Protein AF-A0A955MSJ4-F1 (afdb_monomer_lite)

pLDDT: mean 88.65, std 11.94, range [41.53, 98.75]

Structure (mmCIF, N/CA/C/O backbone):
data_AF-A0A955MSJ4-F1
#
_entry.id   AF-A0A955MSJ4-F1
#
loop_
_atom_site.group_PDB
_atom_site.id
_atom_site.type_symbol
_atom_site.label_atom_id
_atom_site.label_alt_id
_atom_site.label_comp_id
_atom_site.label_asym_id
_atom_site.label_entity_id
_atom_site.label_seq_id
_atom_site.pdbx_PDB_ins_code
_atom_site.Cartn_x
_atom_site.Cartn_y
_atom_site.Cartn_z
_atom_site.occupancy
_atom_site.B_iso_or_equiv
_atom_site.auth_seq_id
_atom_site.auth_comp_id
_atom_site.auth_asym_id
_atom_site.auth_atom_id
_atom_site.pdbx_PDB_model_num
ATOM 1 N N . ALA A 1 1 ? -5.506 -24.014 37.689 1.00 41.53 1 ALA A N 1
ATOM 2 C CA . ALA A 1 1 ? -4.258 -23.328 37.299 1.00 41.53 1 ALA A CA 1
ATOM 3 C C . ALA A 1 1 ? -3.416 -24.395 36.632 1.00 41.53 1 ALA A C 1
ATOM 5 O O . ALA A 1 1 ? -2.671 -25.096 37.306 1.00 41.53 1 ALA A O 1
ATOM 6 N N . ASP A 1 2 ? -3.672 -24.612 35.342 1.00 47.00 2 ASP A N 1
ATOM 7 C CA . ASP A 1 2 ? -3.428 -25.919 34.708 1.00 47.00 2 ASP A CA 1
ATOM 8 C C . ASP A 1 2 ? -2.261 -25.880 33.716 1.00 47.00 2 ASP A C 1
ATOM 10 O O . ASP A 1 2 ? -2.050 -26.818 32.955 1.00 47.00 2 ASP A O 1
ATOM 14 N N . PHE A 1 3 ? -1.462 -24.811 33.748 1.00 50.69 3 PHE A N 1
ATOM 15 C CA . PHE A 1 3 ? -0.278 -24.688 32.910 1.00 50.69 3 PHE A CA 1
ATOM 16 C C . PHE A 1 3 ? 0.980 -25.029 33.694 1.00 50.69 3 PHE A C 1
ATOM 18 O O . PHE A 1 3 ? 1.254 -24.461 34.754 1.00 50.69 3 PHE A O 1
ATOM 25 N N . SER A 1 4 ? 1.761 -25.959 33.151 1.00 56.41 4 SER A N 1
ATOM 26 C CA . SER A 1 4 ? 3.087 -26.302 33.647 1.00 56.41 4 SER A CA 1
ATOM 27 C C . SER A 1 4 ? 4.120 -26.212 32.532 1.00 56.41 4 SER A C 1
ATOM 29 O O . SER A 1 4 ? 3.907 -26.770 31.459 1.00 56.41 4 SER A O 1
ATOM 31 N N . SER A 1 5 ? 5.263 -25.581 32.804 1.00 53.59 5 SER A N 1
ATOM 32 C CA . SER A 1 5 ? 6.453 -25.685 31.955 1.00 53.59 5 SER A CA 1
ATOM 33 C C . SER A 1 5 ? 7.343 -26.801 32.505 1.00 53.59 5 SER A C 1
ATOM 35 O O . SER A 1 5 ? 7.895 -26.710 33.608 1.00 53.59 5 SER A O 1
ATOM 37 N N . GLY A 1 6 ? 7.400 -27.928 31.792 1.00 66.06 6 GLY A N 1
ATOM 38 C CA . GLY A 1 6 ? 8.015 -29.154 32.301 1.00 66.06 6 GLY A CA 1
ATOM 39 C C . GLY A 1 6 ? 7.275 -29.697 33.531 1.00 66.06 6 GLY A C 1
ATOM 40 O O . GLY A 1 6 ? 6.137 -30.138 33.425 1.00 66.06 6 GLY A O 1
ATOM 41 N N . LYS A 1 7 ? 7.922 -29.688 34.706 1.00 62.31 7 LYS A N 1
ATOM 42 C CA . LYS A 1 7 ? 7.326 -30.125 35.990 1.00 62.31 7 LYS A CA 1
ATOM 43 C C . LYS A 1 7 ? 6.900 -28.967 36.902 1.00 62.31 7 LYS A C 1
ATOM 45 O O . LYS A 1 7 ? 6.529 -29.210 38.049 1.00 62.31 7 LYS A O 1
ATOM 50 N N . HIS A 1 8 ? 6.990 -27.725 36.434 1.00 63.28 8 HIS A N 1
ATOM 51 C CA . HIS A 1 8 ? 6.736 -26.541 37.251 1.00 63.28 8 HIS A CA 1
ATOM 52 C C . HIS A 1 8 ? 5.405 -25.910 36.869 1.00 63.28 8 HIS A C 1
ATOM 54 O O . HIS A 1 8 ? 5.231 -25.505 35.724 1.00 63.28 8 HIS A O 1
ATOM 60 N N . THR A 1 9 ? 4.479 -25.814 37.823 1.00 70.88 9 THR A N 1
ATOM 61 C CA . THR A 1 9 ? 3.251 -25.025 37.672 1.00 70.88 9 THR A CA 1
ATOM 62 C C . THR A 1 9 ? 3.618 -23.561 37.445 1.00 70.88 9 THR A C 1
ATOM 64 O O . THR A 1 9 ? 4.424 -23.008 38.197 1.00 70.88 9 THR A O 1
ATOM 67 N N . LEU A 1 10 ? 3.045 -22.942 36.413 1.00 68.06 10 LEU A N 1
ATOM 68 C CA . LEU A 1 10 ? 3.261 -21.526 36.141 1.00 68.06 10 LEU A CA 1
ATOM 69 C C . LEU A 1 10 ? 2.596 -20.676 37.239 1.00 68.06 10 LEU A C 1
ATOM 71 O O . LEU A 1 10 ? 1.442 -20.940 37.596 1.00 68.06 10 LEU A O 1
ATOM 75 N N . PRO A 1 11 ? 3.292 -19.665 37.790 1.00 70.25 11 PRO A N 1
ATOM 76 C CA . PRO A 1 11 ? 2.687 -18.702 38.702 1.00 70.25 11 PRO A CA 1
ATOM 77 C C . PRO A 1 11 ? 1.478 -17.991 38.081 1.00 70.25 11 PRO A C 1
ATOM 79 O O . PRO A 1 11 ? 1.436 -17.738 36.875 1.00 70.25 11 PRO A O 1
ATOM 82 N N . ILE A 1 12 ? 0.509 -17.615 38.918 1.00 60.84 12 ILE A N 1
ATOM 83 C CA . ILE A 1 12 ? -0.592 -16.732 38.507 1.00 60.84 12 ILE A CA 1
ATOM 84 C C . ILE A 1 12 ? 0.007 -15.415 37.989 1.00 60.84 12 ILE A C 1
ATOM 86 O O . ILE A 1 12 ? 0.874 -14.843 38.647 1.00 60.84 12 ILE A O 1
ATOM 90 N N . GLY A 1 13 ? -0.452 -14.958 36.819 1.00 60.12 13 GLY A N 1
ATOM 91 C CA . GLY A 1 13 ? 0.061 -13.755 36.151 1.00 60.12 13 GLY A CA 1
ATOM 92 C C . GLY A 1 13 ? 1.245 -13.992 35.208 1.00 60.12 13 GLY A C 1
ATOM 93 O O . GLY A 1 13 ? 1.825 -13.028 34.728 1.00 60.12 13 GLY A O 1
ATOM 94 N N . THR A 1 14 ? 1.619 -15.248 34.938 1.00 69.50 14 THR A N 1
ATOM 95 C CA . THR A 1 14 ? 2.627 -15.552 33.909 1.00 69.50 14 THR A CA 1
ATOM 96 C C . THR A 1 14 ? 2.047 -15.290 32.518 1.00 69.50 14 THR A C 1
ATOM 98 O O . THR A 1 14 ? 1.072 -15.936 32.135 1.00 69.50 14 THR A O 1
ATOM 101 N N . GLU A 1 15 ? 2.654 -14.373 31.767 1.00 63.38 15 GLU A N 1
ATOM 102 C CA . GLU A 1 15 ? 2.341 -14.150 30.353 1.00 63.38 15 GLU A CA 1
ATOM 103 C C . GLU A 1 15 ? 2.870 -15.319 29.509 1.00 63.38 15 GLU A C 1
ATOM 105 O O . GLU A 1 15 ? 4.004 -15.770 29.680 1.00 63.38 15 GLU A O 1
ATOM 110 N N . ILE A 1 16 ? 2.021 -15.852 28.630 1.00 67.44 16 ILE A N 1
ATOM 111 C CA . ILE A 1 16 ? 2.366 -16.942 27.713 1.00 67.44 16 ILE A CA 1
ATOM 112 C C . ILE A 1 16 ? 2.336 -16.363 26.302 1.00 67.44 16 ILE A C 1
ATOM 114 O O . ILE A 1 16 ? 1.261 -16.076 25.786 1.00 67.44 16 ILE A O 1
ATOM 118 N N . GLU A 1 17 ? 3.506 -16.204 25.687 1.00 55.78 17 GLU A N 1
ATOM 119 C CA . GLU A 1 17 ? 3.628 -15.669 24.322 1.00 55.78 17 GLU A CA 1
ATOM 120 C C . GLU A 1 17 ? 3.375 -16.742 23.253 1.00 55.78 17 GLU A C 1
ATOM 122 O O . GLU A 1 17 ? 2.773 -16.466 22.220 1.00 55.78 17 GLU A O 1
ATOM 127 N N . ALA A 1 18 ? 3.800 -17.987 23.503 1.00 61.66 18 ALA A N 1
ATOM 128 C CA . ALA A 1 18 ? 3.612 -19.104 22.582 1.00 61.66 18 ALA A CA 1
ATOM 129 C C . ALA A 1 18 ? 3.478 -20.441 23.323 1.00 61.66 18 ALA A C 1
ATOM 131 O O . ALA A 1 18 ? 4.152 -20.694 24.325 1.00 61.66 18 ALA A O 1
ATOM 132 N N . ALA A 1 19 ? 2.651 -21.338 22.785 1.00 68.00 19 ALA A N 1
ATOM 133 C CA . ALA A 1 19 ? 2.634 -22.749 23.155 1.00 68.00 19 ALA A CA 1
ATOM 134 C C . ALA A 1 19 ? 3.283 -23.558 22.025 1.00 68.00 19 ALA A C 1
ATOM 136 O O . ALA A 1 19 ? 2.707 -23.710 20.951 1.00 68.00 19 ALA A O 1
ATOM 137 N N . VAL A 1 20 ? 4.496 -24.066 22.253 1.00 63.84 20 VAL A N 1
ATOM 138 C CA . VAL A 1 20 ? 5.226 -24.853 21.250 1.00 63.84 20 VAL A CA 1
ATOM 139 C C . VAL A 1 20 ? 4.959 -26.337 21.470 1.00 63.84 20 VAL A C 1
ATOM 141 O O . VAL A 1 20 ? 5.291 -26.885 22.522 1.00 63.84 20 VAL A O 1
ATOM 144 N N . VAL A 1 21 ? 4.406 -27.009 20.459 1.00 68.00 21 VAL A N 1
ATOM 145 C CA . VAL A 1 21 ? 4.321 -28.472 20.437 1.00 68.00 21 VAL A CA 1
ATOM 146 C C . VAL A 1 21 ? 5.519 -29.020 19.673 1.00 68.00 21 VAL A C 1
ATOM 148 O O . VAL A 1 21 ? 5.599 -28.915 18.452 1.00 68.00 21 VAL A O 1
ATOM 151 N N . LEU A 1 22 ? 6.466 -29.615 20.398 1.00 65.69 22 LEU A N 1
ATOM 152 C CA . LEU A 1 22 ? 7.629 -30.263 19.799 1.00 65.69 22 LEU A CA 1
ATOM 153 C C . LEU A 1 22 ? 7.332 -31.746 19.548 1.00 65.69 22 LEU A C 1
ATOM 155 O O . LEU A 1 22 ? 7.166 -32.516 20.494 1.00 65.69 22 LEU A O 1
ATOM 159 N N . SER A 1 23 ? 7.332 -32.158 18.280 1.00 65.31 23 SER A N 1
ATOM 160 C CA . SER A 1 23 ? 7.344 -33.573 17.896 1.00 65.31 23 SER A CA 1
ATOM 161 C C . SER A 1 23 ? 8.740 -33.965 17.419 1.00 65.31 23 SER A C 1
ATOM 163 O O . SER A 1 23 ? 9.289 -33.338 16.515 1.00 65.31 23 SER A O 1
ATOM 165 N N . GLN A 1 24 ? 9.323 -35.005 18.017 1.00 67.62 24 GLN A N 1
ATOM 166 C CA . GLN A 1 24 ? 10.573 -35.603 17.548 1.00 67.62 24 GLN A CA 1
ATOM 167 C C . GLN A 1 24 ? 10.258 -36.885 16.784 1.00 67.62 24 GLN A C 1
ATOM 169 O O . GLN A 1 24 ? 9.835 -37.885 17.365 1.00 67.62 24 GLN A O 1
ATOM 174 N N . PHE A 1 25 ? 10.486 -36.859 15.477 1.00 64.50 25 PHE A N 1
ATOM 175 C CA . PHE A 1 25 ? 10.461 -38.056 14.647 1.00 64.50 25 PHE A CA 1
ATOM 176 C C . PHE A 1 25 ? 11.866 -38.676 14.621 1.00 64.50 25 PHE A C 1
ATOM 178 O O . PHE A 1 25 ? 12.863 -37.968 14.731 1.00 64.50 25 PHE A O 1
ATOM 185 N N . GLY A 1 26 ? 11.948 -40.006 14.523 1.00 74.50 26 GLY A N 1
ATOM 186 C CA . GLY A 1 26 ? 13.220 -40.719 14.358 1.00 74.50 26 GLY A CA 1
ATOM 187 C C . GLY A 1 26 ? 13.811 -40.522 12.956 1.00 74.50 26 GLY A C 1
ATOM 188 O O . GLY A 1 26 ? 13.904 -39.409 12.455 1.00 74.50 26 GLY A O 1
ATOM 189 N N . VAL A 1 27 ? 14.201 -41.612 12.285 1.00 64.06 27 VAL A N 1
ATOM 190 C CA . VAL A 1 27 ? 14.634 -41.543 10.877 1.00 64.06 27 VAL A CA 1
ATOM 191 C C . VAL A 1 27 ? 13.460 -41.079 10.009 1.00 64.06 27 VAL A C 1
ATOM 193 O O . VAL A 1 27 ? 12.465 -41.790 9.861 1.00 64.06 27 VAL A O 1
ATOM 196 N N . VAL A 1 28 ? 13.587 -39.875 9.460 1.00 61.31 28 VAL A N 1
ATOM 197 C CA . VAL A 1 28 ? 12.629 -39.257 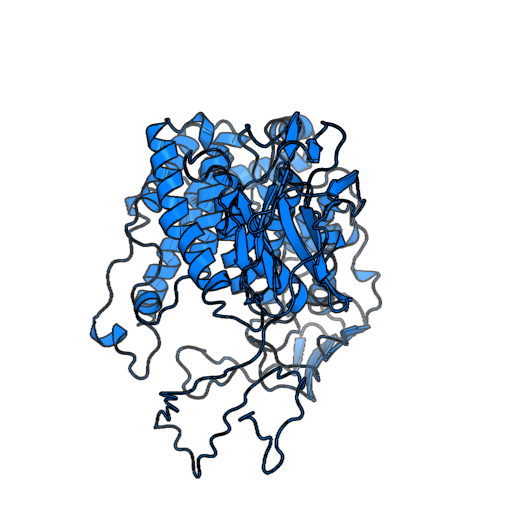8.541 1.00 61.31 28 VAL A CA 1
ATOM 198 C C . VAL A 1 28 ? 12.881 -39.796 7.133 1.00 61.31 28 VAL A C 1
ATOM 200 O O . VAL A 1 28 ? 14.015 -39.800 6.658 1.00 61.31 28 VAL A O 1
ATOM 203 N N . SER A 1 29 ? 11.833 -40.293 6.478 1.00 62.19 29 SER A N 1
ATOM 204 C CA . SER A 1 29 ? 11.867 -40.694 5.068 1.00 62.19 29 SER A CA 1
ATOM 205 C C . SER A 1 29 ? 11.381 -39.528 4.217 1.00 62.19 29 SER A C 1
ATOM 207 O O . SER A 1 29 ? 10.273 -39.056 4.453 1.00 62.19 29 SER A O 1
ATOM 209 N N . ALA A 1 30 ? 12.151 -39.112 3.209 1.00 57.41 30 ALA A N 1
ATOM 210 C CA . ALA A 1 30 ? 11.735 -38.054 2.278 1.00 57.41 30 ALA A CA 1
ATOM 211 C C . ALA A 1 30 ? 10.464 -38.423 1.481 1.00 57.41 30 ALA A C 1
ATOM 213 O O . ALA A 1 30 ? 9.721 -37.545 1.068 1.00 57.41 30 ALA A O 1
ATOM 214 N N . ASP A 1 31 ? 10.176 -39.721 1.334 1.00 61.12 31 ASP A N 1
ATOM 215 C CA . ASP A 1 31 ? 9.006 -40.229 0.600 1.00 61.12 31 ASP A CA 1
ATOM 216 C C . ASP A 1 31 ? 7.708 -40.307 1.436 1.00 61.12 31 ASP A C 1
ATOM 218 O O . ASP A 1 31 ? 6.762 -40.995 1.047 1.00 61.12 31 ASP A O 1
ATOM 222 N N . ARG A 1 32 ? 7.657 -39.717 2.640 1.00 56.28 32 ARG A N 1
ATOM 223 C CA . ARG A 1 32 ? 6.470 -39.787 3.511 1.00 56.28 32 ARG A CA 1
ATOM 224 C C . ARG A 1 32 ? 6.106 -38.424 4.080 1.00 56.28 32 ARG A C 1
ATOM 226 O O . ARG A 1 32 ? 6.931 -37.776 4.712 1.00 56.28 32 ARG A O 1
ATOM 233 N N . SER A 1 33 ? 4.833 -38.063 3.960 1.00 51.78 33 SER A N 1
ATOM 234 C CA . SER A 1 33 ? 4.251 -36.944 4.699 1.00 51.78 33 SER A CA 1
ATOM 235 C C . SER A 1 33 ? 3.978 -37.359 6.144 1.00 51.78 33 SER A C 1
ATOM 237 O O . SER A 1 33 ? 3.325 -38.373 6.403 1.00 51.78 33 SER A O 1
ATOM 239 N N . TYR A 1 34 ? 4.481 -36.572 7.092 1.00 63.16 34 TYR A N 1
ATOM 240 C CA . TYR A 1 34 ? 4.203 -36.720 8.518 1.00 63.16 34 TYR A CA 1
ATOM 241 C C . TYR A 1 34 ? 3.321 -35.548 8.941 1.00 63.16 34 TYR A C 1
ATOM 243 O O . TYR A 1 34 ? 3.763 -34.404 8.915 1.00 63.16 34 TYR A O 1
ATOM 251 N N . SER A 1 35 ? 2.081 -35.823 9.331 1.00 62.12 35 SER A N 1
ATOM 252 C CA . SER A 1 35 ? 1.157 -34.799 9.824 1.00 62.12 35 SER A CA 1
ATOM 253 C C . SER A 1 35 ? 0.999 -34.937 11.334 1.00 62.12 35 SER A C 1
ATOM 255 O O . SER A 1 35 ? 0.701 -36.024 11.835 1.00 62.12 35 SER A O 1
ATOM 257 N N . LEU A 1 36 ? 1.190 -33.836 12.061 1.00 65.38 36 LEU A N 1
ATOM 258 C CA . LEU A 1 36 ? 0.807 -33.730 13.464 1.00 65.38 36 LEU A CA 1
ATOM 259 C C . LEU A 1 36 ? -0.595 -33.121 13.520 1.00 65.38 36 LEU A C 1
ATOM 261 O O . LEU A 1 36 ? -0.757 -31.921 13.333 1.00 65.38 36 LEU A O 1
ATOM 265 N N . ASN A 1 37 ? -1.599 -33.953 13.774 1.00 65.75 37 ASN A N 1
ATOM 266 C CA . ASN A 1 37 ? -2.962 -33.480 13.990 1.00 65.75 37 ASN A CA 1
ATOM 267 C C . ASN A 1 37 ? -3.158 -33.240 15.488 1.00 65.75 37 ASN A C 1
ATOM 269 O O . ASN A 1 37 ? -3.075 -34.179 16.283 1.00 65.75 37 ASN A O 1
ATOM 273 N N . LEU A 1 38 ? -3.383 -31.984 15.867 1.00 66.00 38 LEU A N 1
ATOM 274 C CA . LEU A 1 38 ? -3.744 -31.602 17.227 1.00 66.00 38 LEU A CA 1
ATOM 275 C C . LEU A 1 38 ? -5.265 -31.501 17.302 1.00 66.00 38 LEU A C 1
ATOM 277 O O . LEU A 1 38 ? -5.858 -30.653 16.646 1.00 66.00 38 LEU A O 1
ATOM 281 N N . ASP A 1 39 ? -5.883 -32.372 18.093 1.00 67.31 39 ASP A N 1
ATOM 282 C CA . ASP A 1 39 ? -7.319 -32.351 18.369 1.00 67.31 39 ASP A CA 1
ATOM 283 C C . ASP A 1 39 ? -7.542 -32.189 19.879 1.00 67.31 39 ASP A C 1
ATOM 285 O O . ASP A 1 39 ? -6.767 -32.702 20.692 1.00 67.31 39 ASP A O 1
ATOM 289 N N . GLY A 1 40 ? -8.570 -31.432 20.261 1.00 60.19 40 GLY A N 1
ATOM 290 C CA . GLY A 1 40 ? -8.917 -31.175 21.662 1.00 60.19 40 GLY A CA 1
ATOM 291 C C . GLY A 1 40 ? -7.933 -30.296 22.448 1.00 60.19 40 GLY A C 1
ATOM 292 O O . GLY A 1 40 ? -7.941 -30.338 23.679 1.00 60.19 40 GLY A O 1
ATOM 293 N N . PHE A 1 41 ? -7.081 -29.505 21.786 1.00 62.56 41 PHE A N 1
ATOM 294 C CA . PHE A 1 41 ? -6.234 -28.527 22.475 1.00 62.56 41 PHE A CA 1
ATOM 295 C C . PHE A 1 41 ? -7.049 -27.281 22.855 1.00 62.56 41 PHE A C 1
ATOM 297 O O . PHE A 1 41 ? -7.605 -26.612 21.989 1.00 62.56 41 PHE A O 1
ATOM 304 N N . SER A 1 42 ? -7.098 -26.943 24.145 1.00 63.12 42 SER A N 1
ATOM 305 C CA . SER A 1 42 ? -7.719 -25.709 24.639 1.00 63.12 42 SER A CA 1
ATOM 306 C C . SER A 1 42 ? -6.769 -24.966 25.571 1.00 63.12 42 SER A C 1
ATOM 308 O O . SER A 1 42 ? -6.306 -25.534 26.563 1.00 63.12 42 SER A O 1
ATOM 310 N N . LEU A 1 43 ? -6.517 -23.688 25.284 1.00 64.19 43 LEU A N 1
ATOM 311 C CA . LEU A 1 43 ? -5.805 -22.782 26.180 1.00 64.19 43 LEU A CA 1
ATOM 312 C C . LEU A 1 43 ? -6.822 -21.888 26.903 1.00 64.19 43 LEU A C 1
ATOM 314 O O . LEU A 1 43 ? -7.526 -21.120 26.253 1.00 64.19 43 LEU A O 1
ATOM 318 N N . THR A 1 44 ? -6.885 -21.954 28.235 1.00 62.22 44 THR A N 1
ATOM 319 C CA . THR A 1 44 ? -7.771 -21.089 29.035 1.00 62.22 44 THR A CA 1
ATOM 320 C C . THR A 1 44 ? -6.932 -20.106 29.843 1.00 62.22 44 THR A C 1
ATOM 322 O O . THR A 1 44 ? -6.230 -20.502 30.769 1.00 62.22 44 THR A O 1
ATOM 325 N N . GLY A 1 45 ? -7.004 -18.820 29.510 1.00 64.88 45 GLY A N 1
ATOM 326 C CA . GLY A 1 45 ? -6.269 -17.756 30.196 1.00 64.88 45 GLY A CA 1
ATOM 327 C C . GLY A 1 45 ? -7.126 -16.510 30.395 1.00 64.88 45 GLY A C 1
ATOM 328 O O . GLY A 1 45 ? -8.153 -16.342 29.740 1.00 64.88 45 GLY A O 1
ATOM 329 N N . SER A 1 46 ? -6.708 -15.632 31.307 1.00 68.00 46 SER A N 1
ATOM 330 C CA . SER A 1 46 ? -7.291 -14.296 31.449 1.00 68.00 46 SER A CA 1
ATOM 331 C C . SER A 1 46 ? -6.821 -13.406 30.301 1.00 68.00 46 SER A C 1
ATOM 333 O O . SER A 1 46 ? -5.618 -13.314 30.063 1.00 68.00 46 SER A O 1
ATOM 335 N N . ARG A 1 47 ? -7.746 -12.725 29.622 1.00 71.00 47 ARG A N 1
ATOM 336 C CA . ARG A 1 47 ? -7.422 -11.647 28.678 1.00 71.00 47 ARG A CA 1
ATOM 337 C C . ARG A 1 47 ? -7.671 -10.298 29.355 1.00 71.00 47 ARG A C 1
ATOM 339 O O . ARG A 1 47 ? -8.591 -10.219 30.173 1.00 71.00 47 ARG A O 1
ATOM 346 N N . PRO A 1 48 ? -6.889 -9.250 29.045 1.00 74.19 48 PRO A N 1
ATOM 347 C CA . PRO A 1 48 ? -7.228 -7.900 29.470 1.00 74.19 48 PRO A CA 1
ATOM 348 C C . PRO A 1 48 ? -8.661 -7.572 29.050 1.00 74.19 48 PRO A C 1
ATOM 350 O O . PRO A 1 48 ? -9.045 -7.815 27.902 1.00 74.19 48 PRO A O 1
ATOM 353 N N . ASN A 1 49 ? -9.460 -7.055 29.984 1.00 83.69 49 ASN A N 1
ATOM 354 C CA . ASN A 1 49 ? -10.789 -6.577 29.634 1.00 83.69 49 ASN A CA 1
ATOM 355 C C . ASN A 1 49 ? -10.657 -5.353 28.719 1.00 83.69 49 ASN A C 1
ATOM 357 O O . ASN A 1 49 ? -9.673 -4.611 28.804 1.00 83.69 49 ASN A O 1
ATOM 361 N N . ARG A 1 50 ? -11.630 -5.153 27.833 1.00 89.56 50 ARG A N 1
ATOM 362 C CA . ARG A 1 50 ? -11.575 -4.089 26.832 1.00 89.56 50 ARG A CA 1
ATOM 363 C C . ARG A 1 50 ? -12.935 -3.473 26.584 1.00 89.56 50 ARG A C 1
ATOM 365 O O . ARG A 1 50 ? -13.943 -4.168 26.665 1.00 89.56 50 ARG A O 1
ATOM 372 N N . PHE A 1 51 ? -12.942 -2.200 26.223 1.00 94.50 51 PHE A N 1
ATOM 373 C CA . PHE A 1 51 ? -14.128 -1.554 25.684 1.00 94.50 51 PHE A CA 1
ATOM 374 C C . PHE A 1 51 ? -14.363 -1.954 24.223 1.00 94.50 51 PHE A C 1
ATOM 376 O O . PHE A 1 51 ? -13.414 -2.073 23.439 1.00 94.50 51 PHE A O 1
ATOM 383 N N . VAL A 1 52 ? -15.631 -2.144 23.871 1.00 95.81 52 VAL A N 1
ATOM 384 C CA . VAL A 1 52 ? -16.127 -2.312 22.501 1.00 95.81 52 VAL A CA 1
ATOM 385 C C . VAL A 1 52 ? -17.035 -1.138 22.160 1.00 95.81 52 VAL A C 1
ATOM 387 O O . VAL A 1 52 ? -17.827 -0.713 22.998 1.00 95.81 52 VAL A O 1
ATOM 390 N N . GLY A 1 53 ? -16.899 -0.593 20.954 1.00 97.38 53 GLY A N 1
ATOM 391 C CA . GLY A 1 53 ? -17.857 0.357 20.398 1.00 97.38 53 GLY A CA 1
ATOM 392 C C . GLY A 1 53 ? -19.160 -0.356 20.055 1.00 97.38 53 GLY A C 1
ATOM 393 O O . GLY A 1 53 ? -19.135 -1.381 19.376 1.00 97.38 53 GLY A O 1
ATOM 394 N N . VAL A 1 54 ? -20.270 0.180 20.558 1.00 97.62 54 VAL A N 1
ATOM 395 C CA . VAL A 1 54 ? -21.639 -0.262 20.252 1.00 97.62 54 VAL A CA 1
ATOM 396 C C . VAL A 1 54 ? -22.273 0.679 19.237 1.00 97.62 54 VAL A C 1
ATOM 398 O O . VAL A 1 54 ? -22.883 0.230 18.276 1.00 97.62 54 VAL A O 1
ATOM 401 N N . GLU A 1 55 ? -22.085 1.986 19.428 1.00 96.62 55 GLU A N 1
ATOM 402 C CA . GLU A 1 55 ? -22.507 3.009 18.473 1.00 96.62 55 GLU A CA 1
ATOM 403 C C . GLU A 1 55 ? -21.426 4.099 18.388 1.00 96.62 55 GLU A C 1
ATOM 405 O O . GLU A 1 55 ? -21.273 4.884 19.331 1.00 96.62 55 GLU A O 1
ATOM 410 N N . PRO A 1 56 ? -20.650 4.156 17.293 1.00 96.44 56 PRO A N 1
ATOM 411 C CA . PRO A 1 56 ? -20.617 3.169 16.206 1.00 96.44 56 PRO A CA 1
ATOM 412 C C . PRO A 1 56 ? -20.057 1.808 16.665 1.00 96.44 56 PRO A C 1
ATOM 414 O O . PRO A 1 56 ? -19.249 1.749 17.599 1.00 96.44 56 PRO A O 1
ATOM 417 N N . GLU A 1 57 ? -20.463 0.729 15.986 1.00 97.44 57 GLU A N 1
ATOM 418 C CA . GLU A 1 57 ? -19.925 -0.622 16.204 1.00 97.44 57 GLU A CA 1
ATOM 419 C C . GLU A 1 57 ? -18.399 -0.643 16.009 1.00 97.44 57 GLU A C 1
ATOM 421 O O . GLU A 1 57 ? -17.842 0.152 15.246 1.00 97.44 57 GLU A O 1
ATOM 426 N N . SER A 1 58 ? -17.704 -1.545 16.708 1.00 97.62 58 SER A N 1
ATOM 427 C CA . SER A 1 58 ? -16.266 -1.748 16.537 1.00 97.62 58 SER A CA 1
ATOM 428 C C . SER A 1 58 ? -15.868 -3.207 16.334 1.00 97.62 58 SER A C 1
ATOM 430 O O . SER A 1 58 ? -16.362 -4.089 17.038 1.00 97.62 58 SER A O 1
ATOM 432 N N . THR A 1 59 ? -14.861 -3.449 15.494 1.00 96.56 59 THR A N 1
ATOM 433 C CA . THR A 1 59 ? -14.199 -4.756 15.364 1.00 96.56 59 THR A CA 1
ATOM 434 C C . THR A 1 59 ? -12.854 -4.769 16.076 1.00 96.56 59 THR A C 1
ATOM 436 O O . THR A 1 59 ? -12.079 -3.818 16.004 1.00 96.56 59 THR A O 1
ATOM 439 N N . TRP A 1 60 ? -12.556 -5.891 16.733 1.00 94.56 60 TRP A N 1
ATOM 440 C CA . TRP A 1 60 ? -11.231 -6.199 17.263 1.00 94.56 60 TRP A CA 1
ATOM 441 C C . TRP A 1 60 ? -10.430 -7.027 16.282 1.00 94.56 60 TRP A C 1
ATOM 443 O O . TRP A 1 60 ? -10.820 -8.147 15.956 1.00 94.56 60 TRP A O 1
ATOM 453 N N . LEU A 1 61 ? -9.289 -6.499 15.871 1.00 93.62 61 LEU A N 1
ATOM 454 C CA . LEU A 1 61 ? -8.323 -7.227 15.072 1.00 93.62 61 LEU A CA 1
ATOM 455 C C . LEU A 1 61 ? -7.262 -7.808 15.996 1.00 93.62 61 LEU A C 1
ATOM 457 O O . LEU A 1 61 ? -6.272 -7.152 16.319 1.00 93.62 61 LEU A O 1
ATOM 461 N N . ASP A 1 62 ? -7.488 -9.047 16.426 1.00 87.19 62 ASP A N 1
ATOM 462 C CA . ASP A 1 62 ? -6.607 -9.761 17.353 1.00 87.19 62 ASP A CA 1
ATOM 463 C C . ASP A 1 62 ? -5.144 -9.837 16.870 1.00 87.19 62 ASP A C 1
ATOM 465 O O . ASP A 1 62 ? -4.262 -9.507 17.667 1.00 87.19 62 ASP A O 1
ATOM 469 N N . PRO A 1 63 ? -4.845 -10.121 15.579 1.00 87.94 63 PRO A N 1
ATOM 470 C CA . PRO A 1 63 ? -3.462 -10.163 15.092 1.00 87.94 63 PRO A CA 1
ATOM 471 C C . PRO A 1 63 ? -2.698 -8.841 15.230 1.00 87.94 63 PRO A C 1
ATOM 473 O O . PRO A 1 63 ? -1.471 -8.845 15.301 1.00 87.94 63 PRO A O 1
ATOM 476 N N . PHE A 1 64 ? -3.411 -7.712 15.273 1.00 91.12 64 PHE A N 1
ATOM 477 C CA . PHE A 1 64 ? -2.817 -6.373 15.336 1.00 91.12 64 PHE A CA 1
ATOM 478 C C . PHE A 1 64 ? -3.048 -5.677 16.677 1.00 91.12 64 PHE A C 1
ATOM 480 O O . PHE A 1 64 ? -2.516 -4.592 16.891 1.00 91.12 64 PHE A O 1
ATOM 487 N N . GLN A 1 65 ? -3.833 -6.286 17.571 1.00 89.81 65 GLN A N 1
ATOM 488 C CA . GLN A 1 65 ? -4.234 -5.724 18.860 1.00 89.81 65 GLN A CA 1
ATOM 489 C C . GLN A 1 65 ? -4.881 -4.329 18.726 1.00 89.81 65 GLN A C 1
ATOM 491 O O . GLN A 1 65 ? -4.613 -3.423 19.519 1.00 89.81 65 GLN A O 1
ATOM 496 N N . LYS A 1 66 ? -5.736 -4.155 17.709 1.00 92.88 66 LYS A N 1
ATOM 497 C CA . LYS A 1 66 ? -6.424 -2.889 17.398 1.00 92.88 66 LYS A CA 1
ATOM 498 C C . LYS A 1 66 ? -7.939 -3.041 17.454 1.00 92.88 66 LYS A C 1
ATOM 500 O O . LYS A 1 66 ? -8.481 -4.028 16.961 1.00 92.88 66 LYS A O 1
ATOM 505 N N . SER A 1 67 ? -8.623 -2.032 17.991 1.00 96.00 67 SER A N 1
ATOM 506 C CA . SER A 1 67 ? -10.074 -1.874 17.843 1.00 96.00 67 SER A CA 1
ATOM 507 C C . SER A 1 67 ? -10.363 -0.780 16.821 1.00 96.00 67 SER A C 1
ATOM 509 O O . SER A 1 67 ? -9.854 0.328 16.963 1.00 96.00 67 SER A O 1
ATOM 511 N N . ILE A 1 68 ? -11.204 -1.066 15.832 1.00 97.00 68 ILE A N 1
ATOM 512 C CA . ILE A 1 68 ? -11.573 -0.141 14.752 1.00 97.00 68 ILE A CA 1
ATOM 513 C C . ILE A 1 68 ? -13.070 0.118 14.816 1.00 97.00 68 ILE A C 1
ATOM 515 O O . ILE A 1 68 ? -13.844 -0.835 14.857 1.00 97.00 68 ILE A O 1
ATOM 519 N N . LEU A 1 69 ? -13.478 1.385 14.796 1.00 97.94 69 LEU A N 1
ATOM 520 C CA . LEU A 1 69 ? -14.878 1.768 14.634 1.00 97.94 69 LEU A CA 1
ATOM 521 C C . LEU A 1 69 ? -15.314 1.592 13.179 1.00 97.94 69 LEU A C 1
ATOM 523 O O . LEU A 1 69 ? -14.616 2.018 12.262 1.00 97.94 69 LEU A O 1
ATOM 527 N N . HIS A 1 70 ? -16.532 1.102 12.968 1.00 96.88 70 HIS A N 1
ATOM 528 C CA . HIS A 1 70 ? -17.157 0.976 11.644 1.00 96.88 70 HIS A CA 1
ATOM 529 C C . HIS A 1 70 ? -17.617 2.309 11.046 1.00 96.88 70 HIS A C 1
ATOM 531 O O . HIS A 1 70 ? -18.329 2.364 10.045 1.00 96.88 70 HIS A O 1
ATOM 537 N N . ARG A 1 71 ? -17.217 3.414 11.672 1.00 94.94 71 ARG A N 1
ATOM 538 C CA . ARG A 1 71 ? -17.560 4.765 11.261 1.00 94.94 71 ARG A CA 1
ATOM 539 C C . ARG A 1 71 ? -16.311 5.616 11.171 1.00 94.94 71 ARG A C 1
ATOM 541 O O . ARG A 1 71 ? -15.480 5.644 12.076 1.00 94.94 71 ARG A O 1
ATOM 548 N N . HIS A 1 72 ? -16.235 6.379 10.092 1.00 94.38 72 HIS A N 1
ATOM 549 C CA . HIS A 1 72 ? -15.309 7.493 9.950 1.00 94.38 72 HIS A CA 1
ATOM 550 C C . HIS A 1 72 ? -16.057 8.810 10.065 1.00 94.38 72 HIS A C 1
ATOM 552 O O . HIS A 1 72 ? -17.267 8.876 9.834 1.00 94.38 72 HIS A O 1
ATOM 558 N N . TYR A 1 73 ? -15.326 9.862 10.410 1.00 94.88 73 TYR A N 1
ATOM 559 C CA . TYR A 1 73 ? -15.914 11.171 10.643 1.00 94.88 73 TYR A CA 1
ATOM 560 C C . TYR A 1 73 ? -15.305 12.205 9.707 1.00 94.88 73 TYR A C 1
ATOM 562 O O . TYR A 1 73 ? -14.091 12.268 9.531 1.00 94.88 73 TYR A O 1
ATOM 570 N N . ARG A 1 74 ? -16.159 13.025 9.105 1.00 92.69 74 ARG A N 1
ATOM 571 C CA . ARG A 1 74 ? -15.785 14.123 8.213 1.00 92.69 74 ARG A CA 1
ATOM 572 C C . ARG A 1 74 ? -15.849 15.464 8.958 1.00 92.69 74 ARG A C 1
ATOM 574 O O . ARG A 1 74 ? -16.589 15.588 9.940 1.00 92.69 74 ARG A O 1
ATOM 581 N N . PRO A 1 75 ? -15.127 16.499 8.492 1.00 92.62 75 PRO A N 1
ATOM 582 C CA . PRO A 1 75 ? -15.315 17.857 8.987 1.00 92.62 75 PRO A CA 1
ATOM 583 C C . PRO A 1 75 ? -16.791 18.272 9.025 1.00 92.62 75 PRO A C 1
ATOM 585 O O . PRO A 1 75 ? -17.573 17.986 8.121 1.00 92.62 75 PRO A O 1
ATOM 588 N N . GLY A 1 76 ? -17.185 18.919 10.120 1.00 94.62 76 GLY A N 1
ATOM 589 C CA . GLY A 1 76 ? -18.562 19.321 10.388 1.00 94.62 76 GLY A CA 1
ATOM 590 C C . GLY A 1 76 ? -19.409 18.278 11.122 1.00 94.62 76 GLY A C 1
ATOM 591 O O . GLY A 1 76 ? -20.422 18.679 11.710 1.00 94.62 76 GLY A O 1
ATOM 592 N N . GLU A 1 77 ? -19.005 17.004 11.148 1.00 95.94 77 GLU A N 1
ATOM 593 C CA . GLU A 1 77 ? -19.672 15.946 11.914 1.00 95.94 77 GLU A CA 1
ATOM 594 C C . GLU A 1 77 ? -19.279 15.974 13.399 1.00 95.94 77 GLU A C 1
ATOM 596 O O . GLU A 1 77 ? -18.207 16.448 13.789 1.00 95.94 77 GLU A O 1
ATOM 601 N N . THR A 1 78 ? -20.177 15.470 14.243 1.00 97.94 78 THR A N 1
ATOM 602 C CA . THR A 1 78 ? -19.943 15.316 15.679 1.00 97.94 78 THR A CA 1
ATOM 603 C C . THR A 1 78 ? -19.579 13.869 15.977 1.00 97.94 78 THR A C 1
ATOM 605 O O . THR A 1 78 ? -20.285 12.955 15.563 1.00 97.94 78 THR A O 1
ATOM 608 N N . ILE A 1 79 ? -18.491 13.678 16.715 1.00 98.19 79 ILE A N 1
ATOM 609 C CA . ILE A 1 79 ? -18.090 12.396 17.279 1.00 98.19 79 ILE A CA 1
ATOM 610 C C . ILE A 1 79 ? -18.972 12.121 18.494 1.00 98.19 79 ILE A C 1
ATOM 612 O O . ILE A 1 79 ? -18.922 12.848 19.494 1.00 98.19 79 ILE A O 1
ATOM 616 N N . SER A 1 80 ? -19.753 11.057 18.382 1.00 97.19 80 SER A N 1
ATOM 617 C CA . SER A 1 80 ? -20.502 10.413 19.454 1.00 97.19 80 SER A CA 1
ATOM 618 C C . SER A 1 80 ? -19.925 9.024 19.694 1.00 97.19 80 SER A C 1
ATOM 620 O O . SER A 1 80 ? -19.288 8.447 18.810 1.00 97.19 80 SER A O 1
ATOM 622 N N . LEU A 1 81 ? -20.116 8.489 20.894 1.00 98.25 81 LEU A N 1
ATOM 623 C CA . LEU A 1 81 ? -19.629 7.156 21.211 1.00 98.25 81 LEU A CA 1
ATOM 624 C C . LEU A 1 81 ? -20.471 6.520 22.311 1.00 98.25 81 LEU A C 1
ATOM 626 O O . LEU A 1 81 ? -20.644 7.121 23.370 1.00 98.25 81 LEU A O 1
ATOM 630 N N . THR A 1 82 ? -20.903 5.287 22.071 1.00 98.44 82 THR A N 1
ATOM 631 C CA . THR A 1 82 ? -21.412 4.355 23.078 1.00 98.44 82 THR A CA 1
ATOM 632 C C . THR A 1 82 ? -20.481 3.156 23.155 1.00 98.44 82 THR A C 1
ATOM 634 O O . THR A 1 82 ? -20.130 2.583 22.121 1.00 98.44 82 THR A O 1
ATOM 637 N N . VAL A 1 83 ? -20.073 2.782 24.367 1.00 97.56 83 VAL A N 1
ATOM 638 C CA . VAL A 1 83 ? -19.189 1.640 24.617 1.00 97.56 83 VAL A CA 1
ATOM 639 C C . VAL A 1 83 ? -19.707 0.729 25.708 1.00 97.56 83 VAL A C 1
ATOM 641 O O . VAL A 1 83 ? -20.327 1.175 26.669 1.00 97.56 83 VAL A O 1
ATOM 644 N N . GLU A 1 84 ? -19.334 -0.537 25.600 1.00 95.19 84 GLU A N 1
ATOM 645 C CA . GLU A 1 84 ? -19.559 -1.566 26.613 1.00 95.19 84 GLU A CA 1
ATOM 646 C C . GLU A 1 84 ? -18.246 -2.273 26.940 1.00 95.19 84 GLU A C 1
ATOM 648 O O . GLU A 1 84 ? -17.274 -2.196 26.184 1.00 95.19 84 GLU A O 1
ATOM 653 N N . LEU A 1 85 ? -18.197 -2.980 28.067 1.00 91.00 85 LEU A N 1
ATOM 654 C CA . LEU A 1 85 ? -17.112 -3.922 28.327 1.00 91.00 85 LEU A CA 1
ATOM 655 C C . LEU A 1 85 ? -17.341 -5.208 27.527 1.00 91.00 85 LEU A C 1
ATOM 657 O O . LEU A 1 85 ? -18.390 -5.832 27.638 1.00 91.00 85 LEU A O 1
ATOM 661 N N . ALA A 1 86 ? -16.318 -5.668 26.804 1.00 87.56 86 ALA A N 1
ATOM 662 C CA . ALA A 1 86 ? -16.351 -6.927 26.056 1.00 87.56 86 ALA A CA 1
ATOM 663 C C . ALA A 1 86 ? -16.669 -8.141 26.944 1.00 87.56 86 ALA A C 1
ATOM 665 O O . ALA A 1 86 ? -17.145 -9.171 26.469 1.00 87.56 86 ALA A O 1
ATOM 666 N N . THR A 1 87 ? -16.336 -8.067 28.233 1.00 80.69 87 THR A N 1
ATOM 667 C CA . THR A 1 87 ? -16.692 -9.083 29.220 1.00 80.69 87 THR A CA 1
ATOM 668 C C . THR A 1 87 ? -17.051 -8.406 30.535 1.00 80.69 87 THR A C 1
ATOM 670 O O . THR A 1 87 ? -16.259 -7.643 31.091 1.00 80.69 87 THR A O 1
ATOM 673 N N . VAL A 1 88 ? -18.241 -8.696 31.055 1.00 69.38 88 VAL A N 1
ATOM 674 C CA . VAL A 1 88 ? -18.678 -8.198 32.363 1.00 69.38 88 VAL A CA 1
ATOM 675 C C . VAL A 1 88 ? -17.929 -8.958 33.457 1.00 69.38 88 VAL A C 1
ATOM 677 O O . VAL A 1 88 ? -17.972 -10.187 33.513 1.00 69.38 88 VAL A O 1
ATOM 680 N N . VAL A 1 89 ? -17.230 -8.231 34.329 1.00 66.62 89 VAL A N 1
ATOM 681 C CA . VAL A 1 89 ? -16.563 -8.799 35.508 1.00 66.62 89 VAL A CA 1
ATOM 682 C C . VAL A 1 89 ? -17.351 -8.375 36.743 1.00 66.62 89 VAL A C 1
ATOM 684 O O . VAL A 1 89 ? -17.127 -7.302 37.291 1.00 66.62 89 VAL A O 1
ATOM 687 N N . GLU A 1 90 ? -18.280 -9.223 37.192 1.00 66.31 90 GLU A N 1
ATOM 688 C CA . GLU A 1 90 ? -19.174 -8.921 38.327 1.00 66.31 90 GLU A CA 1
ATOM 689 C C . GLU A 1 90 ? -18.428 -8.646 39.648 1.00 66.31 90 GLU A C 1
ATOM 691 O O . GLU A 1 90 ? -18.966 -8.008 40.548 1.00 66.31 90 GLU A O 1
ATOM 696 N N . SER A 1 91 ? -17.190 -9.131 39.790 1.00 70.00 91 SER A N 1
ATOM 697 C CA . SER A 1 91 ? -16.418 -9.042 41.035 1.00 70.00 91 SER A CA 1
ATOM 698 C C . SER A 1 91 ? -15.598 -7.757 41.212 1.00 70.00 91 SER A C 1
ATOM 700 O O . SER A 1 91 ? -14.981 -7.605 42.264 1.00 70.00 91 SER A O 1
ATOM 702 N N . ASP A 1 92 ? -15.521 -6.883 40.202 1.00 76.00 92 ASP A N 1
ATOM 703 C CA . ASP A 1 92 ? -14.723 -5.643 40.240 1.00 76.00 92 ASP A CA 1
ATOM 704 C C . ASP A 1 92 ? -15.360 -4.566 39.334 1.00 76.00 92 ASP A C 1
ATOM 706 O O . ASP A 1 92 ? -14.939 -4.404 38.184 1.00 76.00 92 ASP A O 1
ATOM 710 N N . PRO A 1 93 ? -16.418 -3.875 39.803 1.00 80.75 93 PRO A N 1
ATOM 711 C CA . PRO A 1 93 ? -17.174 -2.934 38.984 1.00 80.75 93 PRO A CA 1
ATOM 712 C C . PRO A 1 93 ? -16.329 -1.728 38.553 1.00 80.75 93 PRO A C 1
ATOM 714 O O . PRO A 1 93 ? -15.341 -1.349 39.194 1.00 80.75 93 PRO A O 1
ATOM 717 N N . LEU A 1 94 ? -16.728 -1.119 37.435 1.00 86.50 94 LEU A N 1
ATOM 718 C CA . LEU A 1 94 ? -16.099 0.089 36.911 1.00 86.50 94 LEU A CA 1
ATOM 719 C C . LEU A 1 94 ? -16.508 1.319 37.727 1.00 86.50 94 LEU A C 1
ATOM 721 O O . LEU A 1 94 ? -17.683 1.510 38.030 1.00 86.50 94 LEU A O 1
ATOM 725 N N . GLY A 1 95 ? -15.534 2.178 38.031 1.00 85.06 95 GLY A N 1
ATOM 726 C CA . GLY A 1 95 ? -15.789 3.569 38.396 1.00 85.06 95 GLY A CA 1
ATOM 727 C C . GLY A 1 95 ? -16.096 4.427 37.162 1.00 85.06 95 GLY A C 1
ATOM 728 O O . GLY A 1 95 ? -16.548 3.926 36.134 1.00 85.06 95 GLY A O 1
ATOM 729 N N . ASP A 1 96 ? -15.803 5.728 37.242 1.00 90.31 96 ASP A N 1
ATOM 730 C CA . ASP A 1 96 ? -16.083 6.670 36.153 1.00 90.31 96 ASP A CA 1
ATOM 731 C C . ASP A 1 96 ? -15.393 6.269 34.837 1.00 90.31 96 ASP A C 1
ATOM 733 O O . ASP A 1 96 ? -14.165 6.118 34.768 1.00 90.31 96 ASP A O 1
ATOM 737 N N . VAL A 1 97 ? -16.190 6.174 33.770 1.00 95.69 97 VAL A N 1
ATOM 738 C CA . VAL A 1 97 ? -15.707 5.965 32.404 1.00 95.69 97 VAL A CA 1
ATOM 739 C C . VAL A 1 97 ? -15.551 7.317 31.715 1.00 95.69 97 VAL A C 1
ATOM 741 O O . VAL A 1 97 ? -16.437 8.172 31.739 1.00 95.69 97 VAL A O 1
ATOM 744 N N . SER A 1 98 ? -14.401 7.532 31.085 1.00 97.25 98 SER A N 1
ATOM 745 C CA . SER A 1 98 ? -14.096 8.767 30.364 1.00 97.25 98 SER A CA 1
ATOM 746 C C . SER A 1 98 ? -13.480 8.488 29.006 1.00 97.25 98 SER A C 1
ATOM 748 O O . SER A 1 98 ? -12.780 7.496 28.814 1.00 97.25 98 SER A O 1
ATOM 750 N N . VAL A 1 99 ? -13.692 9.403 28.069 1.00 98.44 99 VAL A N 1
ATOM 751 C CA . VAL A 1 99 ? -13.142 9.335 26.718 1.00 98.44 99 VAL A CA 1
ATOM 752 C C . VAL A 1 99 ? -12.273 10.554 26.442 1.00 98.44 99 VAL A C 1
ATOM 754 O O . VAL A 1 99 ? -12.590 11.675 26.846 1.00 98.44 99 VAL A O 1
ATOM 757 N N . SER A 1 100 ? -11.151 10.331 25.764 1.00 98.50 100 SER A N 1
ATOM 758 C CA . SER A 1 100 ? -10.309 11.382 25.193 1.00 98.50 100 SER A CA 1
ATOM 759 C C . SER A 1 100 ? -10.241 11.202 23.681 1.00 98.50 100 SER A C 1
ATOM 761 O O . SER A 1 100 ? -9.916 10.112 23.217 1.00 98.50 100 SER A O 1
ATOM 763 N N . ILE A 1 101 ? -10.530 12.253 22.917 1.00 98.62 101 ILE A N 1
ATOM 764 C CA . ILE A 1 101 ? -10.355 12.239 21.460 1.00 98.62 101 ILE A CA 1
ATOM 765 C C . ILE A 1 101 ? -8.938 12.700 21.155 1.00 98.62 101 ILE A C 1
ATOM 767 O O . ILE A 1 101 ? -8.545 13.797 21.561 1.00 98.62 101 ILE A O 1
ATOM 771 N N . VAL A 1 102 ? -8.183 11.852 20.462 1.00 98.56 102 VAL A N 1
ATOM 772 C CA . VAL A 1 102 ? -6.818 12.137 20.022 1.00 98.56 102 VAL A CA 1
ATOM 773 C C . VAL A 1 102 ? -6.812 12.294 18.505 1.00 98.56 102 VAL A C 1
ATOM 775 O O . VAL A 1 102 ? -7.295 11.405 17.802 1.00 98.56 102 VAL A O 1
ATOM 778 N N . ASP A 1 103 ? -6.290 13.426 18.033 1.00 97.56 103 ASP A N 1
ATOM 779 C CA . ASP A 1 103 ? -6.222 13.773 16.614 1.00 97.56 103 ASP A CA 1
ATOM 780 C C . ASP A 1 103 ? -5.113 13.021 15.855 1.00 97.56 103 ASP A C 1
ATOM 782 O O . ASP A 1 103 ? -4.281 12.333 16.456 1.00 97.56 103 ASP A O 1
ATOM 786 N N . GLY A 1 104 ? -5.078 13.198 14.528 1.00 92.31 104 GLY A N 1
ATOM 787 C CA . GLY A 1 104 ? -4.068 12.621 13.626 1.00 92.31 104 GLY A CA 1
ATOM 788 C C . GLY A 1 104 ? -2.613 12.979 13.945 1.00 92.31 104 GLY A C 1
ATOM 789 O O . GLY A 1 104 ? -1.705 12.253 13.551 1.00 92.31 104 GLY A O 1
ATOM 790 N N . ASN A 1 105 ? -2.383 14.050 14.708 1.00 94.12 105 ASN A N 1
ATOM 791 C CA . ASN A 1 105 ? -1.055 14.475 15.151 1.00 94.12 105 ASN A CA 1
ATOM 792 C C . ASN A 1 105 ? -0.710 13.954 16.558 1.00 94.12 105 ASN A C 1
ATOM 794 O O . ASN A 1 105 ? 0.361 14.255 17.087 1.00 94.12 105 ASN A O 1
ATOM 798 N N . GLY A 1 106 ? -1.608 13.194 17.191 1.00 94.81 106 GLY A N 1
ATOM 799 C CA . GLY A 1 106 ? -1.428 12.656 18.535 1.00 94.81 106 GLY A CA 1
ATOM 800 C C . GLY A 1 106 ? -1.838 13.602 19.669 1.00 94.81 106 GLY A C 1
ATOM 801 O O . GLY A 1 106 ? -1.603 13.272 20.835 1.00 94.81 106 GLY A O 1
ATOM 802 N N . ASN A 1 107 ? -2.467 14.745 19.380 1.00 97.62 107 ASN A N 1
ATOM 803 C CA . ASN A 1 107 ? -2.912 15.696 20.399 1.00 97.62 107 ASN A CA 1
ATOM 804 C C . ASN A 1 107 ? -4.297 15.331 20.930 1.00 97.62 107 ASN A C 1
ATOM 806 O O . ASN A 1 107 ? -5.206 15.002 20.175 1.00 97.62 107 ASN A O 1
ATOM 810 N N . THR A 1 108 ? -4.498 15.449 22.243 1.00 98.31 108 THR A N 1
ATOM 811 C CA . THR A 1 108 ? -5.843 15.330 22.824 1.00 98.31 108 THR A CA 1
ATOM 812 C C . THR A 1 108 ? -6.630 16.619 22.586 1.00 98.31 108 THR A C 1
ATOM 814 O O . THR A 1 108 ? -6.271 17.661 23.133 1.00 98.31 108 THR A O 1
ATOM 817 N N . VAL A 1 109 ? -7.709 16.546 21.804 1.00 98.19 109 VAL A N 1
ATOM 818 C CA . VAL A 1 109 ? -8.540 17.707 21.423 1.00 98.19 109 VAL A CA 1
ATOM 819 C C . VAL A 1 109 ? -9.839 17.819 22.222 1.00 98.19 109 VAL A C 1
ATOM 821 O O . VAL A 1 109 ? -10.419 18.900 22.312 1.00 98.19 109 VAL A O 1
ATOM 824 N N . ALA A 1 110 ? -10.277 16.725 22.846 1.00 98.12 110 ALA A N 1
ATOM 825 C CA . ALA A 1 110 ? -11.425 16.696 23.745 1.00 98.12 110 ALA A CA 1
ATOM 826 C C . ALA A 1 110 ? -11.239 15.639 24.833 1.00 98.12 110 ALA A C 1
ATOM 828 O O . ALA A 1 110 ? -10.606 14.608 24.605 1.00 98.12 110 ALA A O 1
ATOM 829 N N . LYS A 1 111 ? -11.823 15.887 26.008 1.00 98.06 111 LYS A N 1
ATOM 830 C CA . LYS A 1 111 ? -11.918 14.917 27.100 1.00 98.06 111 LYS A CA 1
ATOM 831 C C . LYS A 1 111 ? -13.220 15.127 27.867 1.00 98.06 111 LYS A C 1
ATOM 833 O O . LYS A 1 111 ? -13.493 16.247 28.290 1.00 98.06 111 LYS A O 1
ATOM 838 N N . THR A 1 112 ? -13.991 14.064 28.062 1.00 97.81 112 THR A N 1
ATOM 839 C CA . THR A 1 112 ? -15.272 14.097 28.785 1.00 97.81 112 THR A CA 1
ATOM 840 C C . THR A 1 112 ? -15.553 12.758 29.466 1.00 97.81 112 THR A C 1
ATOM 842 O O . THR A 1 112 ? -14.931 11.748 29.130 1.00 97.81 112 THR A O 1
ATOM 845 N N . SER A 1 113 ? -16.477 12.746 30.423 1.00 96.88 113 SER A N 1
ATOM 846 C CA . SER A 1 113 ? -17.059 11.511 30.955 1.00 96.88 113 SER A CA 1
ATOM 847 C C . SER A 1 113 ? -18.094 10.936 29.982 1.00 96.88 113 SER A C 1
ATOM 849 O O . SER A 1 113 ? -18.698 11.682 29.201 1.00 96.88 113 SER A O 1
ATOM 851 N N . LEU A 1 114 ? -18.273 9.619 30.037 1.00 97.25 114 LEU A N 1
ATOM 852 C CA . LEU A 1 114 ? -19.375 8.901 29.404 1.00 97.25 114 LEU A CA 1
ATOM 853 C C . LEU A 1 114 ? -20.404 8.531 30.482 1.00 97.25 114 LEU A C 1
ATOM 855 O O . LEU A 1 114 ? -20.026 8.175 31.598 1.00 97.25 114 LEU A O 1
ATOM 859 N N . GLU A 1 115 ? -21.691 8.628 30.164 1.00 96.56 115 GLU A N 1
ATOM 860 C CA . GLU A 1 115 ? -22.784 8.380 31.111 1.00 96.56 115 GLU A CA 1
ATOM 861 C C . GLU A 1 115 ? -23.375 6.983 30.891 1.00 96.56 115 GLU A C 1
ATOM 863 O O . GLU A 1 115 ? -23.662 6.611 29.753 1.00 96.56 115 GLU A O 1
ATOM 868 N N . GLY A 1 116 ? -23.546 6.205 31.965 1.00 92.44 116 GLY A N 1
ATOM 869 C CA . GLY A 1 116 ? -24.075 4.840 31.898 1.00 92.44 116 GLY A CA 1
ATOM 870 C C . GLY A 1 116 ? -23.664 3.954 33.076 1.00 92.44 116 GLY A C 1
ATOM 871 O O . GLY A 1 116 ? -22.888 4.377 33.934 1.00 92.44 116 GLY A O 1
ATOM 872 N N . GLU A 1 117 ? -24.183 2.724 33.101 1.00 85.38 117 GLU A N 1
ATOM 873 C CA . GLU A 1 117 ? -23.850 1.690 34.104 1.00 85.38 117 GLU A CA 1
ATOM 874 C C . GLU A 1 117 ? -23.324 0.398 33.461 1.00 85.38 117 GLU A C 1
ATOM 876 O O . GLU A 1 117 ? -22.328 -0.149 33.920 1.00 85.38 117 GLU A O 1
ATOM 881 N N . GLU A 1 118 ? -23.966 -0.077 32.391 1.00 88.06 118 GLU A N 1
ATOM 882 C CA . GLU A 1 118 ? -23.510 -1.238 31.602 1.00 88.06 118 GLU A CA 1
ATOM 883 C C . GLU A 1 118 ? -23.018 -0.825 30.208 1.00 88.06 118 GLU A C 1
ATOM 885 O O . GLU A 1 118 ? -22.093 -1.425 29.663 1.00 88.06 118 GLU A O 1
ATOM 890 N N . SER A 1 119 ? -23.626 0.235 29.673 1.00 94.25 119 SER A N 1
ATOM 891 C CA . SER A 1 119 ? -23.338 0.847 28.381 1.00 94.25 119 SER A CA 1
ATOM 892 C C . SER A 1 119 ? -23.151 2.342 28.606 1.00 94.25 119 SER A C 1
ATOM 894 O O . SER A 1 119 ? -24.057 3.005 29.118 1.00 94.25 119 SER A O 1
ATOM 896 N N . TRP A 1 120 ? -21.964 2.864 28.300 1.00 96.81 120 TRP A N 1
ATOM 897 C CA . TRP A 1 120 ? -21.586 4.251 28.569 1.00 96.81 120 TRP A CA 1
ATOM 898 C C . TRP A 1 120 ? -21.572 5.060 27.285 1.00 96.81 120 TRP A C 1
ATOM 900 O O . TRP A 1 120 ? -20.884 4.694 26.334 1.00 96.81 120 TRP A O 1
ATOM 910 N N . SER A 1 121 ? -22.280 6.187 27.275 1.00 97.81 121 SER A N 1
ATOM 911 C CA . SER A 1 121 ? -22.513 6.969 26.062 1.00 97.81 121 SER A CA 1
ATOM 912 C C . SER A 1 121 ? -22.224 8.458 26.226 1.00 97.81 121 SER A C 1
ATOM 914 O O . SER A 1 121 ? -22.256 9.018 27.325 1.00 97.81 121 SER A O 1
ATOM 916 N N . ASN A 1 122 ? -21.907 9.106 25.105 1.00 98.06 122 ASN A N 1
ATOM 917 C CA . ASN A 1 122 ? -21.925 10.554 24.954 1.00 98.06 122 ASN A CA 1
ATOM 918 C C . ASN A 1 122 ? -22.162 10.916 23.482 1.00 98.06 122 ASN A C 1
ATOM 920 O O . ASN A 1 122 ? -21.369 10.558 22.608 1.00 98.06 122 ASN A O 1
ATOM 924 N N . ASP A 1 123 ? -23.225 11.676 23.220 1.00 96.50 123 ASP A N 1
ATOM 925 C CA . ASP A 1 123 ? -23.668 12.006 21.860 1.00 96.50 123 ASP A CA 1
ATOM 926 C C . ASP A 1 123 ? -22.952 13.222 21.246 1.00 96.50 123 ASP A C 1
ATOM 928 O O . ASP A 1 123 ? -23.193 13.585 20.094 1.00 96.50 123 ASP A O 1
ATOM 932 N N . SER A 1 124 ? -22.099 13.912 22.009 1.00 96.56 124 SER A N 1
ATOM 933 C CA . SER A 1 124 ? -21.481 15.165 21.572 1.00 96.56 124 SER A CA 1
ATOM 934 C C . SER A 1 124 ? -20.101 15.393 22.192 1.00 96.56 124 SER A C 1
ATOM 936 O O . SER A 1 124 ? -19.857 16.412 22.845 1.00 96.56 124 SER A O 1
ATOM 938 N N . ILE A 1 125 ? -19.171 14.471 21.942 1.00 98.06 125 ILE A N 1
ATOM 939 C CA . ILE A 1 125 ? -17.816 14.516 22.507 1.00 98.06 125 ILE A CA 1
ATOM 940 C C . ILE A 1 125 ? -16.974 15.608 21.840 1.00 98.06 125 ILE A C 1
ATOM 942 O O . ILE A 1 125 ? -16.319 16.403 22.517 1.00 98.06 125 ILE A O 1
ATOM 946 N N . TYR A 1 126 ? -16.963 15.642 20.506 1.00 98.44 126 TYR A N 1
ATOM 947 C CA . TYR A 1 126 ? -16.177 16.605 19.737 1.00 98.44 126 TYR A CA 1
ATOM 948 C C . TYR A 1 126 ? -16.784 16.833 18.357 1.00 98.44 126 TYR A C 1
ATOM 950 O O . TYR A 1 126 ? -17.138 15.879 17.675 1.00 98.44 126 TYR A O 1
ATOM 958 N N . ARG A 1 127 ? -16.877 18.090 17.917 1.00 97.88 127 ARG A N 1
ATOM 959 C CA . ARG A 1 127 ? -17.292 18.424 16.551 1.00 97.88 127 ARG A CA 1
ATOM 960 C C . ARG A 1 127 ? -16.061 18.702 15.698 1.00 97.88 127 ARG A C 1
ATOM 962 O O . ARG A 1 127 ? -15.354 19.671 15.981 1.00 97.88 127 ARG A O 1
ATOM 969 N N . LEU A 1 128 ? -15.840 17.884 14.669 1.00 97.31 128 LEU A N 1
ATOM 970 C CA . LEU A 1 128 ? -14.719 18.052 13.746 1.00 97.31 128 LEU A CA 1
ATOM 971 C C . LEU A 1 128 ? -14.840 19.368 12.981 1.00 97.31 128 LEU A C 1
ATOM 973 O O . LEU A 1 128 ? -15.916 19.751 12.514 1.00 97.31 128 LEU A O 1
ATOM 977 N N . LYS A 1 129 ? -13.714 20.056 12.841 1.00 95.50 129 LYS A N 1
ATOM 978 C CA . LYS A 1 129 ? -13.573 21.323 12.124 1.00 95.50 129 LYS A CA 1
ATOM 979 C C . LYS A 1 129 ? -12.813 21.087 10.826 1.00 95.50 129 LYS A C 1
ATOM 981 O O . LYS A 1 129 ? -11.976 20.201 10.751 1.00 95.50 129 LYS A O 1
ATOM 986 N N . GLU A 1 130 ? -13.007 21.971 9.853 1.00 92.62 130 GLU A N 1
ATOM 987 C CA . GLU A 1 130 ? -12.201 21.999 8.618 1.00 92.62 130 GLU A CA 1
ATOM 988 C C . GLU A 1 130 ? -10.697 22.191 8.882 1.00 92.62 130 GLU A C 1
ATOM 990 O O . GLU A 1 130 ? -9.863 21.822 8.067 1.00 92.62 130 GLU A O 1
ATOM 995 N N . SER A 1 131 ? -10.338 22.795 10.019 1.00 93.75 131 SER A N 1
ATOM 996 C CA . SER A 1 131 ? -8.946 23.001 10.427 1.00 93.75 131 SER A CA 1
ATOM 997 C C . SER A 1 131 ? -8.319 21.799 11.134 1.00 93.75 131 SER A C 1
ATOM 999 O O . SER A 1 131 ? -7.129 21.849 11.441 1.00 93.75 131 SER A O 1
ATOM 1001 N N . ASP A 1 132 ? -9.113 20.789 11.499 1.00 96.12 132 ASP A N 1
ATOM 1002 C CA . ASP A 1 132 ? -8.595 19.611 12.187 1.00 96.12 132 ASP A CA 1
ATOM 1003 C C . ASP A 1 132 ? -7.829 18.724 11.190 1.00 96.12 132 ASP A C 1
ATOM 1005 O O . ASP A 1 132 ? -8.223 18.627 10.025 1.00 96.12 132 ASP A O 1
ATOM 1009 N N . PRO A 1 133 ? -6.718 18.093 11.609 1.00 95.75 133 PRO A N 1
ATOM 1010 C CA . PRO A 1 133 ? -5.899 17.313 10.693 1.00 95.75 133 PRO A CA 1
ATOM 1011 C C . PRO A 1 133 ? -6.647 16.053 10.222 1.00 95.75 133 PRO A C 1
ATOM 1013 O O . PRO A 1 133 ? -7.248 15.357 11.051 1.00 95.75 133 PRO A O 1
ATOM 1016 N N . PRO A 1 134 ? -6.577 15.703 8.924 1.00 96.00 134 PRO A N 1
ATOM 1017 C CA . PRO A 1 134 ? -6.999 14.386 8.465 1.00 96.00 134 PRO A CA 1
ATOM 1018 C C . PRO A 1 134 ? -6.073 13.305 9.049 1.00 96.00 134 PRO A C 1
ATOM 1020 O O . PRO A 1 134 ? -5.018 13.601 9.616 1.00 96.00 134 PRO A O 1
ATOM 1023 N N . GLY A 1 135 ? -6.469 12.044 8.923 1.00 95.94 135 GLY A N 1
ATOM 1024 C CA . GLY A 1 135 ? -5.629 10.899 9.266 1.00 95.94 135 GLY A CA 1
ATOM 1025 C C . GLY A 1 135 ? -6.255 10.006 10.311 1.00 95.94 135 GLY A C 1
ATOM 1026 O O . GLY A 1 135 ? -7.470 9.811 10.340 1.00 95.94 135 GLY A O 1
ATOM 1027 N N . ARG A 1 136 ? -5.409 9.420 11.156 1.00 95.69 136 ARG A N 1
ATOM 1028 C CA . ARG A 1 136 ? -5.826 8.422 12.141 1.00 95.69 136 ARG A CA 1
ATOM 1029 C C . ARG A 1 136 ? -6.170 9.057 13.459 1.00 95.69 136 ARG A C 1
ATOM 1031 O O . ARG A 1 136 ? -5.317 9.635 14.120 1.00 95.69 136 ARG A O 1
ATOM 1038 N N . TRP A 1 137 ? -7.411 8.885 13.852 1.00 98.19 137 TRP A N 1
ATOM 1039 C CA . TRP A 1 137 ? -7.923 9.384 15.104 1.00 98.19 137 TRP A CA 1
ATOM 1040 C C . TRP A 1 137 ? -8.264 8.212 16.008 1.00 98.19 137 TRP A C 1
ATOM 1042 O O . TRP A 1 137 ? -8.445 7.077 15.566 1.00 98.19 137 TRP A O 1
ATOM 1052 N N . ARG A 1 138 ? -8.338 8.488 17.305 1.00 98.19 138 ARG A N 1
ATOM 1053 C CA . ARG A 1 138 ? -8.756 7.485 18.283 1.00 98.19 138 ARG A CA 1
ATOM 1054 C C . ARG A 1 138 ? -9.602 8.099 19.377 1.00 98.19 138 ARG A C 1
ATOM 1056 O O . ARG A 1 138 ? -9.282 9.166 19.910 1.00 98.19 138 ARG A O 1
ATOM 1063 N N . ALA A 1 139 ? -10.650 7.378 19.748 1.00 98.50 139 ALA A N 1
ATOM 1064 C CA . ALA A 1 139 ? -11.353 7.586 20.996 1.00 98.50 139 ALA A CA 1
ATOM 1065 C C . ALA A 1 139 ? -10.703 6.698 22.063 1.00 98.50 139 ALA A C 1
ATOM 1067 O O . ALA A 1 139 ? -10.882 5.482 22.081 1.00 98.50 139 ALA A O 1
ATOM 1068 N N . ARG A 1 140 ? -9.907 7.312 22.941 1.00 98.31 140 ARG A N 1
ATOM 1069 C CA . ARG A 1 140 ? -9.261 6.633 24.064 1.00 98.31 140 ARG A CA 1
ATOM 1070 C C . ARG A 1 140 ? -10.217 6.570 25.240 1.00 98.31 140 ARG A C 1
ATOM 1072 O O . ARG A 1 140 ? -10.412 7.578 25.925 1.00 98.31 140 ARG A O 1
ATOM 1079 N N . VAL A 1 141 ? -10.774 5.395 25.484 1.00 97.75 141 VAL A N 1
ATOM 1080 C CA . VAL A 1 141 ? -11.659 5.125 26.617 1.00 97.75 141 VAL A CA 1
ATOM 1081 C C . VAL A 1 141 ? -10.816 4.712 27.813 1.00 97.75 141 VAL A C 1
ATOM 1083 O O . VAL A 1 141 ? -9.886 3.921 27.677 1.00 97.75 141 VAL A O 1
ATOM 1086 N N . ASN A 1 142 ? -11.117 5.276 28.978 1.00 95.75 142 ASN A N 1
ATOM 1087 C CA . ASN A 1 142 ? -10.408 5.030 30.225 1.00 95.75 142 ASN A CA 1
ATOM 1088 C C . ASN A 1 142 ? -11.415 4.788 31.337 1.00 95.75 142 ASN A C 1
ATOM 1090 O O . ASN A 1 142 ? -12.355 5.569 31.494 1.00 95.75 142 ASN A O 1
ATOM 1094 N N . ALA A 1 143 ? -11.141 3.788 32.161 1.00 94.12 143 ALA A N 1
ATOM 1095 C CA . ALA A 1 143 ? -11.843 3.573 33.410 1.00 94.12 143 ALA A CA 1
ATOM 1096 C C . ALA A 1 143 ? -10.884 3.040 34.477 1.00 94.12 143 ALA A C 1
ATOM 1098 O O . ALA A 1 143 ? -9.815 2.495 34.176 1.00 94.12 143 ALA A O 1
ATOM 1099 N N . VAL A 1 144 ? -11.268 3.222 35.737 1.00 90.19 144 VAL A N 1
ATOM 1100 C CA . VAL A 1 144 ? -10.589 2.625 36.887 1.00 90.19 144 VAL A CA 1
ATOM 1101 C C . VAL A 1 144 ? -11.615 1.788 37.631 1.00 90.19 144 VAL A C 1
ATOM 1103 O O . VAL A 1 144 ? -12.693 2.291 37.934 1.00 90.19 144 VAL A O 1
ATOM 1106 N N . THR A 1 145 ? -11.310 0.523 37.893 1.00 86.38 145 THR A N 1
ATOM 1107 C CA . THR A 1 145 ? -12.182 -0.342 38.695 1.00 86.38 145 THR A CA 1
ATOM 1108 C C . THR A 1 145 ? -12.145 0.063 40.169 1.00 86.38 145 THR A C 1
ATOM 1110 O O . THR A 1 145 ? -11.224 0.763 40.605 1.00 86.38 145 THR A O 1
ATOM 1113 N N . GLU A 1 146 ? -13.109 -0.388 40.972 1.00 84.38 146 GLU A N 1
ATOM 1114 C CA . GLU A 1 146 ? -13.114 -0.125 42.420 1.00 84.38 146 GLU A CA 1
ATOM 1115 C C . GLU A 1 146 ? -11.854 -0.639 43.135 1.00 84.38 146 GLU A C 1
ATOM 1117 O O . GLU A 1 146 ? -11.372 -0.007 44.079 1.00 84.38 146 GLU A O 1
ATOM 1122 N N . SER A 1 147 ? -11.268 -1.747 42.668 1.00 83.62 147 SER A N 1
ATOM 1123 C CA . SER A 1 147 ? -9.998 -2.260 43.199 1.00 83.62 147 SER A CA 1
ATOM 1124 C C . SER A 1 147 ? -8.753 -1.486 42.730 1.00 83.62 147 SER A C 1
ATOM 1126 O O . SER A 1 147 ? -7.642 -1.759 43.193 1.00 83.62 147 SER A O 1
ATOM 1128 N N . GLY A 1 148 ? -8.921 -0.483 41.861 1.00 85.31 148 GLY A N 1
ATOM 1129 C CA . GLY A 1 148 ? -7.859 0.402 41.381 1.00 85.31 148 GLY A CA 1
ATOM 1130 C C . GLY A 1 148 ? -7.192 -0.037 40.075 1.00 85.31 148 GLY A C 1
ATOM 1131 O O . GLY A 1 148 ? -6.189 0.569 39.681 1.00 85.31 148 GLY A O 1
ATOM 1132 N N . ASN A 1 149 ? -7.721 -1.053 39.383 1.00 84.25 149 ASN A N 1
ATOM 1133 C CA . ASN A 1 149 ? -7.184 -1.498 38.097 1.00 84.25 149 ASN A CA 1
ATOM 1134 C C . ASN A 1 149 ? -7.545 -0.501 36.996 1.00 84.25 149 ASN A C 1
ATOM 1136 O O . ASN A 1 149 ? -8.678 -0.038 36.908 1.00 84.25 149 ASN A O 1
ATOM 1140 N N . ARG A 1 150 ? -6.585 -0.174 36.128 1.00 88.88 150 ARG A N 1
ATOM 1141 C CA . ARG A 1 150 ? -6.818 0.718 34.986 1.00 88.88 150 ARG A CA 1
ATOM 1142 C C . ARG A 1 150 ? -7.162 -0.093 33.748 1.00 88.88 150 ARG A C 1
ATOM 1144 O O . ARG A 1 150 ? -6.418 -1.002 33.394 1.00 88.88 150 ARG A O 1
ATOM 1151 N N . ILE A 1 151 ? -8.235 0.296 33.070 1.00 90.31 151 ILE A N 1
ATOM 1152 C CA . ILE A 1 151 ? -8.632 -0.239 31.767 1.00 90.31 151 ILE A CA 1
ATOM 1153 C C . ILE A 1 151 ? -8.580 0.918 30.774 1.00 90.31 151 ILE A C 1
ATOM 1155 O O . ILE A 1 151 ? -9.201 1.959 30.996 1.00 90.31 151 ILE A O 1
ATOM 1159 N N . GLN A 1 152 ? -7.800 0.752 29.707 1.00 92.81 152 GLN A N 1
ATOM 1160 C CA . GLN A 1 152 ? -7.657 1.745 28.649 1.00 92.81 152 GLN A CA 1
ATOM 1161 C C . GLN A 1 152 ? -7.675 1.054 27.290 1.00 92.81 152 GLN A C 1
ATOM 1163 O O . GLN A 1 152 ? -6.891 0.135 27.060 1.00 92.81 152 GLN A O 1
ATOM 1168 N N . ASN A 1 153 ? -8.513 1.539 26.376 1.00 94.44 153 ASN A N 1
ATOM 1169 C CA . ASN A 1 153 ? -8.565 1.057 24.999 1.00 94.44 153 ASN A CA 1
ATOM 1170 C C . ASN A 1 153 ? -8.680 2.230 24.032 1.00 94.44 153 ASN A C 1
ATOM 1172 O O . ASN A 1 153 ? -9.406 3.189 24.293 1.00 94.44 153 ASN A O 1
ATOM 1176 N N . ASP A 1 154 ? -7.971 2.131 22.913 1.00 97.12 154 ASP A N 1
ATOM 1177 C CA . ASP A 1 154 ? -8.102 3.053 21.793 1.00 97.12 154 ASP A CA 1
ATOM 1178 C C . ASP A 1 154 ? -9.071 2.426 20.779 1.00 97.12 154 ASP A C 1
ATOM 1180 O O . ASP A 1 154 ? -8.847 1.307 20.320 1.00 97.12 154 ASP A O 1
ATOM 1184 N N . LEU A 1 155 ? -10.161 3.131 20.466 1.00 98.00 155 LEU A N 1
ATOM 1185 C CA . LEU A 1 155 ? -11.052 2.818 19.348 1.00 98.00 155 LEU A CA 1
ATOM 1186 C C . LEU A 1 155 ? -10.650 3.716 18.172 1.00 98.00 155 LEU A C 1
ATOM 1188 O O . LEU A 1 155 ? -10.875 4.930 18.214 1.00 98.00 155 LEU A O 1
ATOM 1192 N N . GLU A 1 156 ? -9.984 3.139 17.175 1.00 98.06 156 GLU A N 1
ATOM 1193 C CA . GLU A 1 156 ? -9.423 3.848 16.022 1.00 98.06 156 GLU A CA 1
ATOM 1194 C C . GLU A 1 156 ? -10.488 4.124 14.953 1.00 98.06 156 GLU A C 1
ATOM 1196 O O . GLU A 1 156 ? -11.404 3.331 14.739 1.00 98.06 156 GLU A O 1
ATOM 1201 N N . PHE A 1 157 ? -10.359 5.258 14.269 1.00 97.94 157 PHE A N 1
ATOM 1202 C CA . PHE A 1 157 ? -11.147 5.616 13.091 1.00 97.94 157 PHE A CA 1
ATOM 1203 C C . PHE A 1 157 ? -10.363 6.587 12.205 1.00 97.94 157 PHE A C 1
ATOM 1205 O O . PHE A 1 157 ? -9.391 7.209 12.646 1.00 97.94 157 PHE A O 1
ATOM 1212 N N . LEU A 1 158 ? -10.790 6.750 10.955 1.00 97.25 158 LEU A N 1
ATOM 1213 C CA . LEU A 1 158 ? -10.161 7.679 10.022 1.00 97.25 158 LEU A CA 1
ATOM 1214 C C . LEU A 1 158 ? -10.954 8.985 9.905 1.00 97.25 158 LEU A C 1
ATOM 1216 O O . LEU A 1 158 ? -12.184 9.014 10.001 1.00 97.25 158 LEU A O 1
ATOM 1220 N N . VAL A 1 159 ? -10.223 10.069 9.659 1.00 96.81 159 VAL A N 1
ATOM 1221 C CA . VAL A 1 159 ? -10.752 11.356 9.203 1.00 96.81 159 VAL A CA 1
ATOM 1222 C C . VAL A 1 159 ? -10.200 11.601 7.797 1.00 96.81 159 VAL A C 1
ATOM 1224 O O . VAL A 1 159 ? -9.003 11.856 7.649 1.00 96.81 159 VAL A O 1
ATOM 1227 N N . PRO A 1 160 ? -11.023 11.476 6.745 1.00 94.56 160 PRO A N 1
ATOM 1228 C CA . PRO A 1 160 ? -10.575 11.650 5.371 1.00 94.56 160 PRO A CA 1
ATOM 1229 C C . PRO A 1 160 ? -10.357 13.124 5.023 1.00 94.56 160 PRO A C 1
ATOM 1231 O O . PRO A 1 160 ? -10.893 14.030 5.666 1.00 94.56 160 PRO A O 1
ATOM 1234 N N . ILE A 1 161 ? -9.614 13.370 3.947 1.00 93.38 161 ILE A N 1
ATOM 1235 C CA . ILE A 1 161 ? -9.441 14.707 3.382 1.00 93.38 161 ILE A CA 1
ATOM 1236 C C . ILE A 1 161 ? -10.752 15.136 2.706 1.00 93.38 161 ILE A C 1
ATOM 1238 O O . ILE A 1 161 ? -11.172 14.581 1.689 1.00 93.38 161 ILE A O 1
ATOM 1242 N N . ALA A 1 162 ? -11.409 16.150 3.274 1.00 86.12 162 ALA A N 1
ATOM 1243 C CA . ALA A 1 162 ? -12.752 16.568 2.865 1.00 86.12 162 ALA A CA 1
ATOM 1244 C C . ALA A 1 162 ? -12.853 17.000 1.394 1.00 86.12 162 ALA A C 1
ATOM 1246 O O . ALA A 1 162 ? -13.869 16.756 0.749 1.00 86.12 162 ALA A O 1
ATOM 1247 N N . SER A 1 163 ? -11.800 17.609 0.844 1.00 83.12 163 SER A N 1
ATOM 1248 C CA . SER A 1 163 ? -11.799 18.124 -0.529 1.00 83.12 163 SER A CA 1
ATOM 1249 C C . SER A 1 163 ? -11.763 17.044 -1.613 1.00 83.12 163 SER A C 1
ATOM 1251 O O . SER A 1 163 ? -12.025 17.365 -2.770 1.00 83.12 163 SER A O 1
ATOM 1253 N N . VAL A 1 164 ? -11.441 15.793 -1.266 1.00 85.31 164 VAL A N 1
ATOM 1254 C CA . VAL A 1 164 ? -11.271 14.704 -2.244 1.00 85.31 164 VAL A CA 1
ATOM 1255 C C . VAL A 1 164 ? -12.288 13.581 -2.092 1.00 85.31 164 VAL A C 1
ATOM 1257 O O . VAL A 1 164 ? -12.593 12.923 -3.085 1.00 85.31 164 VAL A O 1
ATOM 1260 N N . ILE A 1 165 ? -12.847 13.374 -0.892 1.00 81.44 165 ILE A N 1
ATOM 1261 C CA . ILE A 1 165 ? -13.627 12.165 -0.602 1.00 81.44 165 ILE A CA 1
ATOM 1262 C C . ILE A 1 165 ? -14.904 12.026 -1.435 1.00 81.44 165 ILE A C 1
ATOM 1264 O O . ILE A 1 165 ? -15.328 10.909 -1.651 1.00 81.44 165 ILE A O 1
ATOM 1268 N N . ASP A 1 166 ? -15.510 13.093 -1.949 1.00 85.06 166 ASP A N 1
ATOM 1269 C CA . ASP A 1 166 ? -16.721 12.983 -2.786 1.00 85.06 166 ASP A CA 1
ATOM 1270 C C . ASP A 1 166 ? -16.428 13.265 -4.276 1.00 85.06 166 ASP A C 1
ATOM 1272 O O . ASP A 1 166 ? -17.309 13.661 -5.040 1.00 85.06 166 ASP A O 1
ATOM 1276 N N . SER A 1 167 ? -15.169 13.114 -4.700 1.00 89.94 167 SER A N 1
ATOM 1277 C CA . SER A 1 167 ? -14.721 13.406 -6.066 1.00 89.94 167 SER A CA 1
ATOM 1278 C C . SER A 1 167 ? -14.021 12.214 -6.716 1.00 89.94 167 SER A C 1
ATOM 1280 O O . SER A 1 167 ? -13.399 11.421 -6.027 1.00 89.94 167 SER A O 1
ATOM 1282 N N . HIS A 1 168 ? -14.088 12.127 -8.045 1.00 93.88 168 HIS A N 1
ATOM 1283 C CA . HIS A 1 168 ? -13.349 11.152 -8.854 1.00 93.88 168 HIS A CA 1
ATOM 1284 C C . HIS A 1 168 ? -12.719 11.839 -10.076 1.00 93.88 168 HIS A C 1
ATOM 1286 O O . HIS A 1 168 ? -13.422 12.626 -10.718 1.00 93.88 168 HIS A O 1
ATOM 1292 N N . PRO A 1 169 ? -11.455 11.564 -10.439 1.00 94.81 169 PRO A N 1
ATOM 1293 C CA . PRO A 1 169 ? -10.550 10.669 -9.728 1.00 94.81 169 PRO A CA 1
ATOM 1294 C C . PRO A 1 169 ? -10.084 11.254 -8.387 1.00 94.81 169 PRO A C 1
ATOM 1296 O O . PRO A 1 169 ? -9.972 12.478 -8.240 1.00 94.81 169 PRO A O 1
ATOM 1299 N N . ARG A 1 170 ? -9.852 10.365 -7.418 1.00 93.81 170 ARG A N 1
ATOM 1300 C CA . ARG A 1 170 ? -9.296 10.666 -6.083 1.00 93.81 170 ARG A CA 1
ATOM 1301 C C . ARG A 1 170 ? -8.234 9.671 -5.628 1.00 93.81 170 ARG A C 1
ATOM 1303 O O . ARG A 1 170 ? -7.507 9.961 -4.679 1.00 93.81 170 ARG A O 1
ATOM 1310 N N . LEU A 1 171 ? -8.149 8.498 -6.257 1.00 95.19 171 LEU A N 1
ATOM 1311 C CA . LEU A 1 171 ? -7.404 7.365 -5.719 1.00 95.19 171 LEU A CA 1
ATOM 1312 C C . LEU A 1 171 ? -5.903 7.656 -5.665 1.00 95.19 171 LEU A C 1
ATOM 1314 O O . LEU A 1 171 ? -5.320 7.650 -4.588 1.00 95.19 171 LEU A O 1
ATOM 1318 N N . LEU A 1 172 ? -5.291 7.947 -6.815 1.00 94.94 172 LEU A N 1
ATOM 1319 C CA . LEU A 1 172 ? -3.868 8.310 -6.912 1.00 94.94 172 LEU A CA 1
ATOM 1320 C C . LEU A 1 172 ? -3.651 9.760 -7.358 1.00 94.94 172 LEU A C 1
ATOM 1322 O O . LEU A 1 172 ? -2.590 10.323 -7.099 1.00 94.94 172 LEU A O 1
ATOM 1326 N N . PHE A 1 173 ? -4.647 10.354 -8.018 1.00 91.62 173 PHE A N 1
ATOM 1327 C CA . PHE A 1 173 ? -4.583 11.691 -8.603 1.00 91.62 173 PHE A CA 1
ATOM 1328 C C . PHE A 1 173 ? -5.942 12.367 -8.480 1.00 91.62 173 PHE A C 1
ATOM 1330 O O . PHE A 1 173 ? -6.969 11.715 -8.655 1.00 91.62 173 PHE A O 1
ATOM 1337 N N . THR A 1 174 ? -5.958 13.672 -8.225 1.00 92.25 174 THR A N 1
ATOM 1338 C CA . THR A 1 174 ? -7.191 14.468 -8.278 1.00 92.25 174 THR A CA 1
ATOM 1339 C C . THR A 1 174 ? -7.416 15.045 -9.671 1.00 92.25 174 THR A C 1
ATOM 1341 O O . THR A 1 174 ? -6.479 15.206 -10.455 1.00 92.25 174 THR A O 1
ATOM 1344 N N . LYS A 1 175 ? -8.655 15.468 -9.963 1.00 90.19 175 LYS A N 1
ATOM 1345 C CA . LYS A 1 175 ? -8.958 16.262 -11.172 1.00 90.19 175 LYS A CA 1
ATOM 1346 C C . LYS A 1 175 ? -8.017 17.455 -11.352 1.00 90.19 175 LYS A C 1
ATOM 1348 O O . LYS A 1 175 ? -7.624 17.750 -12.476 1.00 90.19 175 LYS A O 1
ATOM 1353 N N . GLN A 1 176 ? -7.682 18.140 -10.256 1.00 91.38 176 GLN A N 1
ATOM 1354 C CA . GLN A 1 176 ? -6.801 19.304 -10.304 1.00 91.38 176 GLN A CA 1
ATOM 1355 C C . GLN A 1 176 ? -5.376 18.901 -10.688 1.00 91.38 176 GLN A C 1
ATOM 1357 O O . GLN A 1 176 ? -4.812 19.514 -11.579 1.00 91.38 176 GLN A O 1
ATOM 1362 N N . GLU A 1 177 ? -4.821 17.836 -10.106 1.00 92.06 177 GLU A N 1
ATOM 1363 C CA . GLU A 1 177 ? -3.469 17.378 -10.460 1.00 92.06 177 GLU A CA 1
ATOM 1364 C C . GLU A 1 177 ? -3.364 16.923 -11.913 1.00 92.06 177 GLU A C 1
ATOM 1366 O O . GLU A 1 177 ? -2.358 17.186 -12.569 1.00 92.06 177 GLU A O 1
ATOM 1371 N N . VAL A 1 178 ? -4.408 16.270 -12.430 1.00 92.25 178 VAL A N 1
ATOM 1372 C CA . VAL A 1 178 ? -4.490 15.912 -13.850 1.00 92.25 178 VAL A CA 1
ATOM 1373 C C . VAL A 1 178 ? -4.463 17.169 -14.727 1.00 92.25 178 VAL A C 1
ATOM 1375 O O . VAL A 1 178 ? -3.709 17.216 -15.701 1.00 92.25 178 VAL A O 1
ATOM 1378 N N . ALA A 1 179 ? -5.236 18.200 -14.373 1.00 92.75 179 ALA A N 1
ATOM 1379 C CA . ALA A 1 179 ? -5.237 19.473 -15.090 1.00 92.75 179 ALA A CA 1
ATOM 1380 C C . ALA A 1 179 ? -3.871 20.179 -15.010 1.00 92.75 179 ALA A C 1
ATOM 1382 O O . ALA A 1 179 ? -3.337 20.591 -16.039 1.00 92.75 179 ALA A O 1
ATOM 1383 N N . ASP A 1 180 ? -3.261 20.229 -13.824 1.00 93.25 180 ASP A N 1
ATOM 1384 C CA . ASP A 1 180 ? -1.947 20.838 -13.603 1.00 93.25 180 ASP A CA 1
ATOM 1385 C C . ASP A 1 180 ? -0.867 20.132 -14.442 1.00 93.25 180 ASP A C 1
ATOM 1387 O O . ASP A 1 180 ? -0.082 20.779 -15.138 1.00 93.25 180 ASP A O 1
ATOM 1391 N N . ARG A 1 181 ? -0.852 18.787 -14.460 1.00 93.06 181 ARG A N 1
ATOM 1392 C CA . ARG A 1 181 ? 0.067 18.019 -15.322 1.00 93.06 181 ARG A CA 1
ATOM 1393 C C . ARG A 1 181 ? -0.152 18.317 -16.805 1.00 93.06 181 ARG A C 1
ATOM 1395 O O . ARG A 1 181 ? 0.812 18.314 -17.576 1.00 93.06 181 ARG A O 1
ATOM 1402 N N . ALA A 1 182 ? -1.392 18.554 -17.233 1.00 93.25 182 ALA A N 1
ATOM 1403 C CA . ALA A 1 182 ? -1.698 18.863 -18.624 1.00 93.25 182 ALA A CA 1
ATOM 1404 C C . ALA A 1 182 ? -1.148 20.235 -19.052 1.00 93.25 182 ALA A C 1
ATOM 1406 O O . ALA A 1 182 ? -0.671 20.351 -20.184 1.00 93.25 182 ALA A O 1
ATOM 1407 N N . GLU A 1 183 ? -1.170 21.240 -18.168 1.00 93.56 183 GLU A N 1
ATOM 1408 C CA . GLU A 1 183 ? -0.583 22.572 -18.403 1.00 93.56 183 GLU A CA 1
ATOM 1409 C C . GLU A 1 183 ? 0.953 22.520 -18.502 1.00 93.56 183 GLU A C 1
ATOM 1411 O O . GLU A 1 183 ? 1.573 23.184 -19.344 1.00 93.56 183 GLU A O 1
ATOM 1416 N N . GLU A 1 184 ? 1.581 21.661 -17.700 1.00 94.00 184 GLU A N 1
ATOM 1417 C CA . GLU A 1 184 ? 3.035 21.481 -17.689 1.00 94.00 184 GLU A CA 1
ATOM 1418 C C . GLU A 1 184 ? 3.600 20.792 -18.936 1.00 94.00 184 GLU A C 1
ATOM 1420 O O . GLU A 1 184 ? 4.809 20.839 -19.167 1.00 94.00 184 GLU A O 1
ATOM 1425 N N . ARG A 1 185 ? 2.752 20.234 -19.811 1.00 93.00 185 ARG A N 1
ATOM 1426 C CA . ARG A 1 185 ? 3.170 19.685 -21.119 1.00 93.00 185 ARG A CA 1
ATOM 1427 C C . ARG A 1 185 ? 3.758 20.725 -22.080 1.00 93.00 185 ARG A C 1
ATOM 1429 O O . ARG A 1 185 ? 4.261 20.375 -23.141 1.00 93.00 185 ARG A O 1
ATOM 1436 N N . SER A 1 186 ? 3.744 22.008 -21.718 1.00 91.56 186 SER A N 1
ATOM 1437 C CA . SER A 1 186 ? 4.578 23.017 -22.384 1.00 91.56 186 SER A CA 1
ATOM 1438 C C . SER A 1 186 ? 6.088 22.739 -22.245 1.00 91.56 186 SER A C 1
ATOM 1440 O O . SER A 1 186 ? 6.872 23.212 -23.070 1.00 91.56 186 SER A O 1
ATOM 1442 N N . ASN A 1 187 ? 6.503 21.941 -21.253 1.00 95.00 187 ASN A N 1
ATOM 1443 C CA . ASN A 1 187 ? 7.841 21.367 -21.159 1.00 95.00 187 ASN A CA 1
ATOM 1444 C C . ASN A 1 187 ? 8.011 20.228 -22.188 1.00 95.00 187 ASN A C 1
ATOM 1446 O O . ASN A 1 187 ? 7.272 19.243 -22.170 1.00 95.00 187 ASN A O 1
ATOM 1450 N N . SER A 1 188 ? 9.016 20.343 -23.065 1.00 94.44 188 SER A N 1
ATOM 1451 C CA . SER A 1 188 ? 9.250 19.388 -24.158 1.00 94.44 188 SER A CA 1
ATOM 1452 C C . SER A 1 188 ? 9.587 17.973 -23.689 1.00 94.44 188 SER A C 1
ATOM 1454 O O . SER A 1 188 ? 9.181 17.014 -24.336 1.00 94.44 188 SER A O 1
ATOM 1456 N N . GLU A 1 189 ? 10.314 17.835 -22.580 1.00 92.81 189 GLU A N 1
ATOM 1457 C CA . GLU A 1 189 ? 10.656 16.529 -22.009 1.00 92.81 189 GLU A CA 1
ATOM 1458 C C . GLU A 1 189 ? 9.401 15.842 -21.467 1.00 92.81 189 GLU A C 1
ATOM 1460 O O . GLU A 1 189 ? 9.144 14.677 -21.765 1.00 92.81 189 GLU A O 1
ATOM 1465 N N . LEU A 1 190 ? 8.572 16.578 -20.722 1.00 95.12 190 LEU A N 1
ATOM 1466 C CA . LEU A 1 190 ? 7.334 16.030 -20.178 1.00 95.12 190 LEU A CA 1
ATOM 1467 C C . LEU A 1 190 ? 6.345 15.644 -21.293 1.00 95.12 190 LEU A C 1
ATOM 1469 O O . LEU A 1 190 ? 5.690 14.607 -21.196 1.00 95.12 190 LEU A O 1
ATOM 1473 N N . GLN A 1 191 ? 6.274 16.435 -22.369 1.00 96.69 191 GLN A N 1
ATOM 1474 C CA . GLN A 1 191 ? 5.487 16.101 -23.560 1.00 96.69 191 GLN A CA 1
ATOM 1475 C C . GLN A 1 191 ? 5.981 14.811 -24.234 1.00 96.69 191 GLN A C 1
ATOM 1477 O O . GLN A 1 191 ? 5.163 13.968 -24.595 1.00 96.69 191 GLN A O 1
ATOM 1482 N N . GLU A 1 192 ? 7.296 14.620 -24.370 1.00 96.00 192 GLU A N 1
ATOM 1483 C CA . GLU A 1 192 ? 7.864 13.392 -24.941 1.00 96.00 192 GLU A CA 1
ATOM 1484 C C . GLU A 1 192 ? 7.507 12.158 -24.098 1.00 96.00 192 GLU A C 1
ATOM 1486 O O . GLU A 1 192 ? 7.103 11.126 -24.638 1.00 96.00 192 GLU A O 1
ATOM 1491 N N . ILE A 1 193 ? 7.612 12.265 -22.770 1.00 95.94 193 ILE A N 1
ATOM 1492 C CA . ILE A 1 193 ? 7.238 11.185 -21.850 1.00 95.94 193 ILE A CA 1
ATOM 1493 C C . ILE A 1 193 ? 5.740 10.876 -21.944 1.00 95.94 193 ILE A C 1
ATOM 1495 O O . ILE A 1 193 ? 5.367 9.705 -22.017 1.00 95.94 193 ILE A O 1
ATOM 1499 N N . PHE A 1 194 ? 4.888 11.902 -22.020 1.00 97.44 194 PHE A N 1
ATOM 1500 C CA . PHE A 1 194 ? 3.452 11.728 -22.236 1.00 97.44 194 PHE A CA 1
ATOM 1501 C C . PHE A 1 194 ? 3.146 11.004 -23.554 1.00 97.44 194 PHE A C 1
ATOM 1503 O O . PHE A 1 194 ? 2.352 10.066 -23.570 1.00 97.44 194 PHE A O 1
ATOM 1510 N N . ASP A 1 195 ? 3.776 11.404 -24.661 1.00 97.69 195 ASP A N 1
ATOM 1511 C CA . ASP A 1 195 ? 3.544 10.788 -25.971 1.00 97.69 195 ASP A CA 1
ATOM 1512 C C . ASP A 1 195 ? 3.999 9.319 -26.009 1.00 97.69 195 ASP A C 1
ATOM 1514 O O . ASP A 1 195 ? 3.309 8.480 -26.601 1.00 97.69 195 ASP A O 1
ATOM 1518 N N . LYS A 1 196 ? 5.111 8.985 -25.339 1.00 96.44 196 LYS A N 1
ATOM 1519 C CA . LYS A 1 196 ? 5.569 7.596 -25.167 1.00 96.44 196 LYS A CA 1
ATOM 1520 C C . LYS A 1 196 ? 4.578 6.781 -24.336 1.00 96.44 196 LYS A C 1
ATOM 1522 O O . LYS A 1 196 ? 4.136 5.735 -24.804 1.00 96.44 196 LYS A O 1
ATOM 1527 N N . ALA A 1 197 ? 4.167 7.292 -23.172 1.00 96.94 197 ALA A N 1
ATOM 1528 C CA . ALA A 1 197 ? 3.175 6.643 -22.313 1.00 96.94 197 ALA A CA 1
ATOM 1529 C C . ALA A 1 197 ? 1.845 6.405 -23.040 1.00 96.94 197 ALA A C 1
ATOM 1531 O O . ALA A 1 197 ? 1.295 5.305 -22.998 1.00 96.94 197 ALA A O 1
ATOM 1532 N N . ARG A 1 198 ? 1.365 7.409 -23.785 1.00 97.94 198 ARG A N 1
ATOM 1533 C CA . ARG A 1 198 ? 0.160 7.299 -24.614 1.00 97.94 198 ARG A CA 1
ATOM 1534 C C . ARG A 1 198 ? 0.302 6.214 -25.678 1.00 97.94 198 ARG A C 1
ATOM 1536 O O . ARG A 1 198 ? -0.652 5.483 -25.917 1.00 97.94 198 ARG A O 1
ATOM 1543 N N . THR A 1 199 ? 1.462 6.115 -26.326 1.00 97.75 199 THR A N 1
ATOM 1544 C CA . THR A 1 199 ? 1.713 5.106 -27.368 1.00 97.75 199 THR A CA 1
ATOM 1545 C C . THR A 1 199 ? 1.670 3.698 -26.782 1.00 97.75 199 THR A C 1
ATOM 1547 O O . THR A 1 199 ? 0.901 2.875 -27.271 1.00 97.75 199 THR A O 1
ATOM 1550 N N . VAL A 1 200 ? 2.398 3.458 -25.686 1.00 96.00 200 VAL A N 1
ATOM 1551 C CA . VAL A 1 200 ? 2.407 2.169 -24.973 1.00 96.00 200 VAL A CA 1
ATOM 1552 C C . VAL A 1 200 ? 0.993 1.774 -24.538 1.00 96.00 200 VAL A C 1
ATOM 1554 O O . VAL A 1 200 ? 0.539 0.668 -24.823 1.00 96.00 200 VAL A O 1
ATOM 1557 N N . ALA A 1 201 ? 0.256 2.698 -23.916 1.00 97.31 201 ALA A N 1
ATOM 1558 C CA . ALA A 1 201 ? -1.112 2.440 -23.484 1.00 97.31 201 ALA A CA 1
ATOM 1559 C C . ALA A 1 201 ? -2.050 2.143 -24.665 1.00 97.31 201 ALA A C 1
ATOM 1561 O O . ALA A 1 201 ? -2.898 1.255 -24.577 1.00 97.31 201 ALA A O 1
ATOM 1562 N N . LYS A 1 202 ? -1.893 2.856 -25.794 1.00 97.50 202 LYS A N 1
ATOM 1563 C CA . LYS A 1 202 ? -2.721 2.644 -26.990 1.00 97.50 202 LYS A CA 1
ATOM 1564 C C . LYS A 1 202 ? -2.448 1.278 -27.606 1.00 97.50 202 LYS A C 1
ATOM 1566 O O . LYS A 1 202 ? -3.401 0.602 -27.980 1.00 97.50 202 LYS A O 1
ATOM 1571 N N . GLU A 1 203 ? -1.191 0.852 -27.678 1.00 95.69 203 GLU A N 1
ATOM 1572 C CA . GLU A 1 203 ? -0.816 -0.498 -28.118 1.00 95.69 203 GLU A CA 1
ATOM 1573 C C . GLU A 1 203 ? -1.413 -1.577 -27.208 1.00 95.69 203 GLU A C 1
ATOM 1575 O O . GLU A 1 203 ? -1.858 -2.608 -27.705 1.00 95.69 203 GLU A O 1
ATOM 1580 N N . CYS A 1 204 ? -1.487 -1.318 -25.900 1.00 93.44 204 CYS A N 1
ATOM 1581 C CA . CYS A 1 204 ? -2.040 -2.250 -24.922 1.00 93.44 204 CYS A CA 1
ATOM 1582 C C . CYS A 1 204 ? -3.564 -2.436 -25.057 1.00 93.44 204 CYS A C 1
ATOM 1584 O O . CYS A 1 204 ? -4.049 -3.565 -25.015 1.00 93.44 204 CYS A O 1
ATOM 1586 N N . ILE A 1 205 ? -4.328 -1.348 -25.237 1.00 95.25 205 ILE A N 1
ATOM 1587 C CA . ILE A 1 205 ? -5.801 -1.404 -25.335 1.00 95.25 205 ILE A CA 1
ATOM 1588 C C . ILE A 1 205 ? -6.319 -1.710 -26.746 1.00 95.25 205 ILE A C 1
ATOM 1590 O O . ILE A 1 205 ? -7.443 -2.185 -26.906 1.00 95.25 205 ILE A O 1
ATOM 1594 N N . THR A 1 206 ? -5.537 -1.439 -27.794 1.00 93.88 206 THR A N 1
ATOM 1595 C CA . THR A 1 206 ? -6.011 -1.606 -29.175 1.00 93.88 206 THR A CA 1
ATOM 1596 C C . THR A 1 206 ? -6.275 -3.076 -29.488 1.00 93.88 206 THR A C 1
ATOM 1598 O O . THR A 1 206 ? -5.357 -3.885 -29.569 1.00 93.88 206 THR A O 1
ATOM 1601 N N . GLY A 1 207 ? -7.545 -3.403 -29.733 1.00 87.50 207 GLY A N 1
ATOM 1602 C CA . GLY A 1 207 ? -7.978 -4.759 -30.069 1.00 87.50 207 GLY A CA 1
ATOM 1603 C C . GLY A 1 207 ? -8.189 -5.677 -28.866 1.00 87.50 207 GLY A C 1
ATOM 1604 O O . GLY A 1 207 ? -8.598 -6.812 -29.082 1.00 87.50 207 GLY A O 1
ATOM 1605 N N . ALA A 1 208 ? -7.963 -5.202 -27.637 1.00 91.38 208 ALA A N 1
ATOM 1606 C CA . ALA A 1 208 ? -8.305 -5.945 -26.431 1.00 91.38 208 ALA A CA 1
ATOM 1607 C C . ALA A 1 208 ? -9.829 -6.027 -26.277 1.00 91.38 208 ALA A C 1
ATOM 1609 O O . ALA A 1 208 ? -10.537 -5.022 -26.378 1.00 91.38 208 ALA A O 1
ATOM 1610 N N . THR A 1 209 ? -10.340 -7.226 -26.022 1.00 90.12 209 THR A N 1
ATOM 1611 C CA . THR A 1 209 ? -11.768 -7.493 -25.844 1.00 90.12 209 THR A CA 1
ATOM 1612 C C . THR A 1 209 ? -12.007 -8.348 -24.603 1.00 90.12 209 THR A C 1
ATOM 1614 O O . THR A 1 209 ? -11.118 -9.096 -24.201 1.00 90.12 209 THR A O 1
ATOM 1617 N N . PRO A 1 210 ? -13.215 -8.327 -24.010 1.00 89.69 210 PRO A N 1
ATOM 1618 C CA . PRO A 1 210 ? -13.568 -9.236 -22.917 1.00 89.69 210 PRO A CA 1
ATOM 1619 C C . PRO A 1 210 ? -13.246 -10.718 -23.195 1.00 89.69 210 PRO A C 1
ATOM 1621 O O . PRO A 1 210 ? -12.858 -11.452 -22.292 1.00 89.69 210 PRO A O 1
ATOM 1624 N N . GLY A 1 211 ? -13.339 -11.158 -24.457 1.00 85.50 211 GLY A N 1
ATOM 1625 C CA . GLY A 1 211 ? -13.032 -12.535 -24.859 1.00 85.50 211 GLY A CA 1
ATOM 1626 C C . GLY A 1 211 ? -11.565 -12.947 -24.687 1.00 85.50 211 GLY A C 1
ATOM 1627 O O . GLY A 1 211 ? -11.290 -14.141 -24.594 1.00 85.50 211 GLY A O 1
ATOM 1628 N N . ASP A 1 212 ? -10.642 -11.988 -24.599 1.00 83.00 212 ASP A N 1
ATOM 1629 C CA . ASP A 1 212 ? -9.215 -12.238 -24.357 1.00 83.00 212 ASP A CA 1
ATOM 1630 C C . ASP A 1 212 ? -8.911 -12.519 -22.873 1.00 83.00 212 ASP A C 1
ATOM 1632 O O . ASP A 1 212 ? -7.817 -12.976 -22.533 1.00 83.00 212 ASP A O 1
ATOM 1636 N N . TYR A 1 213 ? -9.895 -12.294 -21.994 1.00 83.69 213 TYR A N 1
ATOM 1637 C CA . TYR A 1 213 ? -9.811 -12.480 -20.544 1.00 83.69 213 TYR A CA 1
ATOM 1638 C C . TYR A 1 213 ? -10.877 -13.478 -20.085 1.00 83.69 213 TYR A C 1
ATOM 1640 O O . TYR A 1 213 ? -11.861 -13.090 -19.454 1.00 83.69 213 TYR A O 1
ATOM 1648 N N . PRO A 1 214 ? -10.759 -14.767 -20.437 1.00 83.38 214 PRO A N 1
ATOM 1649 C CA . PRO A 1 214 ? -11.717 -15.757 -19.977 1.00 83.38 214 PRO A CA 1
ATOM 1650 C C . PRO A 1 214 ? -11.584 -15.965 -18.467 1.00 83.38 214 PRO A C 1
ATOM 1652 O O . PRO A 1 214 ? -10.479 -16.048 -17.927 1.00 83.38 214 PRO A O 1
ATOM 1655 N N . GLU A 1 215 ? -12.725 -16.102 -17.799 1.00 86.31 215 GLU A N 1
ATOM 1656 C CA . GLU A 1 215 ? -12.758 -16.577 -16.423 1.00 86.31 215 GLU A CA 1
ATOM 1657 C C . GLU A 1 215 ? -12.202 -18.003 -16.353 1.00 86.31 215 GLU A C 1
ATOM 1659 O O . GLU A 1 215 ? -12.543 -18.879 -17.158 1.00 86.31 215 GLU A O 1
ATOM 1664 N N . PHE A 1 216 ? -11.325 -18.233 -15.383 1.00 84.44 216 PHE A N 1
ATOM 1665 C CA . PHE A 1 216 ? -10.708 -19.530 -15.191 1.00 84.44 216 PHE A CA 1
ATOM 1666 C C . PHE A 1 216 ? -11.638 -20.452 -14.399 1.00 84.44 216 PHE A C 1
ATOM 1668 O O . PHE A 1 216 ? -11.813 -20.284 -13.197 1.00 84.44 216 PHE A O 1
ATOM 1675 N N . ASN A 1 217 ? -12.190 -21.458 -15.076 1.00 73.19 217 ASN A N 1
ATOM 1676 C CA . ASN A 1 217 ? -13.185 -22.373 -14.508 1.00 73.19 217 ASN A CA 1
ATOM 1677 C C . ASN A 1 217 ? -12.747 -23.851 -14.522 1.00 73.19 217 ASN A C 1
ATOM 1679 O O . ASN A 1 217 ? -13.530 -24.736 -14.178 1.00 73.19 217 ASN A O 1
ATOM 1683 N N . GLU A 1 218 ? -11.514 -24.147 -14.941 1.00 68.00 218 GLU A N 1
ATOM 1684 C CA . GLU A 1 218 ? -11.051 -25.517 -15.178 1.00 68.00 218 GLU A CA 1
ATOM 1685 C C . GLU A 1 218 ? -10.080 -25.982 -14.092 1.00 68.00 218 GLU A C 1
ATOM 1687 O O . GLU A 1 218 ? -8.929 -25.563 -14.060 1.00 68.00 218 GLU A O 1
ATOM 1692 N N . VAL A 1 219 ? -10.502 -26.908 -13.228 1.00 69.38 219 VAL A N 1
ATOM 1693 C CA . VAL A 1 219 ? -9.568 -27.690 -12.404 1.00 69.38 219 VAL A CA 1
ATOM 1694 C C . VAL A 1 219 ? -10.022 -29.146 -12.393 1.00 69.38 219 VAL A C 1
ATOM 1696 O O . VAL A 1 219 ? -11.186 -29.434 -12.134 1.00 69.38 219 VAL A O 1
ATOM 1699 N N . ASN A 1 220 ? -9.113 -30.081 -12.677 1.00 67.88 220 ASN A N 1
ATOM 1700 C CA . ASN A 1 220 ? -9.384 -31.507 -12.481 1.00 67.88 220 ASN A CA 1
ATOM 1701 C C . ASN A 1 220 ? -9.460 -31.802 -10.971 1.00 67.88 220 ASN A C 1
ATOM 1703 O O . ASN A 1 220 ? -8.514 -31.510 -10.234 1.00 67.88 220 ASN A O 1
ATOM 1707 N N . ASP A 1 221 ? -10.567 -32.406 -10.529 1.00 68.31 221 ASP A N 1
ATOM 1708 C CA . ASP A 1 221 ? -10.836 -32.775 -9.131 1.00 68.31 221 ASP A CA 1
ATOM 1709 C C . ASP A 1 221 ? -9.682 -33.561 -8.479 1.00 68.31 221 ASP A C 1
ATOM 1711 O O . ASP A 1 221 ? -9.420 -33.416 -7.284 1.00 68.31 221 ASP A O 1
ATOM 1715 N N . GLU A 1 222 ? -8.936 -34.351 -9.259 1.00 61.91 222 GLU A N 1
ATOM 1716 C CA . GLU A 1 222 ? -7.760 -35.098 -8.792 1.00 61.91 222 GLU A CA 1
ATOM 1717 C C . GLU A 1 222 ? -6.635 -34.174 -8.280 1.00 61.91 222 GLU A C 1
ATOM 1719 O O . GLU A 1 222 ? -5.927 -34.519 -7.331 1.00 61.91 222 GLU A O 1
ATOM 1724 N N . TYR A 1 223 ? -6.504 -32.964 -8.836 1.00 62.97 223 TYR A N 1
ATOM 1725 C CA . TYR A 1 223 ? -5.519 -31.969 -8.399 1.00 62.97 223 TYR A CA 1
ATOM 1726 C C . TYR A 1 223 ? -5.981 -31.161 -7.182 1.00 62.97 223 TYR A C 1
ATOM 1728 O O . TYR A 1 223 ? -5.148 -30.589 -6.474 1.00 62.97 223 TYR A O 1
ATOM 1736 N N . LEU A 1 224 ? -7.281 -31.150 -6.870 1.00 65.75 224 LEU A N 1
ATOM 1737 C CA . LEU A 1 224 ? -7.791 -30.507 -5.657 1.00 65.75 224 LEU A CA 1
ATOM 1738 C C . LEU A 1 224 ? -7.372 -31.279 -4.395 1.00 65.75 224 LEU A C 1
ATOM 1740 O O . LEU A 1 224 ? -7.075 -30.648 -3.381 1.00 65.75 224 LEU A O 1
ATOM 1744 N N . GLY A 1 225 ? -7.235 -32.609 -4.480 1.00 55.12 225 GLY A N 1
ATOM 1745 C CA . GLY A 1 225 ? -6.946 -33.516 -3.357 1.00 55.12 225 GLY A CA 1
ATOM 1746 C C . GLY A 1 225 ? -5.509 -33.532 -2.813 1.00 55.12 225 GLY A C 1
ATOM 1747 O O . GLY A 1 225 ? -5.270 -34.173 -1.793 1.00 55.12 225 GLY A O 1
ATOM 1748 N N . GLY A 1 226 ? -4.556 -32.828 -3.440 1.00 50.53 226 GLY A N 1
ATOM 1749 C CA . GLY A 1 226 ? -3.219 -32.611 -2.863 1.00 50.53 226 GLY A CA 1
ATOM 1750 C C . GLY A 1 226 ? -2.241 -33.785 -2.955 1.00 50.53 226 GLY A C 1
ATOM 1751 O O . GLY A 1 226 ? -1.557 -34.076 -1.977 1.00 50.53 226 GLY A O 1
ATOM 1752 N N . GLY A 1 227 ? -2.144 -34.439 -4.119 1.00 51.91 227 GLY A N 1
ATOM 1753 C CA . GLY A 1 227 ? -1.005 -35.324 -4.416 1.00 51.91 227 GLY A CA 1
ATOM 1754 C C . GLY A 1 227 ? 0.349 -34.588 -4.387 1.00 51.91 227 GLY A C 1
ATOM 1755 O O . GLY A 1 227 ? 0.398 -33.390 -4.128 1.00 51.91 227 GLY A O 1
ATOM 1756 N N . ASP A 1 228 ? 1.447 -35.287 -4.701 1.00 48.28 228 ASP A N 1
ATOM 1757 C CA . ASP A 1 228 ? 2.849 -34.798 -4.655 1.00 48.28 228 ASP A CA 1
ATOM 1758 C C . ASP A 1 228 ? 3.160 -33.511 -5.461 1.00 48.28 228 ASP A C 1
ATOM 1760 O O . ASP A 1 228 ? 4.309 -33.068 -5.506 1.00 48.28 228 ASP A O 1
ATOM 1764 N N . PHE A 1 229 ? 2.175 -32.923 -6.139 1.00 50.88 229 PHE A N 1
ATOM 1765 C CA . PHE A 1 229 ? 2.328 -31.778 -7.021 1.00 50.88 229 PHE A CA 1
ATOM 1766 C C . PHE A 1 229 ? 1.459 -30.600 -6.544 1.00 50.88 229 PHE A C 1
ATOM 1768 O O . PHE A 1 229 ? 0.298 -30.766 -6.166 1.00 50.88 229 PHE A O 1
ATOM 1775 N N . SER A 1 230 ? 2.057 -29.402 -6.606 1.00 56.22 230 SER A N 1
ATOM 1776 C CA . SER A 1 230 ? 1.419 -28.068 -6.671 1.00 56.22 230 SER A CA 1
ATOM 1777 C C . SER A 1 230 ? 0.219 -28.062 -7.651 1.00 56.22 230 SER A C 1
ATOM 1779 O O . SER A 1 230 ? 0.080 -29.047 -8.385 1.00 56.22 230 SER A O 1
ATOM 1781 N N . PRO A 1 231 ? -0.649 -27.020 -7.746 1.00 62.69 231 PRO A N 1
ATOM 1782 C CA . PRO A 1 231 ? -1.650 -26.995 -8.820 1.00 62.69 231 PRO A CA 1
ATOM 1783 C C . PRO A 1 231 ? -0.984 -27.346 -10.154 1.00 62.69 231 PRO A C 1
ATOM 1785 O O . PRO A 1 231 ? 0.180 -26.991 -10.365 1.00 62.69 231 PRO A O 1
ATOM 1788 N N . HIS A 1 232 ? -1.691 -28.078 -11.023 1.00 72.12 232 HIS A N 1
ATOM 1789 C CA . HIS A 1 232 ? -1.162 -28.449 -12.333 1.00 72.12 232 HIS A CA 1
ATOM 1790 C C . HIS A 1 232 ? -0.593 -27.187 -12.995 1.00 72.12 232 HIS A C 1
ATOM 1792 O O . HIS A 1 232 ? -1.319 -26.229 -13.250 1.00 72.12 232 HIS A O 1
ATOM 1798 N N . TRP A 1 233 ? 0.734 -27.136 -13.160 1.00 73.88 233 TRP A N 1
ATOM 1799 C CA . TRP A 1 233 ? 1.441 -25.876 -13.412 1.00 73.88 233 TRP A CA 1
ATOM 1800 C C . TRP A 1 233 ? 0.925 -25.118 -14.649 1.00 73.88 233 TRP A C 1
ATOM 1802 O O . TRP A 1 233 ? 0.758 -23.902 -14.566 1.00 73.88 233 TRP A O 1
ATOM 1812 N N . PRO A 1 234 ? 0.597 -25.786 -15.774 1.00 79.50 234 PRO A N 1
ATOM 1813 C CA . PRO A 1 234 ? -0.071 -25.136 -16.902 1.00 79.50 234 PRO A CA 1
ATOM 1814 C C . PRO A 1 234 ? -1.408 -24.463 -16.553 1.00 79.50 234 PRO A C 1
ATOM 1816 O O . PRO A 1 234 ? -1.679 -23.369 -17.050 1.00 79.50 234 PRO A O 1
ATOM 1819 N N . ASP A 1 235 ? -2.214 -25.071 -15.685 1.00 80.56 235 ASP A N 1
ATOM 1820 C CA . ASP A 1 235 ? -3.529 -24.556 -15.282 1.00 80.56 235 ASP A CA 1
ATOM 1821 C C . ASP A 1 235 ? -3.347 -23.321 -14.398 1.00 80.56 235 ASP A C 1
ATOM 1823 O O . ASP A 1 235 ? -3.905 -22.259 -14.674 1.00 80.56 235 ASP A O 1
ATOM 1827 N N . PHE A 1 236 ? -2.445 -23.415 -13.415 1.00 80.69 236 PHE A N 1
ATOM 1828 C CA . PHE A 1 236 ? -2.056 -22.281 -12.579 1.00 80.69 236 PHE A CA 1
ATOM 1829 C C . PHE A 1 236 ? -1.538 -21.109 -13.417 1.00 80.69 236 PHE A C 1
ATOM 1831 O O . PHE A 1 236 ? -1.916 -19.962 -13.189 1.00 80.69 236 PHE A O 1
ATOM 1838 N N . MET A 1 237 ? -0.685 -21.381 -14.408 1.00 84.06 237 MET A N 1
ATOM 1839 C CA . MET A 1 237 ? -0.155 -20.350 -15.300 1.00 84.06 237 MET A CA 1
ATOM 1840 C C . MET A 1 237 ? -1.252 -19.734 -16.169 1.00 84.06 237 MET A C 1
ATOM 1842 O O . MET A 1 237 ? -1.225 -18.524 -16.377 1.00 84.06 237 MET A O 1
ATOM 1846 N N . THR A 1 238 ? -2.216 -20.527 -16.644 1.00 86.94 238 THR A N 1
ATOM 1847 C CA . THR A 1 238 ? -3.379 -20.035 -17.401 1.00 86.94 238 THR A CA 1
ATOM 1848 C C . THR A 1 238 ? -4.222 -19.090 -16.550 1.00 86.94 238 THR A C 1
ATOM 1850 O O . THR A 1 238 ? -4.436 -17.949 -16.956 1.00 86.94 238 THR A O 1
ATOM 1853 N N . TRP A 1 239 ? -4.614 -19.513 -15.345 1.00 89.12 239 TRP A N 1
ATOM 1854 C CA . TRP A 1 239 ? -5.334 -18.680 -14.378 1.00 89.12 239 TRP A CA 1
ATOM 1855 C C . TRP A 1 239 ? -4.588 -17.381 -14.064 1.00 89.12 239 TRP A C 1
ATOM 1857 O O . TRP A 1 239 ? -5.112 -16.278 -14.231 1.00 89.12 239 TRP A O 1
ATOM 1867 N N . ARG A 1 240 ? -3.327 -17.518 -13.638 1.00 88.50 240 ARG A N 1
ATOM 1868 C CA . ARG A 1 240 ? -2.483 -16.401 -13.222 1.00 88.50 240 ARG A CA 1
ATOM 1869 C C . ARG A 1 240 ? -2.326 -15.400 -14.355 1.00 88.50 240 ARG A C 1
ATOM 1871 O O . ARG A 1 240 ? -2.491 -14.206 -14.138 1.00 88.50 240 ARG A O 1
ATOM 1878 N N . ASN A 1 241 ? -1.977 -15.873 -15.551 1.00 86.94 241 ASN A N 1
ATOM 1879 C CA . ASN A 1 241 ? -1.787 -14.992 -16.694 1.00 86.94 241 ASN A CA 1
ATOM 1880 C C . ASN A 1 241 ? -3.111 -14.320 -17.075 1.00 86.94 241 ASN A C 1
ATOM 1882 O O . ASN A 1 241 ? -3.095 -13.113 -17.256 1.00 86.94 241 ASN A O 1
ATOM 1886 N N . GLY A 1 242 ? -4.238 -15.042 -17.091 1.00 85.38 242 GLY A N 1
ATOM 1887 C CA . GLY A 1 242 ? -5.559 -14.470 -17.377 1.00 85.38 242 GLY A CA 1
ATOM 1888 C C . GLY A 1 242 ? -5.912 -13.286 -16.470 1.00 85.38 242 GLY A C 1
ATOM 1889 O O . GLY A 1 242 ? -6.239 -12.210 -16.967 1.00 85.38 242 GLY A O 1
ATOM 1890 N N . LEU A 1 243 ? -5.743 -13.432 -15.149 1.00 86.50 243 LEU A N 1
ATOM 1891 C CA . LEU A 1 243 ? -5.942 -12.327 -14.200 1.00 86.50 243 LEU A CA 1
ATOM 1892 C C . LEU A 1 243 ? -4.947 -11.180 -14.409 1.00 86.50 243 LEU A C 1
ATOM 1894 O O . LEU A 1 243 ? -5.322 -10.003 -14.451 1.00 86.50 243 LEU A O 1
ATOM 1898 N N . LEU A 1 244 ? -3.660 -11.514 -14.548 1.00 85.56 244 LEU A N 1
ATOM 1899 C CA . LEU A 1 244 ? -2.604 -10.522 -14.735 1.00 85.56 244 LEU A CA 1
ATOM 1900 C C . LEU A 1 244 ? -2.708 -9.792 -16.077 1.00 85.56 244 LEU A C 1
ATOM 1902 O O . LEU A 1 244 ? -2.081 -8.742 -16.224 1.00 85.56 244 LEU A O 1
ATOM 1906 N N . SER A 1 245 ? -3.500 -10.285 -17.024 1.00 81.25 245 SER A N 1
ATOM 1907 C CA . SER A 1 245 ? -3.725 -9.632 -18.306 1.00 81.25 245 SER A CA 1
ATOM 1908 C C . SER A 1 245 ? -4.700 -8.446 -18.226 1.00 81.25 245 SER A C 1
ATOM 1910 O O . SER A 1 245 ? -4.807 -7.726 -19.206 1.00 81.25 245 SER A O 1
ATOM 1912 N N . SER A 1 246 ? -5.297 -8.125 -17.069 1.00 81.44 246 SER A N 1
ATOM 1913 C CA . SER A 1 246 ? -6.166 -6.944 -16.826 1.00 81.44 246 SER A CA 1
ATOM 1914 C C . SER A 1 246 ? -5.531 -5.550 -17.059 1.00 81.44 246 SER A C 1
ATOM 1916 O O . SER A 1 246 ? -6.152 -4.523 -16.781 1.00 81.44 246 SER A O 1
ATOM 1918 N N . VAL A 1 247 ? -4.295 -5.477 -17.566 1.00 87.56 247 VAL A N 1
ATOM 1919 C CA . VAL A 1 247 ? -3.560 -4.229 -17.851 1.00 87.56 247 VAL A CA 1
ATOM 1920 C C . VAL A 1 247 ? -4.296 -3.301 -18.831 1.00 87.56 247 VAL A C 1
ATOM 1922 O O . VAL A 1 247 ? -4.342 -2.103 -18.548 1.00 87.56 247 VAL A O 1
ATOM 1925 N N . PRO A 1 248 ? -4.935 -3.779 -19.918 1.00 94.00 248 PRO A N 1
ATOM 1926 C CA . PRO A 1 248 ? -5.587 -2.882 -20.869 1.00 94.00 248 PRO A CA 1
ATOM 1927 C C . PRO A 1 248 ? -6.708 -2.034 -20.273 1.00 94.00 248 PRO A C 1
ATOM 1929 O O . PRO A 1 248 ? -6.824 -0.869 -20.642 1.00 94.00 248 PRO A O 1
ATOM 1932 N N . ALA A 1 249 ? -7.474 -2.549 -19.302 1.00 95.50 249 ALA A N 1
ATOM 1933 C CA . ALA A 1 249 ? -8.490 -1.751 -18.610 1.00 95.50 249 ALA A CA 1
ATOM 1934 C C . ALA A 1 249 ? -7.869 -0.504 -17.949 1.00 95.50 249 ALA A C 1
ATOM 1936 O O . ALA A 1 249 ? -8.339 0.613 -18.159 1.00 95.50 249 ALA A O 1
ATOM 1937 N N . ARG A 1 250 ? -6.739 -0.680 -17.248 1.00 96.06 250 ARG A N 1
ATOM 1938 C CA . ARG A 1 250 ? -5.967 0.418 -16.644 1.00 96.06 250 ARG A CA 1
ATOM 1939 C C . ARG A 1 250 ? -5.484 1.412 -17.703 1.00 96.06 250 ARG A C 1
ATOM 1941 O O . ARG A 1 250 ? -5.631 2.621 -17.539 1.00 96.06 250 ARG A O 1
ATOM 1948 N N . ASP A 1 251 ? -4.891 0.911 -18.780 1.00 97.06 251 ASP A N 1
ATOM 1949 C CA . ASP A 1 251 ? -4.248 1.748 -19.796 1.00 97.06 251 ASP A CA 1
ATOM 1950 C C . ASP A 1 251 ? -5.270 2.535 -20.628 1.00 97.06 251 ASP A C 1
ATOM 1952 O O . ASP A 1 251 ? -5.074 3.725 -20.884 1.00 97.06 251 ASP A O 1
ATOM 1956 N N . GLY A 1 252 ? -6.404 1.924 -20.977 1.00 98.06 252 GLY A N 1
ATOM 1957 C CA . GLY A 1 252 ? -7.517 2.627 -21.611 1.00 98.06 252 GLY A CA 1
ATOM 1958 C C . GLY A 1 252 ? -8.191 3.641 -20.679 1.00 98.06 252 GLY A C 1
ATOM 1959 O O . GLY A 1 252 ? -8.566 4.723 -21.133 1.00 98.06 252 GLY A O 1
ATOM 1960 N N . ALA A 1 253 ? -8.253 3.369 -19.370 1.00 98.12 253 ALA A N 1
ATOM 1961 C CA . ALA A 1 253 ? -8.724 4.337 -18.379 1.00 98.12 253 ALA A CA 1
ATOM 1962 C C . ALA A 1 253 ? -7.809 5.569 -18.273 1.00 98.12 253 ALA A C 1
ATOM 1964 O O . ALA A 1 253 ? -8.294 6.703 -18.228 1.00 98.12 253 ALA A O 1
ATOM 1965 N N . PHE A 1 254 ? -6.487 5.380 -18.316 1.00 98.00 254 PHE A N 1
ATOM 1966 C CA . PHE A 1 254 ? -5.553 6.502 -18.410 1.00 98.00 254 PHE A CA 1
ATOM 1967 C C . PHE A 1 254 ? -5.705 7.283 -19.717 1.00 98.00 254 PHE A C 1
ATOM 1969 O O . PHE A 1 254 ? -5.718 8.513 -19.689 1.00 98.00 254 PHE A O 1
ATOM 1976 N N . LEU A 1 255 ? -5.844 6.601 -20.857 1.00 98.19 255 LEU A N 1
ATOM 1977 C CA . LEU A 1 255 ? -6.054 7.257 -22.151 1.00 98.19 255 LEU A CA 1
ATOM 1978 C C . LEU A 1 255 ? -7.326 8.113 -22.159 1.00 98.19 255 LEU A C 1
ATOM 1980 O O . LEU A 1 255 ? -7.302 9.246 -22.641 1.00 98.19 255 LEU A O 1
ATOM 1984 N N . TYR A 1 256 ? -8.409 7.614 -21.567 1.00 97.75 256 TYR A N 1
ATOM 1985 C CA . TYR A 1 256 ? -9.625 8.392 -21.377 1.00 97.75 256 TYR A CA 1
ATOM 1986 C C . TYR A 1 256 ? -9.378 9.633 -20.514 1.00 97.75 256 TYR A C 1
ATOM 1988 O O . TYR A 1 256 ? -9.700 10.746 -20.927 1.00 97.75 256 TYR A O 1
ATOM 1996 N N . SER A 1 257 ? -8.778 9.452 -19.335 1.00 96.00 257 SER A N 1
ATOM 1997 C CA . SER A 1 257 ? -8.662 10.525 -18.346 1.00 96.00 257 SER A CA 1
ATOM 1998 C C . SER A 1 257 ? -7.573 11.559 -18.655 1.00 96.00 257 SER A C 1
ATOM 2000 O O . SER A 1 257 ? -7.658 12.673 -18.142 1.00 96.00 257 SER A O 1
ATOM 2002 N N . LEU A 1 258 ? -6.531 11.206 -19.416 1.00 96.06 258 LEU A N 1
ATOM 2003 C CA . LEU A 1 258 ? -5.341 12.050 -19.631 1.00 96.06 258 LEU A CA 1
ATOM 2004 C C . LEU A 1 258 ? -5.131 12.464 -21.095 1.00 96.06 258 LEU A C 1
ATOM 2006 O O . LEU A 1 258 ? -4.387 13.410 -21.372 1.00 96.06 258 LEU A O 1
ATOM 2010 N N . ALA A 1 259 ? -5.737 11.739 -22.038 1.00 95.31 259 ALA A N 1
ATOM 2011 C CA . ALA A 1 259 ? -5.578 11.945 -23.478 1.00 95.31 259 ALA A CA 1
ATOM 2012 C C . ALA A 1 259 ? -6.908 12.185 -24.215 1.00 95.31 259 ALA A C 1
ATOM 2014 O O . ALA A 1 259 ? -6.891 12.264 -25.444 1.00 95.31 259 ALA A O 1
ATOM 2015 N N . ASP A 1 260 ? -8.027 12.320 -23.492 1.00 94.69 260 ASP A N 1
ATOM 2016 C CA . ASP A 1 260 ? -9.375 12.527 -24.044 1.00 94.69 260 ASP A CA 1
ATOM 2017 C C . ASP A 1 260 ? -9.798 11.441 -25.064 1.00 94.69 260 ASP A C 1
ATOM 2019 O O . ASP A 1 260 ? -10.638 11.667 -25.941 1.00 94.69 260 ASP A O 1
ATOM 2023 N N . ASP A 1 261 ? -9.223 10.236 -24.966 1.00 97.81 261 ASP A N 1
ATOM 2024 C CA . ASP A 1 261 ? -9.501 9.124 -25.878 1.00 97.81 261 ASP A CA 1
ATOM 2025 C C . ASP A 1 261 ? -10.734 8.345 -25.404 1.00 97.81 261 ASP A C 1
ATOM 2027 O O . ASP A 1 261 ? -10.655 7.370 -24.651 1.00 97.81 261 ASP A O 1
ATOM 2031 N N . LYS A 1 262 ? -11.909 8.807 -25.837 1.00 97.19 262 LYS A N 1
ATOM 2032 C CA . LYS A 1 262 ? -13.183 8.186 -25.462 1.00 97.19 262 LYS A CA 1
ATOM 2033 C C . LYS A 1 262 ? -13.319 6.738 -25.948 1.00 97.19 262 LYS A C 1
ATOM 2035 O O . LYS A 1 262 ? -13.917 5.937 -25.240 1.00 97.19 262 LYS A O 1
ATOM 2040 N N . GLU A 1 263 ? -12.773 6.396 -27.112 1.00 97.31 263 GLU A N 1
ATOM 2041 C CA . GLU A 1 263 ? -12.853 5.032 -27.652 1.00 97.31 263 GLU A CA 1
ATOM 2042 C C . GLU A 1 263 ? -12.069 4.050 -26.773 1.00 97.31 263 GLU A C 1
ATOM 2044 O O . GLU A 1 263 ? -12.585 2.993 -26.415 1.00 97.31 263 GLU A O 1
ATOM 2049 N N . ALA A 1 264 ? -10.857 4.431 -26.353 1.00 98.12 264 ALA A N 1
ATOM 2050 C CA . ALA A 1 264 ? -10.086 3.654 -25.386 1.00 98.12 264 ALA A CA 1
ATOM 2051 C C . ALA A 1 264 ? -10.798 3.554 -24.025 1.00 98.12 264 ALA A C 1
ATOM 2053 O O . ALA A 1 264 ? -10.771 2.495 -23.401 1.00 98.12 264 ALA A O 1
ATOM 2054 N N . GLY A 1 265 ? -11.462 4.630 -23.589 1.00 98.25 265 GLY A N 1
ATOM 2055 C CA . GLY A 1 265 ? -12.270 4.641 -22.368 1.00 98.25 265 GLY A CA 1
ATOM 2056 C C . GLY A 1 265 ? -13.467 3.695 -22.409 1.00 98.25 265 GLY A C 1
ATOM 2057 O O . GLY A 1 265 ? -13.705 2.975 -21.445 1.00 98.25 265 GLY A O 1
ATOM 2058 N N . ASP A 1 266 ? -14.199 3.662 -23.524 1.00 98.00 266 ASP A N 1
ATOM 2059 C CA . ASP A 1 266 ? -15.341 2.759 -23.701 1.00 98.00 266 ASP A CA 1
ATOM 2060 C C . ASP A 1 266 ? -14.876 1.288 -23.733 1.00 98.00 266 ASP A C 1
ATOM 2062 O O . ASP A 1 266 ? -15.465 0.450 -23.054 1.00 98.00 266 ASP A O 1
ATOM 2066 N N . ALA A 1 267 ? -13.760 0.982 -24.408 1.00 97.38 267 ALA A N 1
ATOM 2067 C CA . ALA A 1 267 ? -13.165 -0.358 -24.378 1.00 97.38 267 ALA A CA 1
ATOM 2068 C C . ALA A 1 267 ? -12.688 -0.758 -22.967 1.00 97.38 267 ALA A C 1
ATOM 2070 O O . ALA A 1 267 ? -12.944 -1.871 -22.509 1.00 97.38 267 ALA A O 1
ATOM 2071 N N . ALA A 1 268 ? -12.032 0.154 -22.243 1.00 98.25 268 ALA A N 1
ATOM 2072 C CA . ALA A 1 268 ? -11.612 -0.087 -20.865 1.00 98.25 268 ALA A CA 1
ATOM 2073 C C . ALA A 1 268 ? -12.794 -0.298 -19.913 1.00 98.25 268 ALA A C 1
ATOM 2075 O O . ALA A 1 268 ? -12.706 -1.135 -19.015 1.00 98.25 268 ALA A O 1
ATOM 2076 N N . LYS A 1 269 ? -13.904 0.417 -20.126 1.00 98.31 269 LYS A N 1
ATOM 2077 C CA . LYS A 1 269 ? -15.151 0.225 -19.382 1.00 98.31 269 LYS A CA 1
ATOM 2078 C C . LYS A 1 269 ? -15.692 -1.193 -19.568 1.00 98.31 269 LYS A C 1
ATOM 2080 O O . LYS A 1 269 ? -16.013 -1.844 -18.578 1.00 98.31 269 LYS A O 1
ATOM 2085 N N . ASP A 1 270 ? -15.749 -1.683 -20.805 1.00 97.25 270 ASP A N 1
ATOM 2086 C CA . ASP A 1 270 ? -16.233 -3.037 -21.099 1.00 97.25 270 ASP A CA 1
ATOM 2087 C C . ASP A 1 270 ? -15.354 -4.108 -20.430 1.00 97.25 270 ASP A C 1
ATOM 2089 O O . ASP A 1 270 ? -15.867 -5.080 -19.874 1.00 97.25 270 ASP A O 1
ATOM 2093 N N . LEU A 1 271 ? -14.031 -3.911 -20.418 1.00 96.94 271 LEU A N 1
ATOM 2094 C CA . LEU A 1 271 ? -13.093 -4.800 -19.726 1.00 96.94 271 LEU A CA 1
ATOM 2095 C C . LEU A 1 271 ? -13.241 -4.752 -18.201 1.00 96.94 271 LEU A C 1
ATOM 2097 O O . LEU A 1 271 ? -13.206 -5.799 -17.556 1.00 96.94 271 LEU A O 1
ATOM 2101 N N . LEU A 1 272 ? -13.418 -3.560 -17.624 1.00 98.06 272 LEU A N 1
ATOM 2102 C CA . LEU A 1 272 ? -13.653 -3.383 -16.190 1.00 98.06 272 LEU A CA 1
ATOM 2103 C C . LEU A 1 272 ? -14.923 -4.122 -15.751 1.00 98.06 272 LEU A C 1
ATOM 2105 O O . LEU A 1 272 ? -14.874 -4.921 -14.818 1.00 98.06 272 LEU A O 1
ATOM 2109 N N . LEU A 1 273 ? -16.035 -3.900 -16.459 1.00 98.06 273 LEU A N 1
ATOM 2110 C CA . LEU A 1 273 ? -17.308 -4.570 -16.185 1.00 98.06 273 LEU A CA 1
ATOM 2111 C C . LEU A 1 273 ? -17.187 -6.088 -16.314 1.00 98.06 273 LEU A C 1
ATOM 2113 O O . LEU A 1 273 ? -17.725 -6.813 -15.485 1.00 98.06 273 LEU A O 1
ATOM 2117 N N . HIS A 1 274 ? -16.461 -6.571 -17.325 1.00 96.12 274 HIS A N 1
ATOM 2118 C CA . HIS A 1 274 ? -16.240 -8.000 -17.538 1.00 96.12 274 HIS A CA 1
ATOM 2119 C C . HIS A 1 274 ? -15.481 -8.650 -16.378 1.00 96.12 274 HIS A C 1
ATOM 2121 O O . HIS A 1 274 ? -15.954 -9.637 -15.824 1.00 96.12 274 HIS A O 1
ATOM 2127 N N . VAL A 1 275 ? -14.345 -8.078 -15.968 1.00 95.25 275 VAL A N 1
ATOM 2128 C CA . VAL A 1 275 ? -13.509 -8.638 -14.890 1.00 95.25 275 VAL A CA 1
ATOM 2129 C C . VAL A 1 275 ? -14.211 -8.564 -13.530 1.00 95.25 275 VAL A C 1
ATOM 2131 O O . VAL A 1 275 ? -14.088 -9.494 -12.734 1.00 95.25 275 VAL A O 1
ATOM 2134 N N . CYS A 1 276 ? -14.981 -7.505 -13.266 1.00 96.62 276 CYS A N 1
ATOM 2135 C CA . CYS A 1 276 ? -15.802 -7.386 -12.055 1.00 96.62 276 CYS A CA 1
ATOM 2136 C C . CYS A 1 276 ? -17.054 -8.280 -12.070 1.00 96.62 276 CYS A C 1
ATOM 2138 O O . CYS A 1 276 ? -17.702 -8.407 -11.041 1.00 96.62 276 CYS A O 1
ATOM 2140 N N . ASN A 1 277 ? -17.388 -8.907 -13.202 1.00 96.00 277 ASN A N 1
ATOM 2141 C CA . ASN A 1 277 ? -18.513 -9.836 -13.332 1.00 96.00 277 ASN A CA 1
ATOM 2142 C C . ASN A 1 277 ? -18.070 -11.312 -13.340 1.00 96.00 277 ASN A C 1
ATOM 2144 O O . ASN A 1 277 ? -18.870 -12.194 -13.660 1.00 96.00 277 ASN A O 1
ATOM 2148 N N . PHE A 1 278 ? -16.800 -11.606 -13.045 1.00 94.38 278 PHE A N 1
ATOM 2149 C CA . PHE A 1 278 ? -16.371 -12.992 -12.841 1.00 94.38 278 PHE A CA 1
ATOM 2150 C C . PHE A 1 278 ? -17.078 -13.556 -11.612 1.00 94.38 278 PHE A C 1
ATOM 2152 O O . PHE A 1 278 ? -17.296 -12.846 -10.634 1.00 94.38 278 PHE A O 1
ATOM 2159 N N . SER A 1 279 ? -17.416 -14.840 -11.648 1.00 92.50 279 SER A N 1
ATOM 2160 C CA . SER A 1 279 ? -17.920 -15.532 -10.465 1.00 92.50 279 SER A CA 1
ATOM 2161 C C . SER A 1 279 ? -16.835 -15.700 -9.401 1.00 92.50 279 SER A C 1
ATOM 2163 O O . SER A 1 279 ? -17.138 -15.709 -8.209 1.00 92.50 279 SER A O 1
ATOM 2165 N N . GLU A 1 280 ? -15.568 -15.808 -9.815 1.00 90.00 280 GLU A N 1
ATOM 2166 C CA . GLU A 1 280 ? -14.438 -15.896 -8.903 1.00 90.00 280 GLU A CA 1
ATOM 2167 C C . GLU A 1 280 ? -13.126 -15.403 -9.543 1.00 90.00 280 GLU A C 1
ATOM 2169 O O . GLU A 1 280 ? -12.796 -15.734 -10.681 1.00 90.00 280 GLU A O 1
ATOM 2174 N N . TRP A 1 281 ? -12.325 -14.630 -8.796 1.00 93.88 281 TRP A N 1
ATOM 2175 C CA . TRP A 1 281 ? -10.932 -14.356 -9.180 1.00 93.88 281 TRP A CA 1
ATOM 2176 C C . TRP A 1 281 ? -9.970 -15.417 -8.654 1.00 93.88 281 TRP A C 1
ATOM 2178 O O . TRP A 1 281 ? -8.973 -15.711 -9.300 1.00 93.88 281 TRP A O 1
ATOM 2188 N N . ASN A 1 282 ? -10.218 -15.991 -7.482 1.00 91.25 282 ASN A N 1
ATOM 2189 C CA . ASN A 1 282 ? -9.280 -16.917 -6.863 1.00 91.25 282 ASN A CA 1
ATOM 2190 C C . ASN A 1 282 ? -9.197 -18.259 -7.613 1.00 91.25 282 ASN A C 1
ATOM 2192 O O . ASN A 1 282 ? -10.154 -18.734 -8.218 1.00 91.25 282 ASN A O 1
ATOM 2196 N N . HIS A 1 283 ? -8.033 -18.901 -7.565 1.00 87.75 283 HIS A N 1
ATOM 2197 C CA . HIS A 1 283 ? -7.867 -20.215 -8.172 1.00 87.75 283 HIS A CA 1
ATOM 2198 C C . HIS A 1 283 ? -8.622 -21.269 -7.334 1.00 87.75 283 HIS A C 1
ATOM 2200 O O . HIS A 1 283 ? -8.364 -21.364 -6.129 1.00 87.75 283 HIS A O 1
ATOM 2206 N N . PRO A 1 284 ? -9.444 -22.163 -7.921 1.00 84.44 284 PRO A N 1
ATOM 2207 C CA . PRO A 1 284 ? -10.213 -23.148 -7.147 1.00 84.44 284 PRO A CA 1
ATOM 2208 C C . PRO A 1 284 ? -9.349 -24.043 -6.237 1.00 84.44 284 PRO A C 1
ATOM 2210 O O . PRO A 1 284 ? -9.721 -24.347 -5.106 1.00 84.44 284 PRO A O 1
ATOM 2213 N N . TRP A 1 285 ? -8.142 -24.411 -6.688 1.00 81.44 285 TRP A N 1
ATOM 2214 C CA . TRP A 1 285 ? -7.133 -25.111 -5.867 1.00 81.44 285 TRP A CA 1
ATOM 2215 C C . TRP A 1 285 ? -6.726 -24.374 -4.576 1.00 81.44 285 TRP A C 1
ATOM 2217 O O . TRP A 1 285 ? -6.535 -25.038 -3.554 1.00 81.44 285 TRP A O 1
ATOM 2227 N N . MET A 1 286 ? -6.587 -23.041 -4.620 1.00 84.81 286 MET A N 1
ATOM 2228 C CA . MET A 1 286 ? -6.232 -22.204 -3.462 1.00 84.81 286 MET A CA 1
ATOM 2229 C C . MET A 1 286 ? -7.395 -22.174 -2.468 1.00 84.81 286 MET A C 1
ATOM 2231 O O . MET A 1 286 ? -7.223 -22.484 -1.289 1.00 84.81 286 MET A O 1
ATOM 2235 N N . LYS A 1 287 ? -8.611 -21.927 -2.965 1.00 83.06 287 LYS A N 1
ATOM 2236 C CA . LYS A 1 287 ? -9.833 -21.928 -2.154 1.00 83.06 287 LYS A CA 1
ATOM 2237 C C . LYS A 1 287 ? -10.100 -23.269 -1.477 1.00 83.06 287 LYS A C 1
ATOM 2239 O O . LYS A 1 287 ? -10.434 -23.302 -0.296 1.00 83.06 287 LYS A O 1
ATOM 2244 N N . ALA A 1 288 ? -9.867 -24.383 -2.174 1.00 82.38 288 ALA A N 1
ATOM 2245 C CA . ALA A 1 288 ? -9.980 -25.726 -1.600 1.00 82.38 288 ALA A CA 1
ATOM 2246 C C . ALA A 1 288 ? -9.022 -25.976 -0.412 1.00 82.38 288 ALA A C 1
ATOM 2248 O O . ALA A 1 288 ? -9.210 -26.937 0.332 1.00 82.38 288 ALA A O 1
ATOM 2249 N N . ARG A 1 289 ? -8.006 -25.122 -0.225 1.00 80.12 289 ARG A N 1
ATOM 2250 C CA . ARG A 1 289 ? -7.028 -25.162 0.876 1.00 80.12 289 ARG A CA 1
ATOM 2251 C C . ARG A 1 289 ? -7.224 -24.054 1.908 1.00 80.12 289 ARG A C 1
ATOM 2253 O O . ARG A 1 289 ? -6.389 -23.909 2.792 1.00 80.12 289 ARG A O 1
ATOM 2260 N N . GLY A 1 290 ? -8.312 -23.292 1.808 1.00 84.00 290 GLY A N 1
ATOM 2261 C CA . GLY A 1 290 ? -8.581 -22.170 2.704 1.00 84.00 290 GLY A CA 1
ATOM 2262 C C . GLY A 1 290 ? -7.744 -20.924 2.411 1.00 84.00 290 GLY A C 1
ATOM 2263 O O . GLY A 1 290 ? -7.737 -20.007 3.219 1.00 84.00 290 GLY A O 1
ATOM 2264 N N . THR A 1 291 ? -7.055 -20.851 1.268 1.00 89.38 291 THR A N 1
ATOM 2265 C CA . THR A 1 291 ? -6.347 -19.633 0.857 1.00 89.38 291 THR A CA 1
ATOM 2266 C C . THR A 1 291 ? -7.318 -18.707 0.133 1.00 89.38 291 THR A C 1
ATOM 2268 O O . THR A 1 291 ? -7.699 -18.980 -1.005 1.00 89.38 291 THR A O 1
ATOM 2271 N N . TYR A 1 292 ? -7.723 -17.618 0.789 1.00 94.75 292 TYR A N 1
ATOM 2272 C CA . TYR A 1 292 ? -8.689 -16.650 0.249 1.00 94.75 292 TYR A CA 1
ATOM 2273 C C . TYR A 1 292 ? -8.071 -15.644 -0.728 1.00 94.75 292 TYR A C 1
ATOM 2275 O O . TYR A 1 292 ? -8.752 -15.195 -1.643 1.00 94.75 292 TYR A O 1
ATOM 2283 N N . MET A 1 293 ? -6.791 -15.309 -0.550 1.00 94.38 293 MET A N 1
ATOM 2284 C CA . MET A 1 293 ? -6.106 -14.255 -1.296 1.00 94.38 293 MET A CA 1
ATOM 2285 C C . MET A 1 293 ? -4.790 -14.756 -1.889 1.00 94.38 293 MET A C 1
ATOM 2287 O O . MET A 1 293 ? -4.078 -15.546 -1.271 1.00 94.38 293 MET A O 1
ATOM 2291 N N . TYR A 1 294 ? -4.449 -14.270 -3.084 1.00 93.06 294 TYR A N 1
ATOM 2292 C CA . TYR A 1 294 ? -3.139 -14.478 -3.698 1.00 93.06 294 TYR A CA 1
ATOM 2293 C C . TYR A 1 294 ? -2.746 -13.269 -4.558 1.00 93.06 294 TYR A C 1
ATOM 2295 O O . TYR A 1 294 ? -3.607 -12.562 -5.083 1.00 93.06 294 TYR A O 1
ATOM 2303 N N . TYR A 1 295 ? -1.444 -13.035 -4.750 1.00 93.06 295 TYR A N 1
ATOM 2304 C CA . TYR A 1 295 ? -0.944 -11.783 -5.338 1.00 93.06 295 TYR A CA 1
ATOM 2305 C C . TYR A 1 295 ? -1.535 -11.387 -6.716 1.00 93.06 295 TYR A C 1
ATOM 2307 O O . TYR A 1 295 ? -1.694 -10.185 -6.943 1.00 93.06 295 TYR A O 1
ATOM 2315 N N . PRO A 1 296 ? -1.900 -12.300 -7.653 1.00 94.75 296 PRO A N 1
ATOM 2316 C CA . PRO A 1 296 ? -2.507 -11.901 -8.923 1.00 94.75 296 PRO A CA 1
ATOM 2317 C C . PRO A 1 296 ? -3.836 -11.179 -8.720 1.00 94.75 296 PRO A C 1
ATOM 2319 O O . PRO A 1 296 ? -4.112 -10.215 -9.429 1.00 94.75 296 PRO A O 1
ATOM 2322 N N . MET A 1 297 ? -4.614 -11.587 -7.711 1.00 96.50 297 MET A N 1
ATOM 2323 C CA . MET A 1 297 ? -5.856 -10.914 -7.332 1.00 96.50 297 MET A CA 1
ATOM 2324 C C . MET A 1 297 ? -5.578 -9.491 -6.838 1.00 96.50 297 MET A C 1
ATOM 2326 O O . MET A 1 297 ? -6.319 -8.580 -7.185 1.00 96.50 297 MET A O 1
ATOM 2330 N N . GLY A 1 298 ? -4.479 -9.268 -6.106 1.00 97.44 298 GLY A N 1
ATOM 2331 C CA . GLY A 1 298 ? -4.060 -7.932 -5.665 1.00 97.44 298 GLY A CA 1
ATOM 2332 C C . GLY A 1 298 ? -3.745 -6.991 -6.831 1.00 97.44 298 GLY A C 1
ATOM 2333 O O . GLY A 1 298 ? -4.214 -5.852 -6.860 1.00 97.44 298 GLY A O 1
ATOM 2334 N N . TYR A 1 299 ? -3.021 -7.474 -7.848 1.00 97.12 299 TYR A N 1
ATOM 2335 C CA . TYR A 1 299 ? -2.786 -6.694 -9.068 1.00 97.12 299 TYR A CA 1
ATOM 2336 C C . TYR A 1 299 ? -4.082 -6.389 -9.828 1.00 97.12 299 TYR A C 1
ATOM 2338 O O . TYR A 1 299 ? -4.258 -5.259 -10.288 1.00 97.12 299 TYR A O 1
ATOM 2346 N N . THR A 1 300 ? -4.987 -7.364 -9.948 1.00 97.19 300 THR A N 1
ATOM 2347 C CA . THR A 1 300 ? -6.295 -7.171 -10.592 1.00 97.19 300 THR A CA 1
ATOM 2348 C C . THR A 1 300 ? -7.148 -6.157 -9.831 1.00 97.19 300 THR A C 1
ATOM 2350 O O . THR A 1 300 ? -7.646 -5.216 -10.446 1.00 97.19 300 THR A O 1
ATOM 2353 N N . ALA A 1 301 ? -7.238 -6.277 -8.502 1.00 98.25 301 ALA A N 1
ATOM 2354 C CA . ALA A 1 301 ? -7.991 -5.371 -7.636 1.00 98.25 301 ALA A CA 1
ATOM 2355 C C . ALA A 1 301 ? -7.530 -3.919 -7.800 1.00 98.25 301 ALA A C 1
ATOM 2357 O O . ALA A 1 301 ? -8.346 -3.034 -8.037 1.00 98.25 301 ALA A O 1
ATOM 2358 N N . TYR A 1 302 ? -6.217 -3.675 -7.764 1.00 97.81 302 TYR A N 1
ATOM 2359 C CA . TYR A 1 302 ? -5.668 -2.332 -7.965 1.00 97.81 302 TYR A CA 1
ATOM 2360 C C . TYR A 1 302 ? -6.007 -1.767 -9.354 1.00 97.81 302 TYR A C 1
ATOM 2362 O O . TYR A 1 302 ? -6.400 -0.605 -9.468 1.00 97.81 302 TYR A O 1
ATOM 2370 N N . ARG A 1 303 ? -5.859 -2.564 -10.421 1.00 97.56 303 ARG A N 1
ATOM 2371 C CA . ARG A 1 303 ? -6.138 -2.103 -11.791 1.00 97.56 303 ARG A CA 1
ATOM 2372 C C . ARG A 1 303 ? -7.616 -1.800 -11.985 1.00 97.56 303 ARG A C 1
ATOM 2374 O O . ARG A 1 303 ? -7.937 -0.782 -12.596 1.00 97.56 303 ARG A O 1
ATOM 2381 N N . ALA A 1 304 ? -8.495 -2.640 -11.446 1.00 98.25 304 ALA A N 1
ATOM 2382 C CA . ALA A 1 304 ? -9.933 -2.419 -11.467 1.00 98.25 304 ALA A CA 1
ATOM 2383 C C . ALA A 1 304 ? -10.320 -1.175 -10.649 1.00 98.25 304 ALA A C 1
ATOM 2385 O O . ALA A 1 304 ? -11.040 -0.325 -11.161 1.00 98.25 304 ALA A O 1
ATOM 2386 N N . ALA A 1 305 ? -9.754 -0.993 -9.450 1.00 98.44 305 ALA A N 1
ATOM 2387 C CA . ALA A 1 305 ? -9.978 0.183 -8.606 1.00 98.44 305 ALA A CA 1
ATOM 2388 C C . ALA A 1 305 ? -9.548 1.492 -9.287 1.00 98.44 305 ALA A C 1
ATOM 2390 O O . ALA A 1 305 ? -10.288 2.475 -9.288 1.00 98.44 305 ALA A O 1
ATOM 2391 N N . LEU A 1 306 ? -8.366 1.507 -9.915 1.00 98.31 306 LEU A N 1
ATOM 2392 C CA . LEU A 1 306 ? -7.899 2.678 -10.656 1.00 98.31 306 LEU A CA 1
ATOM 2393 C C . LEU A 1 306 ? -8.754 2.945 -11.899 1.00 98.31 306 LEU A C 1
ATOM 2395 O O . LEU A 1 306 ? -9.053 4.097 -12.203 1.00 98.31 306 LEU A O 1
ATOM 2399 N N . SER A 1 307 ? -9.162 1.889 -12.607 1.00 98.56 307 SER A N 1
ATOM 2400 C CA . SER A 1 307 ? -10.040 2.019 -13.772 1.00 98.56 307 SER A CA 1
ATOM 2401 C C . SER A 1 307 ? -11.406 2.570 -13.368 1.00 98.56 307 SER A C 1
ATOM 2403 O O . SER A 1 307 ? -11.892 3.485 -14.021 1.00 98.56 307 SER A O 1
ATOM 2405 N N . PHE A 1 308 ? -11.991 2.086 -12.268 1.00 98.44 308 PHE A N 1
ATOM 2406 C CA . PHE A 1 308 ? -13.236 2.607 -11.701 1.00 98.44 308 PHE A CA 1
ATOM 2407 C C . PHE A 1 308 ? -13.124 4.099 -11.368 1.00 98.44 308 PHE A C 1
ATOM 2409 O O . PHE A 1 308 ? -13.963 4.888 -11.796 1.00 98.44 308 PHE A O 1
ATOM 2416 N N . ASP A 1 309 ? -12.050 4.501 -10.684 1.00 98.12 309 ASP A N 1
ATOM 2417 C CA . ASP A 1 309 ? -11.818 5.892 -10.283 1.00 98.12 309 ASP A CA 1
ATOM 2418 C C . ASP A 1 309 ? -11.667 6.846 -11.485 1.00 98.12 309 ASP A C 1
ATOM 2420 O O . ASP A 1 309 ? -12.235 7.940 -11.496 1.00 98.12 309 ASP A O 1
ATOM 2424 N N . LEU A 1 310 ? -10.941 6.429 -12.529 1.00 98.00 310 LEU A N 1
ATOM 2425 C CA . LEU A 1 310 ? -10.708 7.234 -13.736 1.00 98.00 310 LEU A CA 1
ATOM 2426 C C . LEU A 1 310 ? -11.907 7.230 -14.703 1.00 98.00 310 LEU A C 1
ATOM 2428 O O . LEU A 1 310 ? -12.195 8.247 -15.338 1.00 98.00 310 LEU A O 1
ATOM 2432 N N . LEU A 1 311 ? -12.615 6.103 -14.823 1.00 98.31 311 LEU A N 1
ATOM 2433 C CA . LEU A 1 311 ? -13.773 5.930 -15.711 1.00 98.31 311 LEU A CA 1
ATOM 2434 C C . LEU A 1 311 ? -15.100 6.299 -15.041 1.00 98.31 311 LEU A C 1
ATOM 2436 O O . LEU A 1 311 ? -16.133 6.253 -15.707 1.00 98.31 311 LEU A O 1
ATOM 2440 N N . TYR A 1 312 ? -15.100 6.708 -13.769 1.00 97.44 312 TYR A N 1
ATOM 2441 C CA . TYR A 1 312 ? -16.302 7.090 -13.020 1.00 97.44 312 TYR A CA 1
ATOM 2442 C C . TYR A 1 312 ? -17.277 7.990 -13.812 1.00 97.44 312 TYR A C 1
ATOM 2444 O O . TYR A 1 312 ? -18.487 7.735 -13.781 1.00 97.44 312 TYR A O 1
ATOM 2452 N N . PRO A 1 313 ? -16.816 9.003 -14.586 1.00 96.44 313 PRO A N 1
ATOM 2453 C CA . PRO A 1 313 ? -17.706 9.829 -15.405 1.00 96.44 313 PRO A CA 1
ATOM 2454 C C . PRO A 1 313 ? -18.367 9.105 -16.595 1.00 96.44 313 PRO A C 1
ATOM 2456 O O . PRO A 1 313 ? -19.388 9.587 -17.083 1.00 96.44 313 PRO A O 1
ATOM 2459 N N . LEU A 1 314 ? -17.799 7.993 -17.081 1.00 97.75 314 LEU A N 1
ATOM 2460 C CA . LEU A 1 314 ? -18.372 7.162 -18.151 1.00 97.75 314 LEU A CA 1
ATOM 2461 C C . LEU A 1 314 ? -19.342 6.095 -17.641 1.00 97.75 314 LEU A C 1
ATOM 2463 O O . LEU A 1 314 ? -20.196 5.656 -18.410 1.00 97.75 314 LEU A O 1
ATOM 2467 N N . LEU A 1 315 ? -19.199 5.668 -16.385 1.00 98.31 315 LEU A N 1
ATOM 2468 C CA . LEU A 1 315 ? -20.054 4.651 -15.777 1.00 98.31 315 LEU A CA 1
ATOM 2469 C C . LEU A 1 315 ? -21.425 5.244 -15.422 1.00 98.31 315 LEU A C 1
ATOM 2471 O O . LEU A 1 315 ? -21.518 6.290 -14.770 1.00 98.31 315 LEU A O 1
ATOM 2475 N N . SER A 1 316 ? -22.490 4.554 -15.823 1.00 98.06 316 SER A N 1
ATOM 2476 C CA . SER A 1 316 ? -23.841 4.764 -15.297 1.00 98.06 316 SER A CA 1
ATOM 2477 C C . SER A 1 316 ? -23.951 4.306 -13.839 1.00 98.06 316 SER A C 1
ATOM 2479 O O . SER A 1 316 ? -23.090 3.592 -13.341 1.00 98.06 316 SER A O 1
ATOM 2481 N N . GLU A 1 317 ? -25.023 4.693 -13.146 1.00 96.56 317 GLU A N 1
ATOM 2482 C CA . GLU A 1 317 ? -25.267 4.292 -11.749 1.00 96.56 317 GLU A CA 1
ATOM 2483 C C . GLU A 1 317 ? -25.283 2.765 -11.572 1.00 96.56 317 GLU A C 1
ATOM 2485 O O . GLU A 1 317 ? -24.599 2.249 -10.698 1.00 96.56 317 GLU A O 1
ATOM 2490 N N . VAL A 1 318 ? -25.955 2.043 -12.477 1.00 97.38 318 VAL A N 1
ATOM 2491 C CA . VAL A 1 318 ? -26.007 0.569 -12.470 1.00 97.38 318 VAL A CA 1
ATOM 2492 C C . VAL A 1 318 ? -24.628 -0.045 -12.715 1.00 97.38 318 VAL A C 1
ATOM 2494 O O . VAL A 1 318 ? -24.246 -1.005 -12.059 1.00 97.38 318 VAL A O 1
ATOM 2497 N N . GLU A 1 319 ? -23.854 0.513 -13.650 1.00 98.31 319 GLU A N 1
ATOM 2498 C CA . GLU A 1 319 ? -22.488 0.040 -13.908 1.00 98.31 319 GLU A CA 1
ATOM 2499 C C . GLU A 1 319 ? -21.557 0.325 -12.718 1.00 98.31 319 GLU A C 1
ATOM 2501 O O . GLU A 1 319 ? -20.649 -0.461 -12.460 1.00 98.31 319 GLU A O 1
ATOM 2506 N N . ARG A 1 320 ? -21.772 1.419 -11.972 1.00 97.75 320 ARG A N 1
ATOM 2507 C CA . ARG A 1 320 ? -21.003 1.708 -10.752 1.00 97.75 320 ARG A CA 1
ATOM 2508 C C . ARG A 1 320 ? -21.317 0.723 -9.640 1.00 97.75 320 ARG A C 1
ATOM 2510 O O . ARG A 1 320 ? -20.381 0.219 -9.033 1.00 97.75 320 ARG A O 1
ATOM 2517 N N . GLU A 1 321 ? -22.596 0.432 -9.419 1.00 96.50 321 GLU A N 1
ATOM 2518 C CA . GLU A 1 321 ? -23.047 -0.574 -8.453 1.00 96.50 321 GLU A CA 1
ATOM 2519 C C . GLU A 1 321 ? -22.439 -1.944 -8.780 1.00 96.50 321 GLU A C 1
ATOM 2521 O O . GLU A 1 321 ? -21.780 -2.537 -7.932 1.00 96.50 321 GLU A O 1
ATOM 2526 N N . GLN A 1 322 ? -22.511 -2.372 -10.046 1.00 97.38 322 GLN A N 1
ATOM 2527 C CA . GLN A 1 322 ? -21.912 -3.630 -10.500 1.00 97.38 322 GLN A CA 1
ATOM 2528 C C . GLN A 1 322 ? -20.396 -3.696 -10.245 1.00 97.38 322 GLN A C 1
ATOM 2530 O O . GLN A 1 322 ? -19.879 -4.715 -9.787 1.00 97.38 322 GLN A O 1
ATOM 2535 N N . VAL A 1 323 ? -19.651 -2.628 -10.554 1.00 98.12 323 VAL A N 1
ATOM 2536 C CA . VAL A 1 323 ? -18.200 -2.601 -10.304 1.00 98.12 323 VAL A CA 1
ATOM 2537 C C . VAL A 1 323 ? -17.897 -2.572 -8.804 1.00 98.12 323 VAL A C 1
ATOM 2539 O O . VAL A 1 323 ? -16.950 -3.231 -8.373 1.00 98.12 323 VAL A O 1
ATOM 2542 N N . ALA A 1 324 ? -18.689 -1.847 -8.010 1.00 97.50 324 ALA A N 1
ATOM 2543 C CA . ALA A 1 324 ? -18.533 -1.779 -6.562 1.00 97.50 324 ALA A CA 1
ATOM 2544 C C . ALA A 1 324 ? -18.760 -3.144 -5.896 1.00 97.50 324 ALA A C 1
ATOM 2546 O O . ALA A 1 324 ? -17.935 -3.561 -5.083 1.00 97.50 324 ALA A O 1
ATOM 2547 N N . GLU A 1 325 ? -19.816 -3.861 -6.285 1.00 97.06 325 GLU A N 1
ATOM 2548 C CA . GLU A 1 325 ? -20.087 -5.231 -5.836 1.00 97.06 325 GLU A CA 1
ATOM 2549 C C . GLU A 1 325 ? -18.939 -6.174 -6.217 1.00 97.06 325 GLU A C 1
ATOM 2551 O O . GLU A 1 325 ? -18.359 -6.822 -5.346 1.00 97.06 325 GLU A O 1
ATOM 2556 N N . GLY A 1 326 ? -18.521 -6.177 -7.488 1.00 97.62 326 GLY A N 1
ATOM 2557 C CA . GLY A 1 326 ? -17.435 -7.040 -7.958 1.00 97.62 326 GLY A CA 1
ATOM 2558 C C . GLY A 1 326 ? -16.093 -6.770 -7.269 1.00 97.62 326 GLY A C 1
ATOM 2559 O O . GLY A 1 326 ? -15.396 -7.701 -6.871 1.00 97.62 326 GLY A O 1
ATOM 2560 N N . LEU A 1 327 ? -15.716 -5.500 -7.077 1.00 98.00 327 LEU A N 1
ATOM 2561 C CA . LEU A 1 327 ? -14.503 -5.133 -6.332 1.00 98.00 327 LEU A CA 1
ATOM 2562 C C . LEU A 1 327 ? -14.572 -5.582 -4.868 1.00 98.00 327 LEU A C 1
ATOM 2564 O O . LEU A 1 327 ? -13.559 -6.035 -4.323 1.00 98.00 327 LEU A O 1
ATOM 2568 N N . PHE A 1 328 ? -15.744 -5.463 -4.240 1.00 98.19 328 PHE A N 1
ATOM 2569 C CA . PHE A 1 328 ? -15.945 -5.909 -2.869 1.00 98.19 328 PHE A CA 1
ATOM 2570 C C . PHE A 1 328 ? -15.812 -7.430 -2.751 1.00 98.19 328 PHE A C 1
ATOM 2572 O O . PHE A 1 328 ? -14.948 -7.906 -2.016 1.00 98.19 328 PHE A O 1
ATOM 2579 N N . GLU A 1 329 ? -16.596 -8.188 -3.516 1.00 97.31 329 GLU A N 1
ATOM 2580 C CA . GLU A 1 329 ? -16.681 -9.647 -3.400 1.00 97.31 329 GLU A CA 1
ATOM 2581 C C . GLU A 1 329 ? -15.422 -10.375 -3.889 1.00 97.31 329 GLU A C 1
ATOM 2583 O O . GLU A 1 329 ? -15.016 -11.377 -3.297 1.00 97.31 329 GLU A O 1
ATOM 2588 N N . LEU A 1 330 ? -14.783 -9.885 -4.957 1.00 97.19 330 LEU A N 1
ATOM 2589 C CA . LEU A 1 330 ? -13.671 -10.585 -5.614 1.00 97.19 330 LEU A CA 1
ATOM 2590 C C . LEU A 1 330 ? -12.290 -10.105 -5.142 1.00 97.19 330 LEU A C 1
ATOM 2592 O O . LEU A 1 330 ? -11.305 -10.833 -5.289 1.00 97.19 330 LEU A O 1
ATOM 2596 N N . GLY A 1 331 ? -12.205 -8.890 -4.587 1.00 97.25 331 GLY A N 1
ATOM 2597 C CA . GLY A 1 331 ? -10.947 -8.244 -4.199 1.00 97.25 331 GLY A CA 1
ATOM 2598 C C . GLY A 1 331 ? -10.845 -7.906 -2.712 1.00 97.25 331 GLY A C 1
ATOM 2599 O O . GLY A 1 331 ? -9.919 -8.366 -2.041 1.00 97.25 331 GLY A O 1
ATOM 2600 N N . ILE A 1 332 ? -11.773 -7.099 -2.190 1.00 98.50 332 ILE A N 1
ATOM 2601 C CA . ILE A 1 332 ? -11.699 -6.553 -0.822 1.00 98.50 332 ILE A CA 1
ATOM 2602 C C . ILE A 1 332 ? -11.980 -7.634 0.226 1.00 98.50 332 ILE A C 1
ATOM 2604 O O . ILE A 1 332 ? -11.162 -7.831 1.126 1.00 98.50 332 ILE A O 1
ATOM 2608 N N . GLU A 1 333 ? -13.104 -8.342 0.111 1.00 97.81 333 GLU A N 1
ATOM 2609 C CA . GLU A 1 333 ? -13.510 -9.385 1.057 1.00 97.81 333 GLU A CA 1
ATOM 2610 C C . GLU A 1 333 ? -12.468 -10.517 1.121 1.00 97.81 333 GLU A C 1
ATOM 2612 O O . GLU A 1 333 ? -12.000 -10.817 2.222 1.00 97.81 333 GLU A O 1
ATOM 2617 N N . PRO A 1 334 ? -11.977 -11.090 -0.000 1.00 97.88 334 PRO A N 1
ATOM 2618 C CA . PRO A 1 334 ? -10.965 -12.141 0.067 1.00 97.88 334 PRO A CA 1
ATOM 2619 C C . PRO A 1 334 ? -9.636 -11.656 0.660 1.00 97.88 334 PRO A C 1
ATOM 2621 O O . PRO A 1 334 ? -9.001 -12.395 1.415 1.00 97.88 334 PRO A O 1
ATOM 2624 N N . CYS A 1 335 ? -9.230 -10.410 0.378 1.00 98.31 335 CYS A N 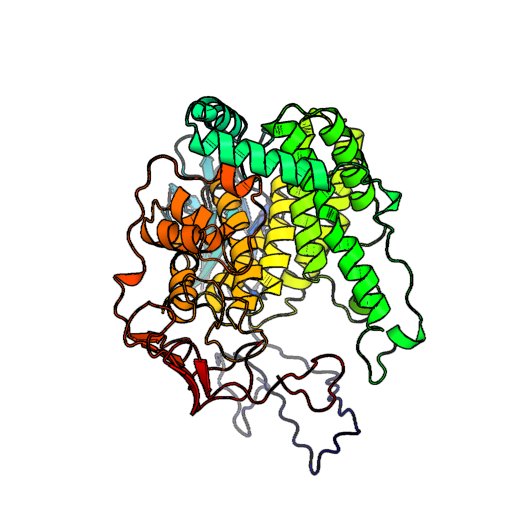1
ATOM 2625 C CA . CYS A 1 335 ? -8.047 -9.804 0.990 1.00 98.31 335 CYS A CA 1
ATOM 2626 C C . CYS A 1 335 ? -8.217 -9.649 2.507 1.00 98.31 335 CYS A C 1
ATOM 2628 O O . CYS A 1 335 ? -7.308 -9.988 3.260 1.00 98.31 335 CYS A O 1
ATOM 2630 N N . TYR A 1 336 ? -9.370 -9.164 2.973 1.00 98.12 336 TYR A N 1
ATOM 2631 C CA . TYR A 1 336 ? -9.654 -9.045 4.401 1.00 98.12 336 TYR A CA 1
ATOM 2632 C C . TYR A 1 336 ? -9.678 -10.422 5.082 1.00 98.12 336 TYR A C 1
ATOM 2634 O O . TYR A 1 336 ? -8.984 -10.639 6.075 1.00 98.12 336 TYR A O 1
ATOM 2642 N N . LEU A 1 337 ? -10.388 -11.399 4.518 1.00 97.00 337 LEU A N 1
ATOM 2643 C CA . LEU A 1 337 ? -10.452 -12.744 5.087 1.00 97.00 337 LEU A CA 1
ATOM 2644 C C . LEU A 1 337 ? -9.076 -13.421 5.135 1.00 97.00 337 LEU A C 1
ATOM 2646 O O . LEU A 1 337 ? -8.697 -13.943 6.179 1.00 97.00 337 LEU A O 1
ATOM 2650 N N . GLY A 1 338 ? -8.311 -13.389 4.042 1.00 95.75 338 GLY A N 1
ATOM 2651 C CA . GLY A 1 338 ? -7.022 -14.079 3.954 1.00 95.75 338 GLY A CA 1
ATOM 2652 C C . GLY A 1 338 ? -5.886 -13.378 4.697 1.00 95.75 338 GLY A C 1
ATOM 2653 O O . GLY A 1 338 ? -5.101 -14.024 5.392 1.00 95.75 338 GLY A O 1
ATOM 2654 N N . GLU A 1 339 ? -5.768 -12.061 4.549 1.00 96.81 339 GLU A N 1
ATOM 2655 C CA . GLU A 1 339 ? -4.605 -11.318 5.044 1.00 96.81 339 GLU A CA 1
ATOM 2656 C C . GLU A 1 339 ? -4.812 -10.768 6.462 1.00 96.81 339 GLU A C 1
ATOM 2658 O O . GLU A 1 339 ? -3.836 -10.592 7.193 1.00 96.81 339 GLU A O 1
ATOM 2663 N N . VAL A 1 340 ? -6.066 -10.523 6.871 1.00 97.06 340 VAL A N 1
ATOM 2664 C CA . VAL A 1 340 ? -6.407 -9.907 8.167 1.00 97.06 340 VAL A CA 1
ATOM 2665 C C . VAL A 1 340 ? -7.003 -10.913 9.143 1.00 97.06 340 VAL A C 1
ATOM 2667 O O . VAL A 1 340 ? -6.483 -11.049 10.249 1.00 97.06 340 VAL A O 1
ATOM 2670 N N . VAL A 1 341 ? -8.086 -11.597 8.764 1.00 95.06 341 VAL A N 1
ATOM 2671 C CA . VAL A 1 341 ? -8.814 -12.498 9.676 1.00 95.06 341 VAL A CA 1
ATOM 2672 C C . VAL A 1 341 ? -8.049 -13.801 9.883 1.00 95.06 341 VAL A C 1
ATOM 2674 O O . VAL A 1 341 ? -7.753 -14.158 11.021 1.00 95.06 341 VAL A O 1
ATOM 2677 N N . ASP A 1 342 ? -7.711 -14.491 8.793 1.00 93.69 342 ASP A N 1
ATOM 2678 C CA . ASP A 1 342 ? -6.905 -15.715 8.827 1.00 93.69 342 ASP A CA 1
ATOM 2679 C C . ASP A 1 342 ? -5.436 -15.400 9.140 1.00 93.69 342 ASP A C 1
ATOM 2681 O O . ASP A 1 342 ? -4.753 -16.169 9.816 1.00 93.69 342 ASP A O 1
ATOM 2685 N N . ASN A 1 343 ? -4.960 -14.227 8.695 1.00 93.50 343 ASN A N 1
ATOM 2686 C CA . ASN A 1 343 ? -3.575 -13.782 8.848 1.00 93.50 343 ASN A CA 1
ATOM 2687 C C . ASN A 1 343 ? -2.583 -14.872 8.397 1.00 93.50 343 ASN A C 1
ATOM 2689 O O . ASN A 1 343 ? -1.609 -15.174 9.091 1.00 93.50 343 ASN A O 1
ATOM 2693 N N . HIS A 1 344 ? -2.840 -15.471 7.227 1.00 89.44 344 HIS A N 1
ATOM 2694 C CA . HIS A 1 344 ? -2.166 -16.692 6.769 1.00 89.44 344 HIS A CA 1
ATOM 2695 C C . HIS A 1 344 ? -0.640 -16.554 6.604 1.00 89.44 344 HIS A C 1
ATOM 2697 O O . HIS A 1 344 ? 0.080 -17.553 6.616 1.00 89.44 344 HIS A O 1
ATOM 2703 N N . ILE A 1 345 ? -0.131 -15.318 6.504 1.00 92.38 345 ILE A N 1
ATOM 2704 C CA . ILE A 1 345 ? 1.299 -14.978 6.570 1.00 92.38 345 ILE A CA 1
ATOM 2705 C C . ILE A 1 345 ? 1.577 -14.204 7.874 1.00 92.38 345 ILE A C 1
ATOM 2707 O O . ILE A 1 345 ? 1.736 -12.976 7.842 1.00 92.38 345 ILE A O 1
ATOM 2711 N N . PRO A 1 346 ? 1.650 -14.876 9.040 1.00 91.94 346 PRO A N 1
ATOM 2712 C CA . PRO A 1 346 ? 1.785 -14.208 10.337 1.00 91.94 346 PRO A CA 1
ATOM 2713 C C . PRO A 1 346 ? 3.178 -13.608 10.573 1.00 91.94 346 PRO A C 1
ATOM 2715 O O . PRO A 1 346 ? 3.333 -12.761 11.447 1.00 91.94 346 PRO A O 1
ATOM 2718 N N . SER A 1 347 ? 4.188 -14.003 9.783 1.00 92.69 347 SER A N 1
ATOM 2719 C CA . SER A 1 347 ? 5.516 -13.370 9.790 1.00 92.69 347 SER A CA 1
ATOM 2720 C C . SER A 1 347 ? 5.479 -11.918 9.315 1.00 92.69 347 SER A C 1
ATOM 2722 O O . SER A 1 347 ? 6.420 -11.176 9.574 1.00 92.69 347 SER A O 1
ATOM 2724 N N . ASN A 1 348 ? 4.419 -11.525 8.597 1.00 95.88 348 ASN A N 1
ATOM 2725 C CA . ASN A 1 348 ? 4.295 -10.245 7.904 1.00 95.88 348 ASN A CA 1
ATOM 2726 C C . ASN A 1 348 ? 5.397 -9.990 6.856 1.00 95.88 348 ASN A C 1
ATOM 2728 O O . ASN A 1 348 ? 5.518 -8.881 6.351 1.00 95.88 348 ASN A O 1
ATOM 2732 N N . ILE A 1 349 ? 6.177 -11.001 6.471 1.00 93.81 349 ILE A N 1
ATOM 2733 C CA . ILE A 1 349 ? 7.256 -10.866 5.485 1.00 93.81 349 ILE A CA 1
ATOM 2734 C C . ILE A 1 349 ? 6.918 -11.727 4.271 1.00 93.81 349 ILE A C 1
ATOM 2736 O O . ILE A 1 349 ? 7.066 -12.947 4.309 1.00 93.81 349 ILE A O 1
ATOM 2740 N N . SER A 1 350 ? 6.437 -11.073 3.214 1.00 94.62 350 SER A N 1
ATOM 2741 C CA . SER A 1 350 ? 6.302 -11.607 1.858 1.00 94.62 350 SER A CA 1
ATOM 2742 C C . SER A 1 350 ? 5.915 -10.466 0.923 1.00 94.62 350 SER A C 1
ATOM 2744 O O . SER A 1 350 ? 5.002 -9.707 1.236 1.00 94.62 350 SER A O 1
ATOM 2746 N N . ASN A 1 351 ? 6.522 -10.408 -0.254 1.00 93.69 351 ASN A N 1
ATOM 2747 C CA . ASN A 1 351 ? 6.187 -9.488 -1.335 1.00 93.69 351 ASN A CA 1
ATOM 2748 C C . ASN A 1 351 ? 4.730 -9.632 -1.797 1.00 93.69 351 ASN A C 1
ATOM 2750 O O . ASN A 1 351 ? 4.160 -8.717 -2.390 1.00 93.69 351 ASN A O 1
ATOM 2754 N N . HIS A 1 352 ? 4.108 -10.791 -1.550 1.00 95.31 352 HIS A N 1
ATOM 2755 C CA . HIS A 1 352 ? 2.685 -10.973 -1.805 1.00 95.31 352 HIS A CA 1
ATOM 2756 C C . HIS A 1 352 ? 1.838 -10.065 -0.915 1.00 95.31 352 HIS A C 1
ATOM 2758 O O . HIS A 1 352 ? 0.805 -9.601 -1.379 1.00 95.31 352 HIS A O 1
ATOM 2764 N N . LEU A 1 353 ? 2.268 -9.759 0.314 1.00 97.69 353 LEU A N 1
ATOM 2765 C CA . LEU A 1 353 ? 1.508 -8.903 1.223 1.00 97.69 353 LEU A CA 1
ATOM 2766 C C . LEU A 1 353 ? 1.429 -7.465 0.715 1.00 97.69 353 LEU A C 1
ATOM 2768 O O . LEU A 1 353 ? 0.328 -6.913 0.711 1.00 97.69 353 LEU A O 1
ATOM 2772 N N . GLY A 1 354 ? 2.528 -6.874 0.231 1.00 97.31 354 GLY A N 1
ATOM 2773 C CA . GLY A 1 354 ? 2.479 -5.545 -0.379 1.00 97.31 354 GLY A CA 1
ATOM 2774 C C . GLY A 1 354 ? 1.583 -5.507 -1.614 1.00 97.31 354 GLY A C 1
ATOM 2775 O O . GLY A 1 354 ? 0.818 -4.562 -1.784 1.00 97.31 354 GLY A O 1
ATOM 2776 N N . VAL A 1 355 ? 1.582 -6.555 -2.445 1.00 97.81 355 VAL A N 1
ATOM 2777 C CA . VAL A 1 355 ? 0.695 -6.636 -3.620 1.00 97.81 355 VAL A CA 1
ATOM 2778 C C . VAL A 1 355 ? -0.773 -6.821 -3.220 1.00 97.81 355 VAL A C 1
ATOM 2780 O O . VAL A 1 355 ? -1.628 -6.039 -3.644 1.00 97.81 355 VAL A O 1
ATOM 2783 N N . SER A 1 356 ? -1.071 -7.845 -2.419 1.00 98.00 356 SER A N 1
ATOM 2784 C CA . SER A 1 356 ? -2.423 -8.208 -1.992 1.00 98.00 356 SER A CA 1
ATOM 2785 C C . SER A 1 356 ? -3.075 -7.079 -1.204 1.00 98.00 356 SER A C 1
ATOM 2787 O O . SER A 1 356 ? -4.155 -6.617 -1.575 1.00 98.00 356 SER A O 1
ATOM 2789 N N . CYS A 1 357 ? -2.393 -6.585 -0.164 1.00 98.62 357 CYS A N 1
ATOM 2790 C CA . CYS A 1 357 ? -2.946 -5.559 0.710 1.00 98.62 357 CYS A CA 1
ATOM 2791 C C . CYS A 1 357 ? -3.067 -4.216 -0.011 1.00 98.62 357 CYS A C 1
ATOM 2793 O O . CYS A 1 357 ? -4.092 -3.566 0.148 1.00 98.62 357 CYS A O 1
ATOM 2795 N N . THR A 1 358 ? -2.105 -3.802 -0.852 1.00 98.69 358 THR A N 1
ATOM 2796 C CA . THR A 1 358 ? -2.295 -2.596 -1.682 1.00 98.69 358 THR A CA 1
ATOM 2797 C C . THR A 1 358 ? -3.501 -2.754 -2.600 1.00 98.69 358 THR A C 1
ATOM 2799 O O . THR A 1 358 ? -4.294 -1.824 -2.711 1.00 98.69 358 THR A O 1
ATOM 2802 N N . GLY A 1 359 ? -3.653 -3.902 -3.268 1.00 98.56 359 GLY A N 1
ATOM 2803 C CA . GLY A 1 359 ? -4.780 -4.155 -4.167 1.00 98.56 359 GLY A CA 1
ATOM 2804 C C . GLY A 1 359 ? -6.131 -4.003 -3.470 1.00 98.56 359 GLY A C 1
ATOM 2805 O O . GLY A 1 359 ? -6.965 -3.211 -3.912 1.00 98.56 359 GLY A O 1
ATOM 2806 N N . GLY A 1 360 ? -6.314 -4.708 -2.349 1.00 98.56 360 GLY A N 1
ATOM 2807 C CA . GLY A 1 360 ? -7.526 -4.620 -1.530 1.00 98.56 360 GLY A CA 1
ATOM 2808 C C . GLY A 1 360 ? -7.742 -3.226 -0.933 1.00 98.56 360 GLY A C 1
ATOM 2809 O O . GLY A 1 360 ? -8.862 -2.720 -0.934 1.00 98.56 360 GLY A O 1
ATOM 2810 N N . LEU A 1 361 ? -6.670 -2.560 -0.492 1.00 98.69 361 LEU A N 1
ATOM 2811 C CA . LEU A 1 361 ? -6.730 -1.212 0.072 1.00 98.69 361 LEU A CA 1
ATOM 2812 C C . LEU A 1 361 ? -7.173 -0.182 -0.971 1.00 98.69 361 LEU A C 1
ATOM 2814 O O . LEU A 1 361 ? -8.067 0.615 -0.706 1.00 98.69 361 LEU A O 1
ATOM 2818 N N . LEU A 1 362 ? -6.572 -0.195 -2.162 1.00 98.75 362 LEU A N 1
ATOM 2819 C CA . LEU A 1 362 ? -6.939 0.724 -3.239 1.00 98.75 362 LEU A CA 1
ATOM 2820 C C . LEU A 1 362 ? -8.378 0.491 -3.708 1.00 98.75 362 LEU A C 1
ATOM 2822 O O . LEU A 1 362 ? -9.096 1.464 -3.942 1.00 98.75 362 LEU A O 1
ATOM 2826 N N . ALA A 1 363 ? -8.818 -0.769 -3.775 1.00 98.50 363 ALA A N 1
ATOM 2827 C CA . ALA A 1 363 ? -10.215 -1.101 -4.028 1.00 98.50 363 ALA A CA 1
ATOM 2828 C C . ALA A 1 363 ? -11.135 -0.495 -2.956 1.00 98.50 363 ALA A C 1
ATOM 2830 O O . ALA A 1 363 ? -12.033 0.270 -3.305 1.00 98.50 363 ALA A O 1
ATOM 2831 N N . ALA A 1 364 ? -10.863 -0.711 -1.666 1.00 98.25 364 ALA A N 1
ATOM 2832 C CA . ALA A 1 364 ? -11.668 -0.147 -0.580 1.00 98.25 364 ALA A CA 1
ATOM 2833 C C . ALA A 1 364 ? -11.724 1.392 -0.617 1.00 98.25 364 ALA A C 1
ATOM 2835 O O . ALA A 1 364 ? -12.796 1.982 -0.507 1.00 98.25 364 ALA A O 1
ATOM 2836 N N . ILE A 1 365 ? -10.594 2.065 -0.859 1.00 97.75 365 ILE A N 1
ATOM 2837 C CA . ILE A 1 365 ? -10.554 3.532 -0.981 1.00 97.75 365 ILE A CA 1
ATOM 2838 C C . ILE A 1 365 ? -11.378 4.011 -2.184 1.00 97.75 365 ILE A C 1
ATOM 2840 O O . ILE A 1 365 ? -12.090 5.016 -2.096 1.00 97.75 365 ILE A O 1
ATOM 2844 N N . SER A 1 366 ? -11.320 3.293 -3.309 1.00 97.00 366 SER A N 1
ATOM 2845 C CA . SER A 1 366 ? -12.096 3.642 -4.502 1.00 97.00 366 SER A CA 1
ATOM 2846 C C . SER A 1 366 ? -13.610 3.558 -4.271 1.00 97.00 366 SER A C 1
ATOM 2848 O O . SER A 1 366 ? -14.330 4.343 -4.877 1.00 97.00 366 SER A O 1
ATOM 2850 N N . LEU A 1 367 ? -14.078 2.737 -3.320 1.00 96.00 367 LEU A N 1
ATOM 2851 C CA . LEU A 1 367 ? -15.501 2.522 -3.017 1.00 96.00 367 LEU A CA 1
ATOM 2852 C C . LEU A 1 367 ? -16.059 3.343 -1.841 1.00 96.00 367 LEU A C 1
ATOM 2854 O O . LEU A 1 367 ? -17.236 3.210 -1.499 1.00 96.00 367 LEU A O 1
ATOM 2858 N N . LEU A 1 368 ? -15.263 4.212 -1.207 1.00 93.75 368 LEU A N 1
ATOM 2859 C CA . LEU A 1 368 ? -15.765 5.086 -0.139 1.00 93.75 368 LEU A CA 1
ATOM 2860 C C . LEU A 1 368 ? -16.974 5.903 -0.612 1.00 93.75 368 LEU A C 1
ATOM 2862 O O . LEU A 1 368 ? -16.882 6.667 -1.574 1.00 93.75 368 LEU A O 1
ATOM 2866 N N . GLY A 1 369 ? -18.084 5.775 0.113 1.00 89.50 369 GLY A N 1
ATOM 2867 C CA . GLY A 1 369 ? -19.350 6.437 -0.199 1.00 89.50 369 GLY A CA 1
ATOM 2868 C C . GLY A 1 369 ? -20.235 5.739 -1.237 1.00 89.50 369 GLY A C 1
ATOM 2869 O O . GLY A 1 369 ? -21.378 6.163 -1.367 1.00 89.50 369 GLY A O 1
ATOM 2870 N N . GLU A 1 370 ? -19.759 4.691 -1.918 1.00 90.38 370 GLU A N 1
ATOM 2871 C CA . GLU A 1 370 ? -20.508 4.022 -2.996 1.00 90.38 370 GLU A CA 1
ATOM 2872 C C . GLU A 1 370 ? -21.558 3.038 -2.458 1.00 90.38 370 GLU A C 1
ATOM 2874 O O . GLU A 1 370 ? -22.674 3.003 -2.963 1.00 90.38 370 GLU A O 1
ATOM 2879 N N . ASN A 1 371 ? -21.243 2.284 -1.397 1.00 83.81 371 ASN A N 1
ATOM 2880 C CA . ASN A 1 371 ? -22.194 1.375 -0.747 1.00 83.81 371 ASN A CA 1
ATOM 2881 C C . ASN A 1 371 ? -22.902 2.082 0.430 1.00 83.81 371 ASN A C 1
ATOM 2883 O O . ASN A 1 371 ? -22.232 2.415 1.406 1.00 83.81 371 ASN A O 1
ATOM 2887 N N . PRO A 1 372 ? -24.232 2.290 0.411 1.00 82.81 372 PRO A N 1
ATOM 2888 C CA . PRO A 1 372 ? -24.950 2.911 1.525 1.00 82.81 372 PRO A CA 1
ATOM 2889 C C . PRO A 1 372 ? -24.864 2.134 2.848 1.00 82.81 372 PRO A C 1
ATOM 2891 O O . PRO A 1 372 ? -24.778 2.765 3.904 1.00 82.81 372 PRO A O 1
ATOM 2894 N N . ASP A 1 373 ? -24.852 0.799 2.793 1.00 84.00 373 ASP A N 1
ATOM 2895 C CA . ASP A 1 373 ? -24.858 -0.088 3.965 1.00 84.00 373 ASP A CA 1
ATOM 2896 C C . ASP A 1 373 ? -23.479 -0.178 4.630 1.00 84.00 373 ASP A C 1
ATOM 2898 O O . ASP A 1 373 ? -23.377 -0.375 5.839 1.00 84.00 373 ASP A O 1
ATOM 2902 N N . ASN A 1 374 ? -22.409 0.034 3.860 1.00 88.06 374 ASN A N 1
ATOM 2903 C CA . ASN A 1 374 ? -21.045 0.126 4.375 1.00 88.06 374 ASN A CA 1
ATOM 2904 C C . ASN A 1 374 ? -20.265 1.260 3.704 1.00 88.06 374 ASN A C 1
ATOM 2906 O O . ASN A 1 374 ? -19.235 1.061 3.064 1.00 88.06 374 ASN A O 1
ATOM 2910 N N . ARG A 1 375 ? -20.736 2.497 3.857 1.00 89.62 375 ARG A N 1
ATOM 2911 C CA . ARG A 1 375 ? -20.144 3.651 3.154 1.00 89.62 375 ARG A CA 1
ATOM 2912 C C . ARG A 1 375 ? -18.690 3.960 3.524 1.00 89.62 375 ARG A C 1
ATOM 2914 O O . ARG A 1 375 ? -18.065 4.785 2.856 1.00 89.62 375 ARG A O 1
ATOM 2921 N N . TYR A 1 376 ? -18.186 3.362 4.602 1.00 92.12 376 TYR A N 1
ATOM 2922 C CA . TYR A 1 376 ? -16.825 3.539 5.110 1.00 92.12 376 TYR A CA 1
ATOM 2923 C C . TYR A 1 376 ? -15.904 2.357 4.789 1.00 92.12 376 TYR A C 1
ATOM 2925 O O . TYR A 1 376 ? -14.707 2.470 5.028 1.00 92.12 376 TYR A O 1
ATOM 2933 N N . MET A 1 377 ? -16.437 1.271 4.214 1.00 96.00 377 MET A N 1
ATOM 2934 C CA . MET A 1 377 ? -15.706 0.031 3.937 1.00 96.00 377 MET A CA 1
ATOM 2935 C C . MET A 1 377 ? -15.074 -0.587 5.191 1.00 96.00 377 MET A C 1
ATOM 2937 O O . MET A 1 377 ? -14.003 -1.176 5.114 1.00 96.00 377 MET A O 1
ATOM 2941 N N . GLU A 1 378 ? -15.709 -0.453 6.354 1.00 96.75 378 GLU A N 1
ATOM 2942 C CA . GLU A 1 378 ? -15.197 -1.024 7.601 1.00 96.75 378 GLU A CA 1
ATOM 2943 C C . GLU A 1 378 ? -15.900 -2.343 7.941 1.00 96.75 378 GLU A C 1
ATOM 2945 O O . GLU A 1 378 ? -17.081 -2.493 7.622 1.00 96.75 378 GLU A O 1
ATOM 2950 N N . PRO A 1 379 ? -15.210 -3.313 8.571 1.00 96.62 379 PRO A N 1
ATOM 2951 C CA . PRO A 1 379 ? -13.834 -3.266 9.096 1.00 96.62 379 PRO A CA 1
ATOM 2952 C C . PRO A 1 379 ? -12.709 -3.512 8.059 1.00 96.62 379 PRO A C 1
ATOM 2954 O O . PRO A 1 379 ? -11.539 -3.650 8.433 1.00 96.62 379 PRO A O 1
ATOM 2957 N N . HIS A 1 380 ? -13.039 -3.637 6.769 1.00 98.25 380 HIS A N 1
ATOM 2958 C CA . HIS A 1 380 ? -12.103 -4.051 5.717 1.00 98.25 380 HIS A CA 1
ATOM 2959 C C . HIS A 1 380 ? -10.974 -3.055 5.480 1.00 98.25 380 HIS A C 1
ATOM 2961 O O . HIS A 1 380 ? -9.810 -3.448 5.460 1.00 98.25 380 HIS A O 1
ATOM 2967 N N . LEU A 1 381 ? -11.298 -1.773 5.321 1.00 98.12 381 LEU A N 1
ATOM 2968 C CA . LEU A 1 381 ? -10.353 -0.708 5.005 1.00 98.12 381 LEU A CA 1
ATOM 2969 C C . LEU A 1 381 ? -9.262 -0.607 6.071 1.00 98.12 381 LEU A C 1
ATOM 2971 O O . LEU A 1 381 ? -8.077 -0.766 5.762 1.00 98.12 381 LEU A O 1
ATOM 2975 N N . SER A 1 382 ? -9.644 -0.378 7.328 1.00 98.06 382 SER A N 1
ATOM 2976 C CA . SER A 1 382 ? -8.665 -0.240 8.404 1.00 98.06 382 SER A CA 1
ATOM 2977 C C . SER A 1 382 ? -7.998 -1.572 8.756 1.00 98.06 382 SER A C 1
ATOM 2979 O O . SER A 1 382 ? -6.843 -1.575 9.186 1.00 98.06 382 SER A O 1
ATOM 2981 N N . GLY A 1 383 ? -8.661 -2.712 8.529 1.00 98.19 383 GLY A N 1
ATOM 2982 C CA . GLY A 1 383 ? -8.045 -4.027 8.693 1.00 98.19 383 GLY A CA 1
ATOM 2983 C C . GLY A 1 383 ? -6.940 -4.312 7.684 1.00 98.19 383 GLY A C 1
ATOM 2984 O O . GLY A 1 383 ? -5.825 -4.658 8.080 1.00 98.19 383 GLY A O 1
ATOM 2985 N N . ILE A 1 384 ? -7.212 -4.116 6.393 1.00 98.75 384 ILE A N 1
ATOM 2986 C CA . ILE A 1 384 ? -6.220 -4.289 5.325 1.00 98.75 384 ILE A CA 1
ATOM 2987 C C . ILE A 1 384 ? -5.073 -3.289 5.514 1.00 98.75 384 ILE A C 1
ATOM 2989 O O . ILE A 1 384 ? -3.906 -3.655 5.370 1.00 98.75 384 ILE A O 1
ATOM 2993 N N . LEU A 1 385 ? -5.379 -2.049 5.915 1.00 98.31 385 LEU A N 1
ATOM 2994 C CA . LEU A 1 385 ? -4.366 -1.057 6.270 1.00 98.31 385 LEU A CA 1
ATOM 2995 C C . LEU A 1 385 ? -3.477 -1.534 7.427 1.00 98.31 385 LEU A C 1
ATOM 2997 O O . LEU A 1 385 ? -2.256 -1.438 7.329 1.00 98.31 385 LEU A O 1
ATOM 3001 N N . ALA A 1 386 ? -4.056 -2.086 8.497 1.00 97.75 386 ALA A N 1
ATOM 3002 C CA . ALA A 1 386 ? -3.284 -2.610 9.623 1.00 97.75 386 ALA A CA 1
ATOM 3003 C C . ALA A 1 386 ? -2.345 -3.753 9.201 1.00 97.75 386 ALA A C 1
ATOM 3005 O O . ALA A 1 386 ? -1.191 -3.783 9.635 1.00 97.75 386 ALA A O 1
ATOM 3006 N N . LYS A 1 387 ? -2.798 -4.649 8.314 1.00 98.31 387 LYS A N 1
ATOM 3007 C CA . LYS A 1 387 ? -1.952 -5.716 7.764 1.00 98.31 387 LYS A CA 1
ATOM 3008 C C . LYS A 1 387 ? -0.832 -5.177 6.879 1.00 98.31 387 LYS A C 1
ATOM 3010 O O . LYS A 1 387 ? 0.311 -5.606 7.033 1.00 98.31 387 LYS A O 1
ATOM 3015 N N . LEU A 1 388 ? -1.138 -4.231 5.989 1.00 98.56 388 LEU A N 1
ATOM 3016 C CA . LEU A 1 388 ? -0.137 -3.586 5.141 1.00 98.56 388 LEU A CA 1
ATOM 3017 C C . LEU A 1 388 ? 0.954 -2.929 5.990 1.00 98.56 388 LEU A C 1
ATOM 3019 O O . LEU A 1 388 ? 2.134 -3.080 5.704 1.00 98.56 388 LEU A O 1
ATOM 3023 N N . GLU A 1 389 ? 0.586 -2.237 7.065 1.00 97.50 389 GLU A N 1
ATOM 3024 C CA . GLU A 1 389 ? 1.568 -1.639 7.969 1.00 97.50 389 GLU A CA 1
ATOM 3025 C C . GLU A 1 389 ? 2.398 -2.666 8.718 1.00 97.50 389 GLU A C 1
ATOM 3027 O O . GLU A 1 389 ? 3.614 -2.511 8.796 1.00 97.50 389 GLU A O 1
ATOM 3032 N N . ALA A 1 390 ? 1.765 -3.711 9.257 1.00 97.69 390 ALA A N 1
ATOM 3033 C CA . ALA A 1 390 ? 2.483 -4.799 9.909 1.00 97.69 390 ALA A CA 1
ATOM 3034 C C . ALA A 1 390 ? 3.518 -5.410 8.952 1.00 97.69 390 ALA A C 1
ATOM 3036 O O . ALA A 1 390 ? 4.650 -5.673 9.356 1.00 97.69 390 ALA A O 1
ATOM 3037 N N . HIS A 1 391 ? 3.152 -5.556 7.676 1.00 98.00 391 HIS A N 1
ATOM 3038 C CA . HIS A 1 391 ? 4.072 -5.952 6.622 1.00 98.00 391 HIS A CA 1
ATOM 3039 C C . HIS A 1 391 ? 5.199 -4.942 6.411 1.00 98.00 391 HIS A C 1
ATOM 3041 O O . HIS A 1 391 ? 6.366 -5.319 6.487 1.00 98.00 391 HIS A O 1
ATOM 3047 N N . ILE A 1 392 ? 4.887 -3.659 6.208 1.00 98.00 392 ILE A N 1
ATOM 3048 C CA . ILE A 1 392 ? 5.917 -2.653 5.938 1.00 98.00 392 ILE A CA 1
ATOM 3049 C C . ILE A 1 392 ? 6.909 -2.563 7.108 1.00 98.00 392 ILE A C 1
ATOM 3051 O O . ILE A 1 392 ? 8.115 -2.497 6.885 1.00 98.00 392 ILE A O 1
ATOM 3055 N N . HIS A 1 393 ? 6.428 -2.616 8.351 1.00 96.69 393 HIS A N 1
ATOM 3056 C CA . HIS A 1 393 ? 7.277 -2.608 9.543 1.00 96.69 393 HIS A CA 1
ATOM 3057 C C . HIS A 1 393 ? 8.176 -3.843 9.663 1.00 96.69 393 HIS A C 1
ATOM 3059 O O . HIS A 1 393 ? 9.282 -3.728 10.186 1.00 96.69 393 HIS A O 1
ATOM 3065 N N . ALA A 1 394 ? 7.717 -5.009 9.206 1.00 95.56 394 ALA A N 1
ATOM 3066 C CA . ALA A 1 394 ? 8.497 -6.241 9.258 1.00 95.56 394 ALA A CA 1
ATOM 3067 C C . ALA A 1 394 ? 9.473 -6.378 8.078 1.00 95.56 394 ALA A C 1
ATOM 3069 O O . ALA A 1 394 ? 10.560 -6.929 8.241 1.00 95.56 394 ALA A O 1
ATOM 3070 N N . ALA A 1 395 ? 9.091 -5.900 6.891 1.00 96.06 395 ALA A N 1
ATOM 3071 C CA . ALA A 1 395 ? 9.812 -6.156 5.649 1.00 96.06 395 ALA A CA 1
ATOM 3072 C C . ALA A 1 395 ? 10.742 -5.010 5.219 1.00 96.06 395 ALA A C 1
ATOM 3074 O O . ALA A 1 395 ? 11.732 -5.267 4.540 1.00 96.06 395 ALA A O 1
ATOM 3075 N N . TYR A 1 396 ? 10.466 -3.759 5.601 1.00 97.00 396 TYR A N 1
ATOM 3076 C CA . TYR A 1 396 ? 11.318 -2.605 5.289 1.00 97.00 396 TYR A CA 1
ATOM 3077 C C . TYR A 1 396 ? 12.145 -2.231 6.516 1.00 97.00 396 TYR A C 1
ATOM 3079 O O . TYR A 1 396 ? 11.621 -1.741 7.517 1.00 97.00 396 TYR A O 1
ATOM 3087 N N . LEU A 1 397 ? 13.452 -2.467 6.433 1.00 95.75 397 LEU A N 1
ATOM 3088 C CA . LEU A 1 397 ? 14.331 -2.504 7.594 1.00 95.75 397 LEU A CA 1
ATOM 3089 C C . LEU A 1 397 ? 15.002 -1.145 7.879 1.00 95.75 397 LEU A C 1
ATOM 3091 O O . LEU A 1 397 ? 15.314 -0.392 6.947 1.00 95.75 397 LEU A O 1
ATOM 3095 N N . PRO A 1 398 ? 15.304 -0.834 9.158 1.00 96.12 398 PRO A N 1
ATOM 3096 C CA . PRO A 1 398 ? 15.989 0.402 9.555 1.00 96.12 398 PRO A CA 1
ATOM 3097 C C . PRO A 1 398 ? 17.343 0.643 8.871 1.00 96.12 398 PRO A C 1
ATOM 3099 O O . PRO A 1 398 ? 17.772 1.788 8.717 1.00 96.12 398 PRO A O 1
ATOM 3102 N N . ASP A 1 399 ? 18.024 -0.422 8.437 1.00 96.50 399 ASP A N 1
ATOM 3103 C CA . ASP A 1 399 ? 19.323 -0.359 7.757 1.00 96.50 399 ASP A CA 1
ATOM 3104 C C . ASP A 1 399 ? 19.239 0.048 6.273 1.00 96.50 399 ASP A C 1
ATOM 3106 O O . ASP A 1 399 ? 20.278 0.161 5.604 1.00 96.50 399 ASP A O 1
ATOM 3110 N N . LYS A 1 400 ? 18.026 0.377 5.799 1.00 96.50 400 LYS A N 1
ATOM 3111 C CA . LYS A 1 400 ? 17.687 0.784 4.427 1.00 96.50 400 LYS A CA 1
ATOM 3112 C C . LYS A 1 400 ? 17.690 -0.364 3.419 1.00 96.50 400 LYS A C 1
ATOM 3114 O O . LYS A 1 400 ? 17.987 -0.161 2.238 1.00 96.50 400 LYS A O 1
ATOM 3119 N N . SER A 1 401 ? 17.374 -1.564 3.886 1.00 94.88 401 SER A N 1
ATOM 3120 C CA . SER A 1 401 ? 17.138 -2.729 3.043 1.00 94.88 401 SER A CA 1
ATOM 3121 C C . SER A 1 401 ? 15.696 -3.232 3.148 1.00 94.88 401 SER A C 1
ATOM 3123 O O . SER A 1 401 ? 14.908 -2.776 3.976 1.00 94.88 401 SER A O 1
ATOM 3125 N N . TYR A 1 402 ? 15.343 -4.146 2.252 1.00 94.44 402 TYR A N 1
ATOM 3126 C CA . TYR A 1 402 ? 14.121 -4.944 2.325 1.00 94.44 402 TYR A CA 1
ATOM 3127 C C . TYR A 1 402 ? 14.455 -6.307 2.943 1.00 94.44 402 TYR A C 1
ATOM 3129 O O . TYR A 1 402 ? 15.628 -6.661 3.003 1.00 94.44 402 TYR A O 1
ATOM 3137 N N . ALA A 1 403 ? 13.484 -7.089 3.399 1.00 92.94 403 ALA A N 1
ATOM 3138 C CA . ALA A 1 403 ? 13.762 -8.398 3.988 1.00 92.94 403 ALA A CA 1
ATOM 3139 C C . ALA A 1 403 ? 14.178 -9.429 2.921 1.00 92.94 403 ALA A C 1
ATOM 3141 O O . ALA A 1 403 ? 15.175 -10.127 3.082 1.00 92.94 403 ALA A O 1
ATOM 3142 N N . GLU A 1 404 ? 13.490 -9.467 1.778 1.00 91.25 404 GLU A N 1
ATOM 3143 C CA . GLU A 1 404 ? 13.685 -10.508 0.755 1.00 91.25 404 GLU A CA 1
ATOM 3144 C C . GLU A 1 404 ? 14.660 -10.089 -0.351 1.00 91.25 404 GLU A C 1
ATOM 3146 O O . GLU A 1 404 ? 15.163 -8.962 -0.368 1.00 91.25 404 GLU A O 1
ATOM 3151 N N . THR A 1 405 ? 14.949 -10.975 -1.308 1.00 88.12 405 THR A N 1
ATOM 3152 C CA . THR A 1 405 ? 15.825 -10.631 -2.441 1.00 88.12 405 THR A CA 1
ATOM 3153 C C . THR A 1 405 ? 15.271 -9.465 -3.266 1.00 88.12 405 THR A C 1
ATOM 3155 O O . THR A 1 405 ? 14.073 -9.165 -3.284 1.00 88.12 405 THR A O 1
ATOM 3158 N N . PHE A 1 406 ? 16.161 -8.771 -3.968 1.00 85.38 406 PHE A N 1
ATOM 3159 C CA . PHE A 1 406 ? 15.875 -7.529 -4.665 1.00 85.38 406 PHE A CA 1
ATOM 3160 C C . PHE A 1 406 ? 14.785 -7.678 -5.736 1.00 85.38 406 PHE A C 1
ATOM 3162 O O . PHE A 1 406 ? 13.950 -6.788 -5.913 1.00 85.38 406 PHE A O 1
ATOM 3169 N N . GLY A 1 407 ? 14.712 -8.808 -6.438 1.00 79.69 407 GLY A N 1
ATOM 3170 C CA . GLY A 1 407 ? 13.597 -8.995 -7.364 1.00 79.69 407 GLY A CA 1
ATOM 3171 C C . GLY A 1 407 ? 12.295 -9.419 -6.715 1.00 79.69 407 GLY A C 1
ATOM 3172 O O . GLY A 1 407 ? 11.325 -9.520 -7.442 1.00 79.69 407 GLY A O 1
ATOM 3173 N N . TYR A 1 408 ? 12.193 -9.567 -5.402 1.00 89.25 408 TYR A N 1
ATOM 3174 C CA . TYR A 1 408 ? 10.887 -9.563 -4.736 1.00 89.25 408 TYR A CA 1
ATOM 3175 C C . TYR A 1 408 ? 10.571 -8.200 -4.123 1.00 89.25 408 TYR A C 1
ATOM 3177 O O . TYR A 1 408 ? 9.422 -7.766 -4.198 1.00 89.25 408 TYR A O 1
ATOM 3185 N N . TYR A 1 409 ? 11.595 -7.452 -3.687 1.00 90.94 409 TYR A N 1
ATOM 3186 C CA . TYR A 1 409 ? 11.455 -6.042 -3.297 1.00 90.94 409 TYR A CA 1
ATOM 3187 C C . TYR A 1 409 ? 10.707 -5.217 -4.348 1.00 90.94 409 TYR A C 1
ATOM 3189 O O . TYR A 1 409 ? 9.866 -4.399 -3.998 1.00 90.94 409 TYR A O 1
ATOM 3197 N N . HIS A 1 410 ? 10.979 -5.414 -5.641 1.00 87.00 410 HIS A N 1
ATOM 3198 C CA . HIS A 1 410 ? 10.336 -4.577 -6.652 1.00 87.00 410 HIS A CA 1
ATOM 3199 C C . HIS A 1 410 ? 8.828 -4.779 -6.781 1.00 87.00 410 HIS A C 1
ATOM 3201 O O . HIS A 1 410 ? 8.126 -3.807 -7.051 1.00 87.00 410 HIS A O 1
ATOM 3207 N N . MET A 1 411 ? 8.350 -6.020 -6.635 1.00 91.00 411 MET A N 1
ATOM 3208 C CA . MET A 1 411 ? 6.921 -6.325 -6.708 1.00 91.00 411 MET A CA 1
ATOM 3209 C C . MET A 1 411 ? 6.194 -5.600 -5.584 1.00 91.00 411 MET A C 1
ATOM 3211 O O . MET A 1 411 ? 5.147 -4.993 -5.803 1.00 91.00 411 MET A O 1
ATOM 3215 N N . ASP A 1 412 ? 6.806 -5.648 -4.405 1.00 95.25 412 ASP A N 1
ATOM 3216 C CA . ASP A 1 412 ? 6.299 -5.043 -3.193 1.00 95.25 412 ASP A CA 1
ATOM 3217 C C . ASP A 1 412 ? 6.349 -3.513 -3.264 1.00 95.25 412 ASP A C 1
ATOM 3219 O O . ASP A 1 412 ? 5.315 -2.852 -3.235 1.00 95.25 412 ASP A O 1
ATOM 3223 N N . ALA A 1 413 ? 7.534 -2.938 -3.480 1.00 95.50 413 ALA A N 1
ATOM 3224 C CA . ALA A 1 413 ? 7.750 -1.497 -3.464 1.00 95.50 413 ALA A CA 1
ATOM 3225 C C . ALA A 1 413 ? 6.947 -0.760 -4.545 1.00 95.50 413 ALA A C 1
ATOM 3227 O O . ALA A 1 413 ? 6.454 0.346 -4.299 1.00 95.50 413 ALA A O 1
ATOM 3228 N N . ASP A 1 414 ? 6.769 -1.365 -5.727 1.00 93.50 414 ASP A N 1
ATOM 3229 C CA . ASP A 1 414 ? 5.893 -0.825 -6.773 1.00 93.50 414 ASP A CA 1
ATOM 3230 C C . ASP A 1 414 ? 4.448 -0.671 -6.278 1.00 93.50 414 ASP A C 1
ATOM 3232 O O . ASP A 1 414 ? 3.817 0.359 -6.528 1.00 93.50 414 ASP A O 1
ATOM 3236 N N . MET A 1 415 ? 3.929 -1.652 -5.544 1.00 96.81 415 MET A N 1
ATOM 3237 C CA . MET A 1 415 ? 2.570 -1.623 -5.010 1.00 96.81 415 MET A CA 1
ATOM 3238 C C . MET A 1 415 ? 2.470 -0.762 -3.749 1.00 96.81 415 MET A C 1
ATOM 3240 O O . MET A 1 415 ? 1.564 0.063 -3.641 1.00 96.81 415 MET A O 1
ATOM 3244 N N . VAL A 1 416 ? 3.418 -0.859 -2.819 1.00 97.75 416 VAL A N 1
ATOM 3245 C CA . VAL A 1 416 ? 3.439 -0.040 -1.599 1.00 97.75 416 VAL A CA 1
ATOM 3246 C C . VAL A 1 416 ? 3.533 1.452 -1.927 1.00 97.75 416 VAL A C 1
ATOM 3248 O O . VAL A 1 416 ? 2.854 2.247 -1.282 1.00 97.75 416 VAL A O 1
ATOM 3251 N N . SER A 1 417 ? 4.266 1.854 -2.975 1.00 97.50 417 SER A N 1
ATOM 3252 C CA . SER A 1 417 ? 4.298 3.262 -3.417 1.00 97.50 417 SER A CA 1
ATOM 3253 C C . SER A 1 417 ? 2.914 3.799 -3.808 1.00 97.50 417 SER A C 1
ATOM 3255 O O . SER A 1 417 ? 2.571 4.934 -3.477 1.00 97.50 417 SER A O 1
ATOM 3257 N N . LYS A 1 418 ? 2.075 2.968 -4.442 1.00 97.94 418 LYS A N 1
ATOM 3258 C CA . LYS A 1 418 ? 0.700 3.329 -4.819 1.00 97.94 418 LYS A CA 1
ATOM 3259 C C . LYS A 1 418 ? -0.214 3.407 -3.598 1.00 97.94 418 LYS A C 1
ATOM 3261 O O . LYS A 1 418 ? -1.012 4.336 -3.506 1.00 97.94 418 LYS A O 1
ATOM 3266 N N . ALA A 1 419 ? -0.075 2.486 -2.642 1.00 98.31 419 ALA A N 1
ATOM 3267 C CA . ALA A 1 419 ? -0.791 2.581 -1.370 1.00 98.31 419 ALA A CA 1
ATOM 3268 C C . ALA A 1 419 ? -0.391 3.838 -0.587 1.00 98.31 419 ALA A C 1
ATOM 3270 O O . ALA A 1 419 ? -1.268 4.554 -0.112 1.00 98.31 419 ALA A O 1
ATOM 3271 N N . ALA A 1 420 ? 0.907 4.144 -0.499 1.00 97.88 420 ALA A N 1
ATOM 3272 C CA . ALA A 1 420 ? 1.407 5.347 0.160 1.00 97.88 420 ALA A CA 1
ATOM 3273 C C . ALA A 1 420 ? 0.826 6.617 -0.478 1.00 97.88 420 ALA A C 1
ATOM 3275 O O . ALA A 1 420 ? 0.302 7.471 0.235 1.00 97.88 420 ALA A O 1
ATOM 3276 N N . ALA A 1 421 ? 0.829 6.695 -1.815 1.00 97.25 421 ALA A N 1
ATOM 3277 C CA . ALA A 1 421 ? 0.202 7.789 -2.547 1.00 97.25 421 ALA A CA 1
ATOM 3278 C C . ALA A 1 421 ? -1.294 7.924 -2.213 1.00 97.25 421 ALA A C 1
ATOM 3280 O O . ALA A 1 421 ? -1.746 9.012 -1.866 1.00 97.25 421 ALA A O 1
ATOM 3281 N N . ALA A 1 422 ? -2.060 6.829 -2.270 1.00 97.69 422 ALA A N 1
ATOM 3282 C CA . ALA A 1 422 ? -3.501 6.867 -2.030 1.00 97.69 422 ALA A CA 1
ATOM 3283 C C . ALA A 1 422 ? -3.871 7.217 -0.585 1.00 97.69 422 ALA A C 1
ATOM 3285 O O . ALA A 1 422 ? -4.793 8.003 -0.358 1.00 97.69 422 ALA A O 1
ATOM 3286 N N . LEU A 1 423 ? -3.151 6.659 0.390 1.00 97.69 423 LEU A N 1
ATOM 3287 C CA . LEU A 1 423 ? -3.356 6.915 1.815 1.00 97.69 423 LEU A CA 1
ATOM 3288 C C . LEU A 1 423 ? -3.074 8.370 2.174 1.00 97.69 423 LEU A C 1
ATOM 3290 O O . LEU A 1 423 ? -3.858 9.000 2.886 1.00 97.69 423 LEU A O 1
ATOM 3294 N N . GLU A 1 424 ? -1.989 8.927 1.645 1.00 95.62 424 GLU A N 1
ATOM 3295 C CA . GLU A 1 424 ? -1.681 10.336 1.826 1.00 95.62 424 GLU A CA 1
ATOM 3296 C C . GLU A 1 424 ? -2.748 11.215 1.165 1.00 95.62 424 GLU A C 1
ATOM 3298 O O . GLU A 1 424 ? -3.270 12.142 1.783 1.00 95.62 424 GLU A O 1
ATOM 3303 N N . LYS A 1 425 ? -3.129 10.891 -0.073 1.00 94.19 425 LYS A N 1
ATOM 3304 C CA . LYS A 1 425 ? -4.082 11.676 -0.860 1.00 94.19 425 LYS A CA 1
ATOM 3305 C C . LYS A 1 425 ? -5.479 11.716 -0.246 1.00 94.19 425 LYS A C 1
ATOM 3307 O O . LYS A 1 425 ? -6.128 12.756 -0.302 1.00 94.19 425 LYS A O 1
ATOM 3312 N N . ASN A 1 426 ? -5.944 10.597 0.305 1.00 95.62 426 ASN A N 1
ATOM 3313 C CA . ASN A 1 426 ? -7.324 10.442 0.772 1.00 95.62 426 ASN A CA 1
ATOM 3314 C C . ASN A 1 426 ? -7.466 10.632 2.285 1.00 95.62 426 ASN A C 1
ATOM 3316 O O . ASN A 1 426 ? -8.534 11.033 2.746 1.00 95.62 426 ASN A O 1
ATOM 3320 N N . PHE A 1 427 ? -6.402 10.404 3.059 1.00 95.62 427 PHE A N 1
ATOM 3321 C CA . PHE A 1 427 ? -6.439 10.469 4.523 1.00 95.62 427 PHE A CA 1
ATOM 3322 C C . PHE A 1 427 ? -5.296 11.273 5.144 1.00 95.62 427 PHE A C 1
ATOM 3324 O O . PHE A 1 427 ? -5.283 11.435 6.353 1.00 95.62 427 PHE A O 1
ATOM 3331 N N . GLY A 1 428 ? -4.320 11.772 4.386 1.00 94.62 428 GLY A N 1
ATOM 3332 C CA . GLY A 1 428 ? -3.156 12.460 4.960 1.00 94.62 428 GLY A CA 1
ATOM 3333 C C . GLY A 1 428 ? -2.221 11.540 5.754 1.00 94.62 428 GLY A C 1
ATOM 3334 O O . GLY A 1 428 ? -1.423 12.019 6.555 1.00 94.62 428 GLY A O 1
ATOM 3335 N N . ILE A 1 429 ? -2.317 10.220 5.561 1.00 96.19 429 ILE A N 1
ATOM 3336 C CA . ILE A 1 429 ? -1.442 9.243 6.218 1.00 96.19 429 ILE A CA 1
ATOM 3337 C C . ILE A 1 429 ? -0.137 9.142 5.422 1.00 96.19 429 ILE A C 1
ATOM 3339 O O . ILE A 1 429 ? -0.117 8.590 4.325 1.00 96.19 429 ILE A O 1
ATOM 3343 N N . ASP A 1 430 ? 0.956 9.649 5.993 1.00 95.56 430 ASP A N 1
ATOM 3344 C CA . ASP A 1 430 ? 2.288 9.619 5.379 1.00 95.56 430 ASP A CA 1
ATOM 3345 C C . ASP A 1 430 ? 3.118 8.426 5.888 1.00 95.56 430 ASP A C 1
ATOM 3347 O O . ASP A 1 430 ? 3.795 8.500 6.922 1.00 95.56 430 ASP A O 1
ATOM 3351 N N . LEU A 1 431 ? 3.115 7.332 5.116 1.00 95.38 431 LEU A N 1
ATOM 3352 C CA . LEU A 1 431 ? 3.895 6.124 5.416 1.00 95.38 431 LEU A CA 1
ATOM 3353 C C . LEU A 1 431 ? 5.416 6.362 5.422 1.00 95.38 431 LEU A C 1
ATOM 3355 O O . LEU A 1 431 ? 6.159 5.559 5.984 1.00 95.38 431 LEU A O 1
ATOM 3359 N N . THR A 1 432 ? 5.915 7.457 4.842 1.00 94.81 432 THR A N 1
ATOM 3360 C CA . THR A 1 432 ? 7.357 7.766 4.795 1.00 94.81 432 THR A CA 1
ATOM 3361 C C . THR A 1 432 ? 7.900 8.318 6.116 1.00 94.81 432 THR A C 1
ATOM 3363 O O . THR A 1 432 ? 9.119 8.443 6.293 1.00 94.81 432 THR A O 1
ATOM 3366 N N . THR A 1 433 ? 7.004 8.672 7.042 1.00 92.81 433 THR A N 1
ATOM 3367 C CA . THR A 1 433 ? 7.343 9.189 8.377 1.00 92.81 433 THR A CA 1
ATOM 3368 C C . THR A 1 433 ? 7.239 8.128 9.464 1.00 92.81 433 THR A C 1
ATOM 3370 O O . THR A 1 433 ? 7.939 8.218 10.471 1.00 92.81 433 THR A O 1
ATOM 3373 N N . THR A 1 434 ? 6.405 7.112 9.250 1.00 89.62 434 THR A N 1
ATOM 3374 C CA . THR A 1 434 ? 6.149 6.038 10.213 1.00 89.62 434 THR A CA 1
ATOM 3375 C C . THR A 1 434 ? 6.890 4.747 9.881 1.00 89.62 434 THR A C 1
ATOM 3377 O O . THR A 1 434 ? 6.945 3.858 10.724 1.00 89.62 434 THR A O 1
ATOM 3380 N N . THR A 1 435 ? 7.490 4.632 8.692 1.00 95.06 435 THR A N 1
ATOM 3381 C CA . THR A 1 435 ? 8.145 3.401 8.223 1.00 95.06 435 THR A CA 1
ATOM 3382 C C . THR A 1 435 ? 9.497 3.663 7.549 1.00 95.06 435 THR A C 1
ATOM 3384 O O . THR A 1 435 ? 9.870 4.808 7.287 1.00 95.06 435 THR A O 1
ATOM 3387 N N . HIS A 1 436 ? 10.227 2.590 7.224 1.00 95.44 436 HIS A N 1
ATOM 3388 C CA . HIS A 1 436 ? 11.503 2.646 6.495 1.00 95.44 436 HIS A CA 1
ATOM 3389 C C . HIS A 1 436 ? 11.354 2.494 4.969 1.00 95.44 436 HIS A C 1
ATOM 3391 O O . HIS A 1 436 ? 12.357 2.452 4.255 1.00 95.44 436 HIS A O 1
ATOM 3397 N N . PHE A 1 437 ? 10.118 2.462 4.449 1.00 95.44 437 PHE A N 1
ATOM 3398 C CA . PHE A 1 437 ? 9.815 2.255 3.026 1.00 95.44 437 PHE A CA 1
ATOM 3399 C C . PHE A 1 437 ? 10.627 3.160 2.085 1.00 95.44 437 PHE A C 1
ATOM 3401 O O . PHE A 1 437 ? 11.251 2.679 1.138 1.00 95.44 437 PHE A O 1
ATOM 3408 N N . LYS A 1 438 ? 10.672 4.467 2.382 1.00 95.19 438 LYS A N 1
ATOM 3409 C CA . LYS A 1 438 ? 11.314 5.483 1.528 1.00 95.19 438 LYS A CA 1
ATOM 3410 C C . LYS A 1 438 ? 12.815 5.280 1.317 1.00 95.19 438 LYS A C 1
ATOM 3412 O O . LYS A 1 438 ? 13.375 5.820 0.373 1.00 95.19 438 LYS A O 1
ATOM 3417 N N . ASP A 1 439 ? 13.472 4.556 2.216 1.00 94.06 439 ASP A N 1
ATOM 3418 C CA . ASP A 1 439 ? 14.923 4.402 2.237 1.00 94.06 439 ASP A CA 1
ATOM 3419 C C . ASP A 1 439 ? 15.364 3.057 1.639 1.00 94.06 439 ASP A C 1
ATOM 3421 O O . ASP A 1 439 ? 16.526 2.899 1.274 1.00 94.06 439 ASP A O 1
ATOM 3425 N N . ALA A 1 440 ? 14.460 2.082 1.505 1.00 95.06 440 ALA A N 1
ATOM 3426 C CA . ALA A 1 440 ? 14.823 0.706 1.162 1.00 95.06 440 ALA A CA 1
ATOM 3427 C C . ALA A 1 440 ? 15.409 0.520 -0.245 1.00 95.06 440 ALA A C 1
ATOM 3429 O O . ALA A 1 440 ? 16.002 -0.520 -0.517 1.00 95.06 440 ALA A O 1
ATOM 3430 N N . TRP A 1 441 ? 15.297 1.522 -1.125 1.00 93.56 441 TRP A N 1
ATOM 3431 C CA . TRP A 1 441 ? 15.935 1.515 -2.446 1.00 93.56 441 TRP A CA 1
ATOM 3432 C C . TRP A 1 441 ? 17.469 1.597 -2.376 1.00 93.56 441 TRP A C 1
ATOM 3434 O O . TRP A 1 441 ? 18.155 1.263 -3.347 1.00 93.56 441 TRP A O 1
ATOM 3444 N N . ILE A 1 442 ? 18.025 1.988 -1.224 1.00 95.12 442 ILE A N 1
ATOM 3445 C CA . ILE A 1 442 ? 19.470 2.092 -1.021 1.00 95.12 442 ILE A CA 1
ATOM 3446 C C . ILE A 1 442 ? 20.142 0.724 -1.157 1.00 95.12 442 ILE A C 1
ATOM 3448 O O . ILE A 1 442 ? 21.142 0.625 -1.859 1.00 95.12 442 ILE A O 1
ATOM 3452 N N . TYR A 1 443 ? 19.607 -0.344 -0.557 1.00 94.38 443 TYR A N 1
ATOM 3453 C CA . TYR A 1 443 ? 20.173 -1.688 -0.742 1.00 94.38 443 TYR A CA 1
ATOM 3454 C C . TYR A 1 443 ? 20.247 -2.116 -2.225 1.00 94.38 443 TYR A C 1
ATOM 3456 O O . TYR A 1 443 ? 21.353 -2.410 -2.686 1.00 94.38 443 TYR A O 1
ATOM 3464 N N . PRO A 1 444 ? 19.148 -2.062 -3.009 1.00 91.06 444 PRO A N 1
ATOM 3465 C CA . PRO A 1 444 ? 19.166 -2.248 -4.458 1.00 91.06 444 PRO A CA 1
ATOM 3466 C C . PRO A 1 444 ? 20.252 -1.479 -5.203 1.00 91.06 444 PRO A C 1
ATOM 3468 O O . PRO A 1 444 ? 20.853 -2.010 -6.135 1.00 91.06 444 PRO A O 1
ATOM 3471 N N . HIS A 1 445 ? 20.518 -0.231 -4.816 1.00 91.81 445 HIS A N 1
ATOM 3472 C CA . HIS A 1 445 ? 21.578 0.561 -5.429 1.00 91.81 445 HIS A CA 1
ATOM 3473 C C . HIS A 1 445 ? 22.969 -0.051 -5.180 1.00 91.81 445 HIS A C 1
ATOM 3475 O O . HIS A 1 445 ? 23.754 -0.169 -6.117 1.00 91.81 445 HIS A O 1
ATOM 3481 N N . TYR A 1 446 ? 23.248 -0.539 -3.966 1.00 93.50 446 TYR A N 1
ATOM 3482 C CA . TYR A 1 446 ? 24.520 -1.201 -3.642 1.00 93.50 446 TYR A CA 1
ATOM 3483 C C . TYR A 1 446 ? 24.740 -2.516 -4.390 1.00 93.50 446 TYR A C 1
ATOM 3485 O O . TYR A 1 446 ? 25.887 -2.835 -4.710 1.00 93.50 446 TYR A O 1
ATOM 3493 N N . VAL A 1 447 ? 23.681 -3.275 -4.672 1.00 90.38 447 VAL A N 1
ATOM 3494 C CA . VAL A 1 447 ? 23.791 -4.585 -5.337 1.00 90.38 447 VAL A CA 1
ATOM 3495 C C . VAL A 1 447 ? 23.688 -4.520 -6.862 1.00 90.38 447 VAL A C 1
ATOM 3497 O O . VAL A 1 447 ? 24.018 -5.498 -7.526 1.00 90.38 447 VAL A O 1
ATOM 3500 N N . SER A 1 448 ? 23.303 -3.374 -7.432 1.00 88.31 448 SER A N 1
ATOM 3501 C CA . SER A 1 448 ? 23.103 -3.190 -8.880 1.00 88.31 448 SER A CA 1
ATOM 3502 C C . SER A 1 448 ? 24.231 -2.395 -9.557 1.00 88.31 448 SER A C 1
ATOM 3504 O O . SER A 1 448 ? 25.100 -1.808 -8.899 1.00 88.31 448 SER A O 1
ATOM 3506 N N . THR A 1 449 ? 24.184 -2.352 -10.889 1.00 85.12 449 THR A N 1
ATOM 3507 C CA . THR A 1 449 ? 24.939 -1.439 -11.764 1.00 85.12 449 THR A CA 1
ATOM 3508 C C . THR A 1 449 ? 24.009 -0.596 -12.641 1.00 85.12 449 THR A C 1
ATOM 3510 O O . THR A 1 449 ? 22.840 -0.966 -12.800 1.00 85.12 449 THR A O 1
ATOM 3513 N N . PRO A 1 450 ? 24.503 0.526 -13.208 1.00 80.12 450 PRO A N 1
ATOM 3514 C CA . PRO A 1 450 ? 23.720 1.391 -14.099 1.00 80.12 450 PRO A CA 1
ATOM 3515 C C . PRO A 1 450 ? 23.121 0.681 -15.319 1.00 80.12 450 PRO A C 1
ATOM 3517 O O . PRO A 1 450 ? 22.016 1.012 -15.738 1.00 80.12 450 PRO A O 1
ATOM 3520 N N . ASP A 1 451 ? 23.800 -0.344 -15.841 1.00 80.50 451 ASP A N 1
ATOM 3521 C CA . ASP A 1 451 ? 23.334 -1.149 -16.980 1.00 80.50 451 ASP A CA 1
ATOM 3522 C C . ASP A 1 451 ? 22.153 -2.088 -16.651 1.00 80.50 451 ASP A C 1
ATOM 3524 O O . ASP A 1 451 ? 21.577 -2.722 -17.544 1.00 80.50 451 ASP A O 1
ATOM 3528 N N . GLY A 1 452 ? 21.794 -2.195 -15.366 1.00 76.75 452 GLY A N 1
ATOM 3529 C CA . GLY A 1 452 ? 20.716 -3.038 -14.861 1.00 76.75 452 GLY A CA 1
ATOM 3530 C C . GLY A 1 452 ? 20.991 -4.546 -14.929 1.00 76.75 452 GLY A C 1
ATOM 3531 O O . GLY A 1 452 ? 20.082 -5.328 -14.627 1.00 76.75 452 GLY A O 1
ATOM 3532 N N . GLN A 1 453 ? 22.204 -4.963 -15.304 1.00 75.69 453 GLN A N 1
ATOM 3533 C CA . GLN A 1 453 ? 22.635 -6.363 -15.328 1.00 75.69 453 GLN A CA 1
ATOM 3534 C C . GLN A 1 453 ? 23.406 -6.729 -14.056 1.00 75.69 453 GLN A C 1
ATOM 3536 O O . GLN A 1 453 ? 23.772 -5.872 -13.256 1.00 75.69 453 GLN A O 1
ATOM 3541 N N . ASN A 1 454 ? 23.673 -8.024 -13.873 1.00 72.62 454 ASN A N 1
ATOM 3542 C CA . ASN A 1 454 ? 24.639 -8.520 -12.891 1.00 72.62 454 ASN A CA 1
ATOM 3543 C C . ASN A 1 454 ? 24.397 -8.015 -11.452 1.00 72.62 454 ASN A C 1
ATOM 3545 O O . ASN A 1 454 ? 25.333 -7.628 -10.752 1.00 72.62 454 ASN A O 1
ATOM 3549 N N . CYS A 1 455 ? 23.140 -8.018 -11.005 1.00 80.50 455 CYS A N 1
ATOM 3550 C CA . CYS A 1 455 ? 22.783 -7.740 -9.620 1.00 80.50 455 CYS A CA 1
ATOM 3551 C C . CYS A 1 455 ? 23.365 -8.812 -8.686 1.00 80.50 455 CYS A C 1
ATOM 3553 O O . CYS A 1 455 ? 23.114 -9.999 -8.878 1.00 80.50 455 CYS A O 1
ATOM 3555 N N . LEU A 1 456 ? 24.104 -8.382 -7.663 1.00 86.19 456 LEU A N 1
ATOM 3556 C CA . LEU A 1 456 ? 24.700 -9.239 -6.634 1.00 86.19 456 LEU A CA 1
ATOM 3557 C C . LEU A 1 456 ? 23.759 -9.353 -5.437 1.00 86.19 456 LEU A C 1
ATOM 3559 O O . LEU A 1 456 ? 23.973 -8.691 -4.425 1.00 86.19 456 LEU A O 1
ATOM 3563 N N . ASP A 1 457 ? 22.716 -10.164 -5.557 1.00 88.25 457 ASP A N 1
ATOM 3564 C CA . ASP A 1 457 ? 21.878 -10.571 -4.423 1.00 88.25 457 ASP A CA 1
ATOM 3565 C C . ASP A 1 457 ? 21.820 -12.103 -4.354 1.00 88.25 457 ASP A C 1
ATOM 3567 O O . ASP A 1 457 ? 22.184 -12.767 -5.322 1.00 88.25 457 ASP A O 1
ATOM 3571 N N . MET A 1 458 ? 21.417 -12.653 -3.208 1.00 87.31 458 MET A N 1
ATOM 3572 C CA . MET A 1 458 ? 21.436 -14.093 -2.928 1.00 87.31 458 MET A CA 1
ATOM 3573 C C . MET A 1 458 ? 20.072 -14.609 -2.470 1.00 87.31 458 MET A C 1
ATOM 3575 O O . MET A 1 458 ? 19.470 -14.049 -1.545 1.00 87.31 458 MET A O 1
ATOM 3579 N N . GLY A 1 459 ? 19.627 -15.712 -3.067 1.00 86.12 459 GLY A N 1
ATOM 3580 C CA . GLY A 1 459 ? 18.300 -16.301 -2.915 1.00 86.12 459 GLY A CA 1
ATOM 3581 C C . GLY A 1 459 ? 17.566 -16.405 -4.252 1.00 86.12 459 GLY A C 1
ATOM 3582 O O . GLY A 1 459 ? 18.152 -16.295 -5.324 1.00 86.12 459 GLY A O 1
ATOM 3583 N N . ASP A 1 460 ? 16.250 -16.590 -4.208 1.00 83.88 460 ASP A N 1
ATOM 3584 C CA . ASP A 1 460 ? 15.442 -16.678 -5.415 1.00 83.88 460 ASP A CA 1
ATOM 3585 C C . ASP A 1 460 ? 15.584 -15.414 -6.252 1.00 83.88 460 ASP A C 1
ATOM 3587 O O . ASP A 1 460 ? 15.213 -14.312 -5.834 1.00 83.88 460 ASP A O 1
ATOM 3591 N N . GLY A 1 461 ? 16.098 -15.600 -7.464 1.00 75.50 461 GLY A N 1
ATOM 3592 C CA . GLY A 1 461 ? 16.164 -14.541 -8.439 1.00 75.50 461 GLY A CA 1
ATOM 3593 C C . GLY A 1 461 ? 17.081 -14.760 -9.614 1.00 75.50 461 GLY A C 1
ATOM 3594 O O . GLY A 1 461 ? 17.604 -15.843 -9.847 1.00 75.50 461 GLY A O 1
ATOM 3595 N N . SER A 1 462 ? 17.214 -13.707 -10.414 1.00 63.44 462 SER A N 1
ATOM 3596 C CA . SER A 1 462 ? 18.181 -13.661 -11.505 1.00 63.44 462 SER A CA 1
ATOM 3597 C C . SER A 1 462 ? 19.031 -12.404 -11.389 1.00 63.44 462 SER A C 1
ATOM 3599 O O . SER A 1 462 ? 18.530 -11.353 -10.985 1.00 63.44 462 SER A O 1
ATOM 3601 N N . GLY A 1 463 ? 20.281 -12.473 -11.850 1.00 62.81 463 GLY A N 1
ATOM 3602 C CA . GLY A 1 463 ? 21.171 -11.310 -11.924 1.00 62.81 463 GLY A CA 1
ATOM 3603 C C . GLY A 1 463 ? 20.646 -10.157 -12.799 1.00 62.81 463 GLY A C 1
ATOM 3604 O O . GLY A 1 463 ? 21.152 -9.047 -12.705 1.00 62.81 463 GLY A O 1
ATOM 3605 N N . ASN A 1 464 ? 19.592 -10.352 -13.600 1.00 67.75 464 ASN A N 1
ATOM 3606 C CA . ASN A 1 464 ? 19.025 -9.329 -14.498 1.00 67.75 464 ASN A CA 1
ATOM 3607 C C . ASN A 1 464 ? 17.928 -8.466 -13.849 1.00 67.75 464 ASN A C 1
ATOM 3609 O O . ASN A 1 464 ? 17.064 -7.907 -14.532 1.00 67.75 464 ASN A O 1
ATOM 3613 N N . TRP A 1 465 ? 17.912 -8.404 -12.519 1.00 71.88 465 TRP A N 1
ATOM 3614 C CA . TRP A 1 465 ? 16.911 -7.676 -11.741 1.00 71.88 465 TRP A CA 1
ATOM 3615 C C . TRP A 1 465 ? 17.349 -6.268 -11.334 1.00 71.88 465 TRP A C 1
ATOM 3617 O O . TRP A 1 465 ? 16.505 -5.518 -10.848 1.00 71.88 465 TRP A O 1
ATOM 3627 N N . GLY A 1 466 ? 18.598 -5.876 -11.647 1.00 63.78 466 GLY A N 1
ATOM 3628 C CA . GLY A 1 466 ? 19.210 -4.546 -11.438 1.00 63.78 466 GLY A CA 1
ATOM 3629 C C . GLY A 1 466 ? 18.334 -3.353 -11.845 1.00 63.78 466 GLY A C 1
ATOM 3630 O O . GLY A 1 466 ? 18.465 -2.239 -11.347 1.00 63.78 466 GLY A O 1
ATOM 3631 N N . LYS A 1 467 ? 17.396 -3.608 -12.748 1.00 69.94 467 LYS A N 1
ATOM 3632 C CA . LYS A 1 467 ? 16.496 -2.648 -13.369 1.00 69.94 467 LYS A CA 1
ATOM 3633 C C . LYS A 1 467 ? 15.211 -2.334 -12.579 1.00 69.94 467 LYS A C 1
ATOM 3635 O O . LYS A 1 467 ? 14.549 -1.339 -12.878 1.00 69.94 467 LYS A O 1
ATOM 3640 N N . ASN A 1 468 ? 14.837 -3.168 -11.610 1.00 78.00 468 ASN A N 1
ATOM 3641 C CA . ASN A 1 468 ? 13.514 -3.135 -10.985 1.00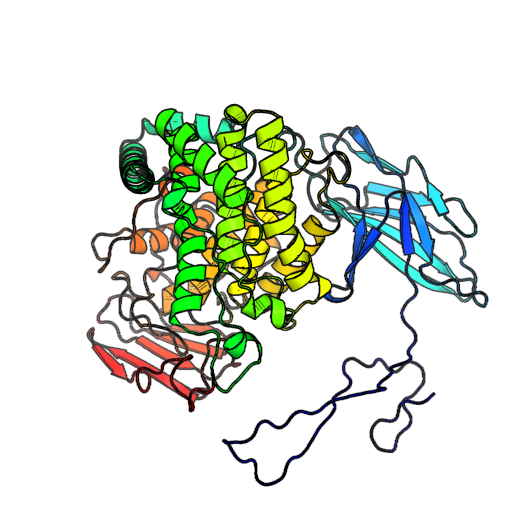 78.00 468 ASN A CA 1
ATOM 3642 C C . ASN A 1 468 ? 13.361 -2.044 -9.892 1.00 78.00 468 ASN A C 1
ATOM 3644 O O . ASN A 1 468 ? 14.344 -1.483 -9.419 1.00 78.00 468 ASN A O 1
ATOM 3648 N N . GLY A 1 469 ? 12.121 -1.738 -9.478 1.00 81.31 469 GLY A N 1
ATOM 3649 C CA . GLY A 1 469 ? 11.815 -0.709 -8.459 1.00 81.31 469 GLY A CA 1
ATOM 3650 C C . GLY A 1 469 ? 11.580 0.703 -9.020 1.00 81.31 469 GLY A C 1
ATOM 3651 O O . GLY A 1 469 ? 11.558 1.680 -8.279 1.00 81.31 469 GLY A O 1
ATOM 3652 N N . LYS A 1 470 ? 11.395 0.817 -10.340 1.00 88.62 470 LYS A N 1
ATOM 3653 C CA . LYS A 1 470 ? 11.228 2.079 -11.078 1.00 88.62 470 LYS A CA 1
ATOM 3654 C C . LYS A 1 470 ? 10.134 2.989 -10.492 1.00 88.62 470 LYS A C 1
ATOM 3656 O O . LYS A 1 470 ? 10.399 4.147 -10.190 1.00 88.62 470 LYS A O 1
ATOM 3661 N N . THR A 1 471 ? 8.925 2.473 -10.290 1.00 90.56 471 THR A N 1
ATOM 3662 C CA . THR A 1 471 ? 7.778 3.271 -9.826 1.00 90.56 471 THR A CA 1
ATOM 3663 C C . THR A 1 471 ? 7.957 3.819 -8.410 1.00 90.56 471 THR A C 1
ATOM 3665 O O . THR A 1 471 ? 7.602 4.968 -8.153 1.00 90.56 471 THR A O 1
ATOM 3668 N N . SER A 1 472 ? 8.532 3.031 -7.493 1.00 94.00 472 SER A N 1
ATOM 3669 C CA . SER A 1 472 ? 8.767 3.481 -6.118 1.00 94.00 472 SER A CA 1
ATOM 3670 C C . SER A 1 472 ? 9.833 4.570 -6.063 1.00 94.00 472 SER A C 1
ATOM 3672 O O . SER A 1 472 ? 9.626 5.576 -5.390 1.00 94.00 472 SER A O 1
ATOM 3674 N N . LEU A 1 473 ? 10.924 4.423 -6.822 1.00 95.06 473 LEU A N 1
ATOM 3675 C CA . LEU A 1 473 ? 11.949 5.458 -6.978 1.00 95.06 473 LEU A CA 1
ATOM 3676 C C . LEU A 1 473 ? 11.365 6.754 -7.544 1.00 95.06 473 LEU A C 1
ATOM 3678 O O . LEU A 1 473 ? 11.643 7.827 -7.016 1.00 95.06 473 LEU A O 1
ATOM 3682 N N . LEU A 1 474 ? 10.528 6.653 -8.580 1.00 95.31 474 LEU A N 1
ATOM 3683 C CA . LEU A 1 474 ? 9.870 7.807 -9.184 1.00 95.31 474 LEU A CA 1
ATOM 3684 C C . LEU A 1 474 ? 8.966 8.533 -8.182 1.00 95.31 474 LEU A C 1
ATOM 3686 O O . LEU A 1 474 ? 9.047 9.752 -8.040 1.00 95.31 474 LEU A O 1
ATOM 3690 N N . TRP A 1 475 ? 8.134 7.781 -7.457 1.00 95.88 475 TRP A N 1
ATOM 3691 C CA . TRP A 1 475 ? 7.259 8.344 -6.435 1.00 95.88 475 TRP A CA 1
ATOM 3692 C C . TRP A 1 475 ? 8.062 9.015 -5.313 1.00 95.88 475 TRP A C 1
ATOM 3694 O O . TRP A 1 475 ? 7.764 10.152 -4.957 1.00 95.88 475 TRP A O 1
ATOM 3704 N N . ILE A 1 476 ? 9.122 8.370 -4.809 1.00 96.62 476 ILE A N 1
ATOM 3705 C CA . ILE A 1 476 ? 10.024 8.935 -3.790 1.00 96.62 476 ILE A CA 1
ATOM 3706 C C . ILE A 1 476 ? 10.684 10.222 -4.300 1.00 96.62 476 ILE A C 1
ATOM 3708 O O . ILE A 1 476 ? 10.651 11.240 -3.608 1.00 96.62 476 ILE A O 1
ATOM 3712 N N . ALA A 1 477 ? 11.238 10.208 -5.514 1.00 97.12 477 ALA A N 1
ATOM 3713 C CA . ALA A 1 477 ? 11.872 11.370 -6.129 1.00 97.12 477 ALA A CA 1
ATOM 3714 C C . ALA A 1 477 ? 10.901 12.552 -6.233 1.00 97.12 477 ALA A C 1
ATOM 3716 O O . ALA A 1 477 ? 11.234 13.667 -5.839 1.00 97.12 477 ALA A O 1
ATOM 3717 N N . GLN A 1 478 ? 9.676 12.314 -6.699 1.00 95.69 478 GLN A N 1
ATOM 3718 C CA . GLN A 1 478 ? 8.671 13.363 -6.840 1.00 95.69 478 GLN A CA 1
ATOM 3719 C C . GLN A 1 478 ? 8.151 13.868 -5.492 1.00 95.69 478 GLN A C 1
ATOM 3721 O O . GLN A 1 478 ? 8.108 15.076 -5.254 1.00 95.69 478 GLN A O 1
ATOM 3726 N N . ARG A 1 479 ? 7.757 12.952 -4.601 1.00 94.94 479 ARG A N 1
ATOM 3727 C CA . ARG A 1 479 ? 7.080 13.270 -3.337 1.00 94.94 479 ARG A CA 1
ATOM 3728 C C . ARG A 1 479 ? 8.031 13.781 -2.261 1.00 94.94 479 ARG A C 1
ATOM 3730 O O . ARG A 1 479 ? 7.669 14.680 -1.501 1.00 94.94 479 ARG A O 1
ATOM 3737 N N . LEU A 1 480 ? 9.224 13.202 -2.157 1.00 96.62 480 LEU A N 1
ATOM 3738 C CA . LEU A 1 480 ? 10.231 13.593 -1.166 1.00 96.62 480 LEU A CA 1
ATOM 3739 C C . LEU A 1 480 ? 11.275 14.551 -1.735 1.00 96.62 480 LEU A C 1
ATOM 3741 O O . LEU A 1 480 ? 12.096 15.057 -0.972 1.00 96.62 480 LEU A O 1
ATOM 3745 N N . ARG A 1 481 ? 11.223 14.834 -3.046 1.00 97.06 481 ARG A N 1
ATOM 3746 C CA . ARG A 1 481 ? 12.197 15.687 -3.743 1.00 97.06 481 ARG A CA 1
ATOM 3747 C C . ARG A 1 481 ? 13.627 15.174 -3.558 1.00 97.06 481 ARG A C 1
ATOM 3749 O O . ARG A 1 481 ? 14.553 15.970 -3.439 1.00 97.06 481 ARG A O 1
ATOM 3756 N N . ASP A 1 482 ? 13.783 13.850 -3.515 1.00 97.19 482 ASP A N 1
ATOM 3757 C CA . ASP A 1 482 ? 15.060 13.167 -3.306 1.00 97.19 482 ASP A CA 1
ATOM 3758 C C . ASP A 1 482 ? 15.845 13.096 -4.634 1.00 97.19 482 ASP A C 1
ATOM 3760 O O . ASP A 1 482 ? 15.446 12.361 -5.547 1.00 97.19 482 ASP A O 1
ATOM 3764 N N . PRO A 1 483 ? 16.950 13.856 -4.775 1.00 97.00 483 PRO A N 1
ATOM 3765 C CA . PRO A 1 483 ? 17.706 13.918 -6.020 1.00 97.00 483 PRO A CA 1
ATOM 3766 C C . PRO A 1 483 ? 18.511 12.638 -6.300 1.00 97.00 483 PRO A C 1
ATOM 3768 O O . PRO A 1 483 ? 18.843 12.387 -7.458 1.00 97.00 483 PRO A O 1
ATOM 3771 N N . MET A 1 484 ? 18.796 11.812 -5.286 1.00 96.25 484 MET A N 1
ATOM 3772 C CA . MET A 1 484 ? 19.510 10.541 -5.453 1.00 96.25 484 MET A CA 1
ATOM 3773 C C . MET A 1 484 ? 18.560 9.417 -5.862 1.00 96.25 484 MET A C 1
ATOM 3775 O O . MET A 1 484 ? 18.902 8.605 -6.720 1.00 96.25 484 MET A O 1
ATOM 3779 N N . ALA A 1 485 ? 17.341 9.393 -5.313 1.00 95.62 485 ALA A N 1
ATOM 3780 C CA . ALA A 1 485 ? 16.288 8.512 -5.815 1.00 95.62 485 ALA A CA 1
ATOM 3781 C C . ALA A 1 485 ? 15.947 8.849 -7.277 1.00 95.62 485 ALA A C 1
ATOM 3783 O O . ALA A 1 485 ? 15.721 7.944 -8.083 1.00 95.62 485 ALA A O 1
ATOM 3784 N N . TRP A 1 486 ? 15.975 10.141 -7.634 1.00 95.81 486 TRP A N 1
ATOM 3785 C CA . TRP A 1 486 ? 15.810 10.590 -9.015 1.00 95.81 486 TRP A CA 1
ATOM 3786 C C . TRP A 1 486 ? 16.929 10.088 -9.932 1.00 95.81 486 TRP A C 1
ATOM 3788 O O . TRP A 1 486 ? 16.642 9.469 -10.955 1.00 95.81 486 TRP A O 1
ATOM 3798 N N . ASP A 1 487 ? 18.194 10.269 -9.544 1.00 93.75 487 ASP A N 1
ATOM 3799 C CA . ASP A 1 487 ? 19.347 9.716 -10.268 1.00 93.75 487 ASP A CA 1
ATOM 3800 C C . ASP A 1 487 ? 19.228 8.196 -10.455 1.00 93.75 487 ASP A C 1
ATOM 3802 O O . ASP A 1 487 ? 19.374 7.674 -11.562 1.00 93.75 487 ASP A O 1
ATOM 3806 N N . ARG A 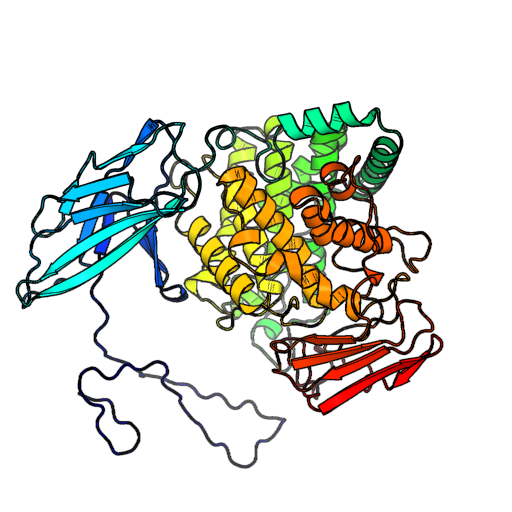1 488 ? 18.854 7.475 -9.393 1.00 91.25 488 ARG A N 1
ATOM 3807 C CA . ARG A 1 488 ? 18.688 6.022 -9.443 1.00 91.25 488 ARG A CA 1
ATOM 3808 C C . ARG A 1 488 ? 17.526 5.579 -10.333 1.00 91.25 488 ARG A C 1
ATOM 3810 O O . ARG A 1 488 ? 17.636 4.531 -10.974 1.00 91.25 488 ARG A O 1
ATOM 3817 N N . TYR A 1 489 ? 16.427 6.334 -10.381 1.00 92.62 489 TYR A N 1
ATOM 3818 C CA . TYR A 1 489 ? 15.345 6.104 -11.342 1.00 92.62 489 TYR A CA 1
ATOM 3819 C C . TYR A 1 489 ? 15.853 6.262 -12.780 1.00 92.62 489 TYR A C 1
ATOM 3821 O O . TYR A 1 489 ? 15.531 5.434 -13.633 1.00 92.62 489 TYR A O 1
ATOM 3829 N N . LEU A 1 490 ? 16.674 7.286 -13.047 1.00 90.25 490 LEU A N 1
ATOM 3830 C CA . LEU A 1 490 ? 17.192 7.552 -14.389 1.00 90.25 490 LEU A CA 1
ATOM 3831 C C . LEU A 1 490 ? 18.032 6.395 -14.925 1.00 90.25 490 LEU A C 1
ATOM 3833 O O . LEU A 1 490 ? 17.991 6.168 -16.133 1.00 90.25 490 LEU A O 1
ATOM 3837 N N . TRP A 1 491 ? 18.692 5.612 -14.060 1.00 86.38 491 TRP A N 1
ATOM 3838 C CA . TRP A 1 491 ? 19.355 4.370 -14.475 1.00 86.38 491 TRP A CA 1
ATOM 3839 C C . TRP A 1 491 ? 18.369 3.453 -15.191 1.00 86.38 491 TRP A C 1
ATOM 3841 O O . TRP A 1 491 ? 18.654 3.028 -16.294 1.00 86.38 491 TRP A O 1
ATOM 3851 N N . SER A 1 492 ? 17.161 3.250 -14.655 1.00 84.44 492 SER A N 1
ATOM 3852 C CA . SER A 1 492 ? 16.139 2.360 -15.231 1.00 84.44 492 SER A CA 1
ATOM 3853 C C . SER A 1 492 ? 15.532 2.845 -16.559 1.00 84.44 492 SER A C 1
ATOM 3855 O O . SER A 1 492 ? 14.756 2.111 -17.174 1.00 84.44 492 SER A O 1
ATOM 3857 N N . THR A 1 493 ? 15.863 4.060 -17.006 1.00 83.94 493 THR A N 1
ATOM 3858 C CA . THR A 1 493 ? 15.406 4.648 -18.282 1.00 83.94 493 THR A CA 1
ATOM 3859 C C . THR A 1 493 ? 16.550 5.189 -19.145 1.00 83.94 493 THR A C 1
ATOM 3861 O O . THR A 1 493 ? 16.305 5.848 -20.155 1.00 83.94 493 THR A O 1
ATOM 3864 N N . GLY A 1 494 ? 17.795 4.967 -18.721 1.00 82.94 494 GLY A N 1
ATOM 3865 C CA . GLY A 1 494 ? 18.989 5.513 -19.350 1.00 82.94 494 GLY A CA 1
ATOM 3866 C C . GLY A 1 494 ? 19.460 4.682 -20.546 1.00 82.94 494 GLY A C 1
ATOM 3867 O O . GLY A 1 494 ? 19.098 3.514 -20.671 1.00 82.94 494 GLY A O 1
ATOM 3868 N N . PRO A 1 495 ? 20.313 5.250 -21.414 1.00 81.81 495 PRO A N 1
ATOM 3869 C CA . PRO A 1 495 ? 20.812 4.568 -22.613 1.00 81.81 495 PRO A CA 1
ATOM 3870 C C . PRO A 1 495 ? 21.747 3.385 -22.314 1.00 81.81 495 PRO A C 1
ATOM 3872 O O . PRO A 1 495 ? 22.014 2.580 -23.200 1.00 81.81 495 PRO A O 1
ATOM 3875 N N . GLU A 1 496 ? 22.268 3.294 -21.090 1.00 80.00 496 GLU A N 1
ATOM 3876 C CA . GLU A 1 496 ? 23.140 2.203 -20.636 1.00 80.00 496 GLU A CA 1
ATOM 3877 C C . GLU A 1 496 ? 22.354 0.938 -20.272 1.00 80.00 496 GLU A C 1
ATOM 3879 O O . GLU A 1 496 ? 22.936 -0.142 -20.175 1.00 80.00 496 GLU A O 1
ATOM 3884 N N . MET A 1 497 ? 21.033 1.049 -20.097 1.00 82.94 497 MET A N 1
ATOM 3885 C CA . MET A 1 497 ? 20.193 -0.082 -19.733 1.00 82.94 497 MET A CA 1
ATOM 3886 C C . MET A 1 497 ? 20.186 -1.148 -20.811 1.00 82.94 497 MET A C 1
ATOM 3888 O O . MET A 1 497 ? 19.780 -0.919 -21.949 1.00 82.94 497 MET A O 1
ATOM 3892 N N . TYR A 1 498 ? 20.527 -2.367 -20.405 1.00 77.81 498 TYR A N 1
ATOM 3893 C CA . TYR A 1 498 ? 20.524 -3.514 -21.302 1.00 77.81 498 TYR A CA 1
ATOM 3894 C C . TYR A 1 498 ? 19.128 -3.853 -21.856 1.00 77.81 498 TYR A C 1
ATOM 3896 O O . TYR A 1 498 ? 18.993 -4.391 -22.955 1.00 77.81 498 TYR A O 1
ATOM 3904 N N . THR A 1 499 ? 18.063 -3.579 -21.097 1.00 78.25 499 THR A N 1
ATOM 3905 C CA . THR A 1 499 ? 16.675 -3.780 -21.540 1.00 78.25 499 THR A CA 1
ATOM 3906 C C . THR A 1 499 ? 15.815 -2.608 -21.096 1.00 78.25 499 THR A C 1
ATOM 3908 O O . THR A 1 499 ? 15.656 -2.386 -19.896 1.00 78.25 499 THR A O 1
ATOM 3911 N N . GLU A 1 500 ? 15.227 -1.902 -22.060 1.00 75.00 500 GLU A N 1
ATOM 3912 C CA . GLU A 1 500 ? 14.335 -0.772 -21.802 1.00 75.00 500 GLU A CA 1
ATOM 3913 C C . GLU A 1 500 ? 13.031 -1.223 -21.123 1.00 75.00 500 GLU A C 1
ATOM 3915 O O . GLU A 1 500 ? 12.432 -2.238 -21.493 1.00 75.00 500 GLU A O 1
ATOM 3920 N N . PHE A 1 501 ? 12.574 -0.451 -20.132 1.00 78.56 501 PHE A N 1
ATOM 3921 C CA . PHE A 1 501 ? 11.214 -0.565 -19.613 1.00 78.56 501 PHE A CA 1
ATOM 3922 C C . PHE A 1 501 ? 10.263 0.308 -20.425 1.00 78.56 501 PHE A C 1
ATOM 3924 O O . PHE A 1 501 ? 10.612 1.456 -20.720 1.00 78.56 501 PHE A O 1
ATOM 3931 N N . PRO A 1 502 ? 9.034 -0.167 -20.695 1.00 86.00 502 PRO A N 1
ATOM 3932 C CA . PRO A 1 502 ? 7.992 0.697 -21.217 1.00 86.00 502 PRO A CA 1
ATOM 3933 C C . PRO A 1 502 ? 7.837 1.942 -20.336 1.00 86.00 502 PRO A C 1
ATOM 3935 O O . PRO A 1 502 ? 7.877 1.869 -19.101 1.00 86.00 502 PRO A O 1
ATOM 3938 N N . ILE A 1 503 ? 7.697 3.092 -20.988 1.00 90.88 503 ILE A N 1
ATOM 3939 C CA . ILE A 1 503 ? 7.291 4.332 -20.335 1.00 90.88 503 ILE A CA 1
ATOM 3940 C C . ILE A 1 503 ? 5.775 4.254 -20.156 1.00 90.88 503 ILE A C 1
ATOM 3942 O O . ILE A 1 503 ? 5.051 4.122 -21.138 1.00 90.88 503 ILE A O 1
ATOM 3946 N N . GLU A 1 504 ? 5.307 4.298 -18.914 1.00 92.69 504 GLU A N 1
ATOM 3947 C CA . GLU A 1 504 ? 3.892 4.248 -18.540 1.00 92.69 504 GLU A CA 1
ATOM 3948 C C . GLU A 1 504 ? 3.399 5.632 -18.090 1.00 92.69 504 GLU A C 1
ATOM 3950 O O . GLU A 1 504 ? 4.179 6.558 -17.872 1.00 92.69 504 GLU A O 1
ATOM 3955 N N . PHE A 1 505 ? 2.090 5.793 -17.881 1.00 95.56 505 PHE A N 1
ATOM 3956 C CA . PHE A 1 505 ? 1.541 7.067 -17.406 1.00 95.56 505 PHE A CA 1
ATOM 3957 C C . PHE A 1 505 ? 2.036 7.481 -16.015 1.00 95.56 505 PHE A C 1
ATOM 3959 O O . PHE A 1 505 ? 2.082 8.676 -15.735 1.00 95.56 505 PHE A O 1
ATOM 3966 N N . TYR A 1 506 ? 2.483 6.547 -15.170 1.00 95.00 506 TYR A N 1
ATOM 3967 C CA . TYR A 1 506 ? 3.156 6.896 -13.914 1.00 95.00 506 TYR A CA 1
ATOM 3968 C C . TYR A 1 506 ? 4.424 7.722 -14.149 1.00 95.00 506 TYR A C 1
ATOM 3970 O O . TYR A 1 506 ? 4.645 8.691 -13.428 1.00 95.00 506 TYR A O 1
ATOM 3978 N N . ASP A 1 507 ? 5.186 7.421 -15.208 1.00 94.88 507 ASP A N 1
ATOM 3979 C CA . ASP A 1 507 ? 6.397 8.160 -15.593 1.00 94.88 507 ASP A CA 1
ATOM 3980 C C . ASP A 1 507 ? 6.118 9.589 -16.033 1.00 94.88 507 ASP A C 1
ATOM 3982 O O . ASP A 1 507 ? 7.023 10.416 -15.995 1.00 94.88 507 ASP A O 1
ATOM 3986 N N . TYR A 1 508 ? 4.887 9.868 -16.464 1.00 95.62 508 TYR A N 1
ATOM 3987 C CA . TYR A 1 508 ? 4.399 11.207 -16.775 1.00 95.62 508 TYR A CA 1
ATOM 3988 C C . TYR A 1 508 ? 3.856 11.903 -15.521 1.00 95.62 508 TYR A C 1
ATOM 3990 O O . TYR A 1 508 ? 4.251 13.024 -15.208 1.00 95.62 508 TYR A O 1
ATOM 3998 N N . LEU A 1 509 ? 2.966 11.236 -14.782 1.00 94.75 509 LEU A N 1
ATOM 3999 C CA . LEU A 1 509 ? 2.237 11.831 -13.662 1.00 94.75 509 LEU A CA 1
ATOM 4000 C C . LEU A 1 509 ? 3.132 12.126 -12.455 1.00 94.75 509 LEU A C 1
ATOM 4002 O O . LEU A 1 509 ? 2.928 13.128 -11.771 1.00 94.75 509 LEU A O 1
ATOM 4006 N N . TRP A 1 510 ? 4.128 11.278 -12.201 1.00 95.50 510 TRP A N 1
ATOM 4007 C CA . TRP A 1 510 ? 5.078 11.433 -11.101 1.00 95.50 510 TRP A CA 1
ATOM 4008 C C . TRP A 1 510 ? 6.456 11.908 -11.567 1.00 95.50 510 TRP A C 1
ATOM 4010 O O . TRP A 1 510 ? 7.421 11.772 -10.826 1.00 95.50 510 TRP A O 1
ATOM 4020 N N . ARG A 1 511 ? 6.590 12.488 -12.769 1.00 95.12 511 ARG A N 1
ATOM 4021 C CA . ARG A 1 511 ? 7.882 13.045 -13.194 1.00 95.12 511 ARG A CA 1
ATOM 4022 C C . ARG A 1 511 ? 8.184 14.361 -12.478 1.00 95.12 511 ARG A C 1
ATOM 4024 O O . ARG A 1 511 ? 7.418 15.315 -12.651 1.00 95.12 511 ARG A O 1
ATOM 4031 N N . PRO A 1 512 ? 9.324 14.486 -11.783 1.00 95.06 512 PRO A N 1
ATOM 4032 C CA . PRO A 1 512 ? 9.808 15.796 -11.385 1.00 95.06 512 PRO A CA 1
ATOM 4033 C C . PRO A 1 512 ? 10.394 16.526 -12.602 1.00 95.06 512 PRO A C 1
ATOM 4035 O O . PRO A 1 512 ? 11.317 16.032 -13.243 1.00 95.06 512 PRO A O 1
ATOM 4038 N N . ILE A 1 513 ? 9.876 17.716 -12.924 1.00 90.88 513 ILE A N 1
ATOM 4039 C CA . ILE A 1 513 ? 10.353 18.530 -14.066 1.00 90.88 513 ILE A CA 1
ATOM 4040 C C . ILE A 1 513 ? 11.442 19.547 -13.692 1.00 90.88 513 ILE A C 1
ATOM 4042 O O . ILE A 1 513 ? 12.076 20.141 -14.560 1.00 90.88 513 ILE A O 1
ATOM 4046 N N . ASP A 1 514 ? 11.646 19.774 -12.399 1.00 92.44 514 ASP A N 1
ATOM 4047 C CA . ASP A 1 514 ? 12.504 20.820 -11.837 1.00 92.44 514 ASP A CA 1
ATOM 4048 C C . ASP A 1 514 ? 13.486 20.275 -10.780 1.00 92.44 514 ASP A C 1
ATOM 4050 O O . ASP A 1 514 ? 14.140 21.043 -10.073 1.00 92.44 514 ASP A O 1
ATOM 4054 N N . LEU A 1 515 ? 13.616 18.948 -10.675 1.00 96.62 515 LEU A N 1
ATOM 4055 C CA . LEU A 1 515 ? 14.565 18.283 -9.784 1.00 96.62 515 LEU A CA 1
ATOM 4056 C C . LEU A 1 515 ? 15.839 17.919 -10.548 1.00 96.62 515 LEU A C 1
ATOM 4058 O O . LEU A 1 515 ? 15.808 17.159 -11.515 1.00 96.62 515 LEU A O 1
ATOM 4062 N N . GLN A 1 516 ? 16.972 18.458 -10.106 1.00 96.25 516 GLN A N 1
ATOM 4063 C CA . GLN A 1 516 ? 18.275 18.061 -10.635 1.00 96.25 516 GLN A CA 1
ATOM 4064 C C . GLN A 1 516 ? 18.742 16.777 -9.935 1.00 96.25 516 GLN A C 1
ATOM 4066 O O . GLN A 1 516 ? 18.670 16.728 -8.705 1.00 96.25 516 GLN A O 1
ATOM 4071 N N . PRO A 1 517 ? 19.200 15.752 -10.675 1.00 95.81 517 PRO A N 1
ATOM 4072 C CA . PRO A 1 517 ? 19.699 14.526 -10.068 1.00 95.81 517 PRO A CA 1
ATOM 4073 C C . PRO A 1 517 ? 21.015 14.779 -9.325 1.00 95.81 517 PRO A C 1
ATOM 4075 O O . PRO A 1 517 ? 21.863 15.559 -9.766 1.00 95.81 517 PRO A O 1
ATOM 4078 N N . GLU A 1 518 ? 21.191 14.086 -8.205 1.00 96.12 518 GLU A N 1
ATOM 4079 C CA . GLU A 1 518 ? 22.451 13.989 -7.473 1.00 96.12 518 GLU A CA 1
ATOM 4080 C C . GLU A 1 518 ? 22.899 12.539 -7.537 1.00 96.12 518 GLU A C 1
ATOM 4082 O O . GLU A 1 518 ? 22.128 11.644 -7.204 1.00 96.12 518 GLU A O 1
ATOM 4087 N N . SER A 1 519 ? 24.137 12.297 -7.970 1.00 93.19 519 SER A N 1
ATOM 4088 C CA . SER A 1 519 ? 24.571 10.928 -8.221 1.00 93.19 519 SER A CA 1
ATOM 4089 C C . SER A 1 519 ? 24.480 10.073 -6.959 1.00 93.19 519 SER A C 1
ATOM 4091 O O . SER A 1 519 ? 25.136 10.363 -5.950 1.00 93.19 519 SER A O 1
ATOM 4093 N N . ALA A 1 520 ? 23.725 8.975 -7.039 1.00 87.62 520 ALA A N 1
ATOM 4094 C CA . ALA A 1 520 ? 23.637 7.999 -5.959 1.00 87.62 520 ALA A CA 1
ATOM 4095 C C . ALA A 1 520 ? 25.009 7.343 -5.675 1.00 87.62 520 ALA A C 1
ATOM 4097 O O . ALA A 1 520 ? 25.310 6.985 -4.536 1.00 87.62 520 ALA A O 1
ATOM 4098 N N . ASN A 1 521 ? 25.911 7.354 -6.665 1.00 90.19 521 ASN A N 1
ATOM 4099 C CA . ASN A 1 521 ? 27.301 6.893 -6.566 1.00 90.19 521 ASN A CA 1
ATOM 4100 C C . ASN A 1 521 ? 28.183 7.750 -5.632 1.00 90.19 521 ASN A C 1
ATOM 4102 O O . ASN A 1 521 ? 29.347 7.427 -5.393 1.00 90.19 521 ASN A O 1
ATOM 4106 N N . SER A 1 522 ? 27.666 8.853 -5.085 1.00 89.75 522 SER A N 1
ATOM 4107 C CA . SER A 1 522 ? 28.337 9.605 -4.015 1.00 89.75 522 SER A CA 1
ATOM 4108 C C . SER A 1 522 ? 28.351 8.862 -2.670 1.00 89.75 522 SER A C 1
ATOM 4110 O O . SER A 1 522 ? 29.117 9.225 -1.771 1.00 89.75 522 SER A O 1
ATOM 4112 N N . LEU A 1 523 ? 27.536 7.810 -2.520 1.00 92.56 523 LEU A N 1
ATOM 4113 C CA . LEU A 1 523 ? 27.506 6.973 -1.324 1.00 92.56 523 LEU A CA 1
ATOM 4114 C C . LEU A 1 523 ? 28.851 6.250 -1.099 1.00 92.56 523 LEU A C 1
ATOM 4116 O O . LEU A 1 523 ? 29.540 5.895 -2.060 1.00 92.56 523 LEU A O 1
ATOM 4120 N N . PRO A 1 524 ? 29.234 5.970 0.167 1.00 95.12 524 PRO A N 1
ATOM 4121 C CA . PRO A 1 524 ? 30.412 5.161 0.458 1.00 95.12 524 PRO A CA 1
ATOM 4122 C C . PRO A 1 524 ? 30.322 3.807 -0.256 1.00 95.12 524 PRO A C 1
ATOM 4124 O O . PRO A 1 524 ? 29.290 3.147 -0.142 1.00 95.12 524 PRO A O 1
ATOM 4127 N N . PRO A 1 525 ? 31.381 3.345 -0.940 1.00 93.94 525 PRO A N 1
ATOM 4128 C CA . PRO A 1 525 ? 31.298 2.187 -1.830 1.00 93.94 525 PRO A CA 1
ATOM 4129 C C . PRO A 1 525 ? 31.134 0.859 -1.080 1.00 93.94 525 PRO A C 1
ATOM 4131 O O . PRO A 1 525 ? 30.852 -0.165 -1.685 1.00 93.94 525 PRO A O 1
ATOM 4134 N N . SER A 1 526 ? 31.309 0.838 0.241 1.00 95.31 526 SER A N 1
ATOM 4135 C CA . SER A 1 526 ? 31.061 -0.346 1.063 1.00 95.31 526 SER A CA 1
ATOM 4136 C C . SER A 1 526 ? 30.065 -0.029 2.168 1.00 95.31 526 SER A C 1
ATOM 4138 O O . SER A 1 526 ? 30.129 1.045 2.770 1.00 95.31 526 SER A O 1
ATOM 4140 N N . ARG A 1 527 ? 29.162 -0.968 2.451 1.00 97.31 527 ARG A N 1
ATOM 4141 C CA . ARG A 1 527 ? 28.118 -0.812 3.463 1.00 97.31 527 ARG A CA 1
ATOM 4142 C C . ARG A 1 527 ? 27.744 -2.147 4.095 1.00 97.31 527 ARG A C 1
ATOM 4144 O O . ARG A 1 527 ? 27.586 -3.149 3.404 1.00 97.31 527 ARG A O 1
ATOM 4151 N N . LEU A 1 528 ? 27.571 -2.121 5.414 1.00 97.38 528 LEU A N 1
ATOM 4152 C CA . LEU A 1 528 ? 26.929 -3.181 6.183 1.00 97.38 528 LEU A CA 1
ATOM 4153 C C . LEU A 1 528 ? 25.436 -2.851 6.327 1.00 97.38 528 LEU A C 1
ATOM 4155 O O . LEU A 1 528 ? 25.085 -1.753 6.756 1.00 97.38 528 LEU A O 1
ATOM 4159 N N . PHE A 1 529 ? 24.589 -3.806 5.969 1.00 97.00 529 PHE A N 1
ATOM 4160 C CA . PHE A 1 529 ? 23.156 -3.848 6.243 1.00 97.00 529 PHE A CA 1
ATOM 4161 C C . PHE A 1 529 ? 22.969 -4.823 7.408 1.00 97.00 529 PHE A C 1
ATOM 4163 O O . PHE A 1 529 ? 22.946 -6.038 7.208 1.00 97.00 529 PHE A O 1
ATOM 4170 N N . GLU A 1 530 ? 23.016 -4.293 8.632 1.00 95.94 530 GLU A N 1
ATOM 4171 C CA . GLU A 1 530 ? 23.116 -5.081 9.868 1.00 95.94 530 GLU A CA 1
ATOM 4172 C C . GLU A 1 530 ? 21.862 -5.924 10.135 1.00 95.94 530 GLU A C 1
ATOM 4174 O O . GLU A 1 530 ? 21.994 -7.104 10.449 1.00 95.94 530 GLU A O 1
ATOM 4179 N N . GLU A 1 531 ? 20.670 -5.364 9.919 1.00 94.31 531 GLU A N 1
ATOM 4180 C CA . GLU A 1 531 ? 19.385 -6.043 10.146 1.00 94.31 531 GLU A CA 1
ATOM 4181 C C . GLU A 1 531 ? 19.157 -7.147 9.106 1.00 94.31 531 GLU A C 1
ATOM 4183 O O . GLU A 1 531 ? 18.721 -8.252 9.433 1.00 94.31 531 GLU A O 1
ATOM 4188 N N . ARG A 1 532 ? 19.543 -6.892 7.848 1.00 92.12 532 ARG A N 1
ATOM 4189 C CA . ARG A 1 532 ? 19.564 -7.919 6.790 1.00 92.12 532 ARG A CA 1
ATOM 4190 C C . ARG A 1 532 ? 20.710 -8.924 6.961 1.00 92.12 532 ARG A C 1
ATOM 4192 O O . ARG A 1 532 ? 20.698 -9.993 6.356 1.00 92.12 532 ARG A O 1
ATOM 4199 N N . GLY A 1 533 ? 21.728 -8.573 7.748 1.00 93.81 533 GLY A N 1
ATOM 4200 C CA . GLY A 1 533 ? 22.992 -9.290 7.922 1.00 93.81 533 GLY A CA 1
ATOM 4201 C C . GLY A 1 533 ? 23.733 -9.556 6.608 1.00 93.81 533 GLY A C 1
ATOM 4202 O O . GLY A 1 533 ? 24.204 -10.667 6.341 1.00 93.81 533 GLY A O 1
ATOM 4203 N N . MET A 1 534 ? 23.849 -8.512 5.789 1.00 95.00 534 MET A N 1
ATOM 4204 C CA . MET A 1 534 ? 24.590 -8.526 4.530 1.00 95.00 534 MET A CA 1
ATOM 4205 C C . MET A 1 534 ? 25.592 -7.375 4.466 1.00 95.00 534 MET A C 1
ATOM 4207 O O . MET A 1 534 ? 25.298 -6.259 4.881 1.00 95.00 534 MET A O 1
ATOM 4211 N N . ALA A 1 535 ? 26.773 -7.619 3.907 1.00 97.00 535 ALA A N 1
ATOM 4212 C CA . ALA A 1 535 ? 27.783 -6.594 3.670 1.00 97.00 535 ALA A CA 1
ATOM 4213 C C . ALA A 1 535 ? 28.138 -6.541 2.185 1.00 97.00 535 ALA A C 1
ATOM 4215 O O . ALA A 1 535 ? 28.520 -7.554 1.602 1.00 97.00 535 ALA A O 1
ATOM 4216 N N . VAL A 1 536 ? 28.036 -5.354 1.591 1.00 96.94 536 VAL A N 1
ATOM 4217 C CA . VAL A 1 536 ? 28.442 -5.098 0.208 1.00 96.94 536 VAL A CA 1
ATOM 4218 C C . VAL A 1 536 ? 29.743 -4.309 0.228 1.00 96.94 536 VAL A C 1
ATOM 4220 O O . VAL A 1 536 ? 29.827 -3.267 0.879 1.00 96.94 536 VAL A O 1
ATOM 4223 N N . PHE A 1 537 ? 30.750 -4.788 -0.492 1.00 97.44 537 PHE A N 1
ATOM 4224 C CA . PHE A 1 537 ? 32.040 -4.133 -0.661 1.00 97.44 537 PHE A CA 1
ATOM 4225 C C . PHE A 1 537 ? 32.244 -3.798 -2.126 1.00 97.44 537 PHE A C 1
ATOM 4227 O O . PHE A 1 537 ? 32.223 -4.701 -2.961 1.00 97.44 537 PHE A O 1
ATOM 4234 N N . ARG A 1 538 ? 32.475 -2.522 -2.438 1.00 95.62 538 ARG A N 1
ATOM 4235 C CA . ARG A 1 538 ? 32.788 -2.081 -3.798 1.00 95.62 538 ARG A CA 1
ATOM 4236 C C . ARG A 1 538 ? 34.115 -1.328 -3.859 1.00 95.62 538 ARG A C 1
ATOM 4238 O O . ARG A 1 538 ? 34.480 -0.650 -2.896 1.00 95.62 538 ARG A O 1
ATOM 4245 N N . SER A 1 539 ? 34.832 -1.428 -4.983 1.00 95.44 539 SER A N 1
ATOM 4246 C CA . SER A 1 539 ? 35.959 -0.522 -5.292 1.00 95.44 539 SER A CA 1
ATOM 4247 C C . SER A 1 539 ? 35.505 0.801 -5.915 1.00 95.44 539 SER A C 1
ATOM 4249 O O . SER A 1 539 ? 36.249 1.778 -5.852 1.00 95.44 539 SER A O 1
ATOM 4251 N N . GLY A 1 540 ? 34.285 0.827 -6.457 1.00 92.31 540 GLY A N 1
ATOM 4252 C CA . GLY A 1 540 ? 33.641 1.966 -7.104 1.00 92.31 540 GLY A CA 1
ATOM 4253 C C . GLY A 1 540 ? 32.231 1.603 -7.597 1.00 92.31 540 GLY A C 1
ATOM 4254 O O . GLY A 1 540 ? 31.615 0.652 -7.099 1.00 92.31 540 GLY A O 1
ATOM 4255 N N . TRP A 1 541 ? 31.697 2.378 -8.538 1.00 89.94 541 TRP A N 1
ATOM 4256 C CA . TRP A 1 541 ? 30.307 2.272 -8.997 1.00 89.94 541 TRP A CA 1
ATOM 4257 C C . TRP A 1 541 ? 30.151 1.880 -10.470 1.00 89.94 541 TRP A C 1
ATOM 4259 O O . TRP A 1 541 ? 29.027 1.613 -10.896 1.00 89.94 541 TRP A O 1
ATOM 4269 N N . GLU A 1 542 ? 31.256 1.774 -11.206 1.00 86.94 542 GLU A N 1
ATOM 4270 C CA . GLU A 1 542 ? 31.259 1.365 -12.609 1.00 86.94 542 GLU A CA 1
ATOM 4271 C C . GLU A 1 542 ? 31.025 -0.148 -12.745 1.00 86.94 542 GLU A C 1
ATOM 4273 O O . GLU A 1 542 ? 31.154 -0.913 -11.782 1.00 86.94 542 GLU A O 1
ATOM 4278 N N . SER A 1 543 ? 30.678 -0.607 -13.949 1.00 84.62 543 SER A N 1
ATOM 4279 C CA . SER A 1 543 ? 30.358 -2.022 -14.194 1.00 84.62 543 SER A CA 1
ATOM 4280 C C . SER A 1 543 ? 31.552 -2.967 -13.973 1.00 84.62 543 SER A C 1
ATOM 4282 O O . SER A 1 543 ? 31.379 -4.123 -13.572 1.00 84.62 543 SER A O 1
ATOM 4284 N N . GLU A 1 544 ? 32.767 -2.448 -14.165 1.00 89.06 544 GLU A N 1
ATOM 4285 C CA . GLU A 1 544 ? 34.047 -3.142 -14.056 1.00 89.06 544 GLU A CA 1
ATOM 4286 C C . GLU A 1 544 ? 34.637 -3.139 -12.640 1.00 89.06 544 GLU A C 1
ATOM 4288 O O . GLU A 1 544 ? 35.599 -3.868 -12.371 1.00 89.06 544 GLU A O 1
ATOM 4293 N N . ASP A 1 545 ? 34.079 -2.340 -11.729 1.00 91.75 545 ASP A N 1
ATOM 4294 C CA . ASP A 1 545 ? 34.542 -2.274 -10.348 1.00 91.75 545 ASP A CA 1
ATOM 4295 C C . ASP A 1 545 ? 34.335 -3.604 -9.610 1.00 91.75 545 ASP A C 1
ATOM 4297 O O . ASP A 1 545 ? 33.412 -4.377 -9.882 1.00 91.75 545 ASP A O 1
ATOM 4301 N N . LEU A 1 546 ? 35.205 -3.871 -8.630 1.00 94.69 546 LEU A N 1
ATOM 4302 C CA . LEU A 1 546 ? 35.029 -4.995 -7.719 1.00 94.69 546 LEU A CA 1
ATOM 4303 C C . LEU A 1 546 ? 33.740 -4.787 -6.936 1.00 94.69 546 LEU A C 1
ATOM 4305 O O . LEU A 1 546 ? 33.536 -3.711 -6.375 1.00 94.69 546 LEU A O 1
ATOM 4309 N N . ARG A 1 547 ? 32.920 -5.831 -6.849 1.00 94.06 547 ARG A N 1
ATOM 4310 C CA . ARG A 1 547 ? 31.730 -5.881 -6.009 1.00 94.06 547 ARG A CA 1
ATOM 4311 C C . ARG A 1 547 ? 31.643 -7.250 -5.343 1.00 94.06 547 ARG A C 1
ATOM 4313 O O . ARG A 1 547 ? 31.589 -8.273 -6.021 1.00 94.06 547 ARG A O 1
ATOM 4320 N N . LEU A 1 548 ? 31.645 -7.268 -4.017 1.00 96.12 548 LEU A N 1
ATOM 4321 C CA . LEU A 1 548 ? 31.504 -8.471 -3.203 1.00 96.12 548 LEU A CA 1
ATOM 4322 C C . LEU A 1 548 ? 30.298 -8.302 -2.288 1.00 96.12 548 LEU A C 1
ATOM 4324 O O . LEU A 1 548 ? 30.251 -7.342 -1.522 1.00 96.12 548 LEU A O 1
ATOM 4328 N N . LEU A 1 549 ? 29.357 -9.240 -2.336 1.00 95.38 549 LEU A N 1
ATOM 4329 C CA . LEU A 1 549 ? 28.292 -9.361 -1.342 1.00 95.38 549 LEU A CA 1
ATOM 4330 C C . LEU A 1 549 ? 28.632 -10.540 -0.430 1.00 95.38 549 LEU A C 1
ATOM 4332 O O . LEU A 1 549 ? 28.840 -11.648 -0.908 1.00 95.38 549 LEU A O 1
ATOM 4336 N N . TYR A 1 550 ? 28.675 -10.298 0.876 1.00 96.00 550 TYR A N 1
ATOM 4337 C CA . TYR A 1 550 ? 28.795 -11.319 1.914 1.00 96.00 550 TYR A CA 1
ATOM 4338 C C . TYR A 1 550 ? 27.500 -11.384 2.723 1.00 96.00 550 TYR A C 1
ATOM 4340 O O . TYR A 1 550 ? 26.984 -10.342 3.133 1.00 96.00 550 TYR A O 1
ATOM 4348 N N . LYS A 1 551 ? 27.004 -12.592 3.000 1.00 93.50 551 LYS A N 1
ATOM 4349 C CA . LYS A 1 551 ? 25.761 -12.819 3.746 1.00 93.50 551 LYS A CA 1
ATOM 4350 C C . LYS A 1 551 ? 26.022 -13.665 4.984 1.00 93.50 551 LYS A C 1
ATOM 4352 O O . LYS A 1 551 ? 26.601 -14.741 4.900 1.00 93.50 551 LYS A O 1
ATOM 4357 N N . ALA A 1 552 ? 25.564 -13.201 6.142 1.00 92.94 552 ALA A N 1
ATOM 4358 C CA . ALA A 1 552 ? 25.604 -13.945 7.406 1.00 92.94 552 ALA A CA 1
ATOM 4359 C C . ALA A 1 552 ? 24.371 -13.683 8.295 1.00 92.94 552 ALA A C 1
ATOM 4361 O O . ALA A 1 552 ? 24.388 -13.992 9.485 1.00 92.94 552 ALA A O 1
ATOM 4362 N N . GLY A 1 553 ? 23.335 -13.076 7.717 1.00 87.44 553 GLY A N 1
ATOM 4363 C CA . GLY A 1 553 ? 22.141 -12.598 8.397 1.00 87.44 553 GLY A CA 1
ATOM 4364 C C . G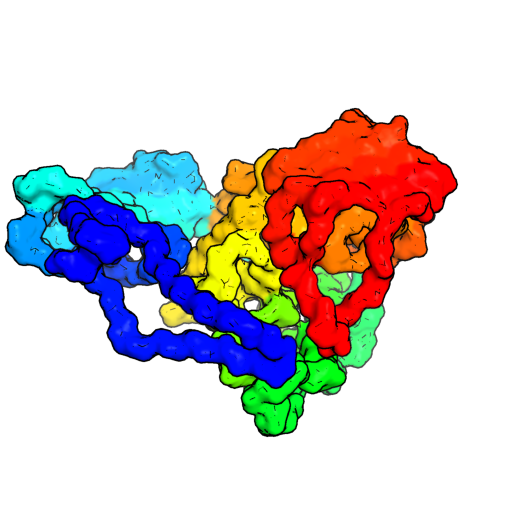LY A 1 553 ? 20.993 -13.591 8.507 1.00 87.44 553 GLY A C 1
ATOM 4365 O O . GLY A 1 553 ? 21.129 -14.758 8.118 1.00 87.44 553 GLY A O 1
ATOM 4366 N N . PRO A 1 554 ? 19.847 -13.116 9.029 1.00 83.81 554 PRO A N 1
ATOM 4367 C CA . PRO A 1 554 ? 18.625 -13.900 9.086 1.00 83.81 554 PRO A CA 1
ATOM 4368 C C . PRO A 1 554 ? 18.196 -14.366 7.692 1.00 83.81 554 PRO A C 1
ATOM 4370 O O . PRO A 1 554 ? 18.470 -13.733 6.674 1.00 83.81 554 PRO A O 1
ATOM 4373 N N . HIS A 1 555 ? 17.521 -15.509 7.665 1.00 83.06 555 HIS A N 1
ATOM 4374 C CA . HIS A 1 555 ? 16.914 -16.068 6.468 1.00 83.06 555 HIS A CA 1
ATOM 4375 C C . HIS A 1 555 ? 15.438 -15.659 6.424 1.00 83.06 555 HIS A C 1
ATOM 4377 O O . HIS A 1 555 ? 14.714 -15.912 7.389 1.00 83.06 555 HIS A O 1
ATOM 4383 N N . THR A 1 556 ? 14.987 -15.045 5.326 1.00 85.12 556 THR A N 1
ATOM 4384 C CA . THR A 1 556 ? 13.576 -14.664 5.151 1.00 85.12 556 THR A CA 1
ATOM 4385 C C . THR A 1 556 ? 13.052 -15.050 3.770 1.00 85.12 556 THR A C 1
ATOM 4387 O O . THR A 1 556 ? 13.732 -14.821 2.773 1.00 85.12 556 THR A O 1
ATOM 4390 N N . ASN A 1 557 ? 11.844 -15.625 3.737 1.00 87.56 557 ASN A N 1
ATOM 4391 C CA . ASN A 1 557 ? 11.083 -16.052 2.553 1.00 87.56 557 ASN A CA 1
ATOM 4392 C C . ASN A 1 557 ? 11.950 -16.558 1.380 1.00 87.56 557 ASN A C 1
ATOM 4394 O O . ASN A 1 557 ? 12.402 -17.694 1.393 1.00 87.56 557 ASN A O 1
ATOM 4398 N N . HIS A 1 558 ? 12.215 -15.703 0.391 1.00 88.00 558 HIS A N 1
ATOM 4399 C CA . HIS A 1 558 ? 12.936 -16.029 -0.841 1.00 88.00 558 HIS A CA 1
ATOM 4400 C C . HIS A 1 558 ? 14.464 -16.144 -0.708 1.00 88.00 558 HIS A C 1
ATOM 4402 O O . HIS A 1 558 ? 15.168 -16.192 -1.710 1.00 88.00 558 HIS A O 1
ATOM 4408 N N . HIS A 1 559 ? 15.023 -16.161 0.498 1.00 86.75 559 HIS A N 1
ATOM 4409 C CA . HIS A 1 559 ? 16.436 -16.485 0.705 1.00 86.75 559 HIS A CA 1
ATOM 4410 C C . HIS A 1 559 ? 16.689 -17.992 0.626 1.00 86.75 559 HIS A C 1
ATOM 4412 O O . HIS A 1 559 ? 15.764 -18.787 0.704 1.00 86.75 559 HIS A O 1
ATOM 4418 N N . HIS A 1 560 ? 17.954 -18.394 0.483 1.00 84.88 560 HIS A N 1
ATOM 4419 C CA . HIS A 1 560 ? 18.383 -19.792 0.624 1.00 84.88 560 HIS A CA 1
ATOM 4420 C C . HIS A 1 560 ? 19.156 -19.994 1.942 1.00 84.88 560 HIS A C 1
ATOM 4422 O O . HIS A 1 560 ? 19.380 -19.048 2.705 1.00 84.88 56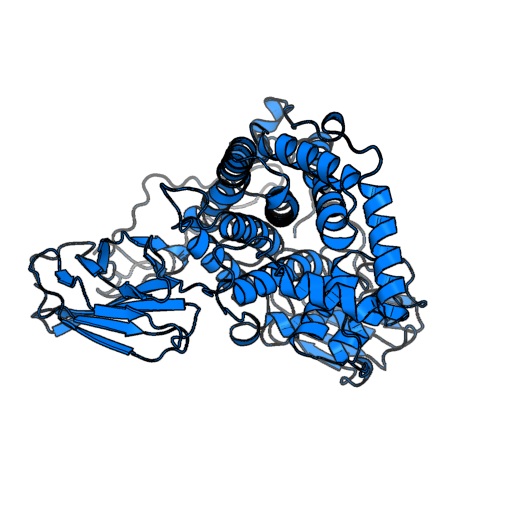0 HIS A O 1
ATOM 4428 N N . LEU A 1 561 ? 19.563 -21.234 2.236 1.00 84.81 561 LEU A N 1
ATOM 4429 C CA . LEU A 1 561 ? 20.409 -21.593 3.389 1.00 84.81 561 LEU A CA 1
ATOM 4430 C C . LEU A 1 561 ? 21.898 -21.323 3.105 1.00 84.81 561 LEU A C 1
ATOM 4432 O O . LEU A 1 561 ? 22.722 -22.233 3.022 1.00 84.81 561 LEU A O 1
ATOM 4436 N N . ASP A 1 562 ? 22.232 -20.055 2.913 1.00 85.25 562 ASP A N 1
ATOM 4437 C CA . ASP A 1 562 ? 23.488 -19.569 2.337 1.00 85.25 562 ASP A CA 1
ATOM 4438 C C . ASP A 1 562 ? 24.300 -18.669 3.297 1.00 85.25 562 ASP A C 1
ATOM 4440 O O . ASP A 1 562 ? 25.241 -17.994 2.873 1.00 85.25 562 ASP A O 1
ATOM 4444 N N . GLN A 1 563 ? 24.008 -18.681 4.600 1.00 90.25 563 GLN A N 1
ATOM 4445 C CA . GLN A 1 563 ? 24.766 -17.919 5.600 1.00 90.25 563 GLN A CA 1
ATOM 4446 C C . GLN A 1 563 ? 26.245 -18.334 5.639 1.00 90.25 563 GLN A C 1
ATOM 4448 O O . GLN A 1 563 ? 26.588 -19.514 5.702 1.00 90.25 563 GLN A O 1
ATOM 4453 N N . GLY A 1 564 ? 27.133 -17.341 5.665 1.00 92.25 564 GLY A N 1
ATOM 4454 C CA . GLY A 1 564 ? 28.584 -17.511 5.614 1.00 92.25 564 GLY A CA 1
ATOM 4455 C C . GLY A 1 564 ? 29.162 -17.559 4.196 1.00 92.25 564 GLY A C 1
ATOM 4456 O O . GLY A 1 564 ? 30.376 -17.712 4.058 1.00 92.25 564 GLY A O 1
ATOM 4457 N N . ASN A 1 565 ? 28.333 -17.417 3.156 1.00 92.81 565 ASN A N 1
ATOM 4458 C CA . ASN A 1 565 ? 28.778 -17.371 1.763 1.00 92.81 565 ASN A CA 1
ATOM 4459 C C . ASN A 1 565 ? 28.956 -15.935 1.248 1.00 92.81 565 ASN A C 1
ATOM 4461 O O . ASN A 1 565 ? 28.587 -14.947 1.892 1.00 92.81 565 ASN A O 1
ATOM 4465 N N . PHE A 1 566 ? 29.553 -15.836 0.061 1.00 94.75 566 PHE A N 1
ATOM 4466 C CA . PHE A 1 566 ? 29.719 -14.591 -0.674 1.00 94.75 566 PHE A CA 1
ATOM 4467 C C . PHE A 1 566 ? 29.599 -14.816 -2.182 1.00 94.75 566 PHE A C 1
ATOM 4469 O O . PHE A 1 566 ? 29.932 -15.891 -2.681 1.00 94.75 566 PHE A O 1
ATOM 4476 N N . VAL A 1 567 ? 29.204 -13.764 -2.893 1.00 93.12 567 VAL A N 1
ATOM 4477 C CA . VAL A 1 567 ? 29.283 -13.651 -4.356 1.00 93.12 567 VAL A CA 1
ATOM 4478 C C . VAL A 1 567 ? 30.226 -12.504 -4.723 1.00 93.12 567 VAL A C 1
ATOM 4480 O O . VAL A 1 567 ? 30.385 -11.549 -3.956 1.00 93.12 567 VAL A O 1
ATOM 4483 N N . LEU A 1 568 ? 30.911 -12.616 -5.861 1.00 94.12 568 LEU A N 1
ATOM 4484 C CA . LEU A 1 568 ? 31.985 -11.706 -6.266 1.00 94.12 568 LEU A CA 1
ATOM 4485 C C . LEU A 1 568 ? 31.964 -11.449 -7.773 1.00 94.12 568 LEU A C 1
ATOM 4487 O O . LEU A 1 568 ? 32.047 -12.379 -8.576 1.00 94.12 568 LEU A O 1
ATOM 4491 N N . GLN A 1 569 ? 31.989 -10.170 -8.132 1.00 92.56 569 GLN A N 1
ATOM 4492 C CA . GLN A 1 569 ? 32.211 -9.670 -9.487 1.00 92.56 569 GLN A CA 1
ATOM 4493 C C . GLN A 1 569 ? 33.429 -8.739 -9.529 1.00 92.56 569 GLN A C 1
ATOM 4495 O O . GLN A 1 569 ? 33.694 -8.006 -8.572 1.00 92.56 569 GLN A O 1
ATOM 4500 N N . TYR A 1 570 ? 34.179 -8.771 -10.631 1.00 93.44 570 TYR A N 1
ATOM 4501 C CA . TYR A 1 570 ? 35.304 -7.867 -10.893 1.00 93.44 570 TYR A CA 1
ATOM 4502 C C . TYR A 1 570 ? 35.629 -7.839 -12.389 1.00 93.44 570 TYR A C 1
ATOM 4504 O O . TYR A 1 570 ? 35.593 -8.875 -13.047 1.00 93.44 570 TYR A O 1
ATOM 4512 N N . GLY A 1 571 ? 35.971 -6.667 -12.931 1.00 91.75 571 GLY A N 1
ATOM 4513 C CA . GLY A 1 571 ? 36.337 -6.522 -14.343 1.00 91.75 571 GLY A CA 1
ATOM 4514 C C . GLY A 1 571 ? 35.179 -6.763 -15.316 1.00 91.75 571 GLY A C 1
ATOM 4515 O O . GLY A 1 571 ? 35.423 -7.135 -16.458 1.00 91.75 571 GLY A O 1
ATOM 4516 N N . GLY A 1 572 ? 33.934 -6.589 -14.858 1.00 86.12 572 GLY A N 1
ATOM 4517 C CA . GLY A 1 572 ? 32.723 -6.833 -15.647 1.00 86.12 572 GLY A CA 1
ATOM 4518 C C . GLY A 1 572 ? 32.303 -8.306 -15.706 1.00 86.12 572 GLY A C 1
ATOM 4519 O O . GLY A 1 572 ? 31.347 -8.636 -16.401 1.00 86.12 572 GLY A O 1
ATOM 4520 N N . GLU A 1 573 ? 32.988 -9.193 -14.976 1.00 87.81 573 GLU A N 1
ATOM 4521 C CA . GLU A 1 573 ? 32.715 -10.632 -14.954 1.00 87.81 573 GLU A CA 1
ATOM 4522 C C . GLU A 1 573 ? 32.287 -11.109 -13.558 1.00 87.81 573 GLU A C 1
ATOM 4524 O O . GLU A 1 573 ? 32.781 -10.630 -12.531 1.00 87.81 573 GLU A O 1
ATOM 4529 N N . THR A 1 574 ? 31.396 -12.104 -13.517 1.00 88.69 574 THR A N 1
ATOM 4530 C CA . THR A 1 574 ? 31.070 -12.850 -12.294 1.00 88.69 574 THR A CA 1
ATOM 4531 C C . THR A 1 574 ? 32.139 -13.909 -12.037 1.00 88.69 574 THR A C 1
ATOM 4533 O O . THR A 1 574 ? 32.302 -14.840 -12.823 1.00 88.69 574 THR A O 1
ATOM 4536 N N . LEU A 1 575 ? 32.871 -13.769 -10.928 1.00 92.56 575 LEU A N 1
ATOM 4537 C CA . LEU A 1 575 ? 33.958 -14.673 -10.539 1.00 92.56 575 LEU A CA 1
ATOM 4538 C C . LEU A 1 575 ? 33.496 -15.762 -9.564 1.00 92.56 575 LEU A C 1
ATOM 4540 O O . LEU A 1 575 ? 33.978 -16.892 -9.628 1.00 92.56 575 LEU A O 1
ATOM 4544 N N . VAL A 1 576 ? 32.591 -15.410 -8.647 1.00 92.25 576 VAL A N 1
ATOM 4545 C CA . VAL A 1 576 ? 31.949 -16.329 -7.696 1.00 92.25 576 VAL A CA 1
ATOM 4546 C C . VAL A 1 576 ? 30.458 -16.022 -7.694 1.00 92.25 576 VAL A C 1
ATOM 4548 O O . VAL A 1 576 ? 30.079 -14.877 -7.450 1.00 92.25 576 VAL A O 1
ATOM 4551 N N . ASP A 1 577 ? 29.640 -17.034 -7.965 1.00 87.31 577 ASP A N 1
ATOM 4552 C CA . ASP A 1 577 ? 28.186 -16.928 -8.108 1.00 87.31 577 ASP A CA 1
ATOM 4553 C C . ASP A 1 577 ? 27.470 -18.031 -7.317 1.00 87.31 577 ASP A C 1
ATOM 4555 O O . ASP A 1 577 ? 28.109 -18.939 -6.771 1.00 87.31 577 ASP A O 1
ATOM 4559 N N . GLU A 1 578 ? 26.142 -17.977 -7.295 1.00 83.06 578 GLU A N 1
ATOM 4560 C CA . GLU A 1 578 ? 25.298 -19.048 -6.776 1.00 83.06 578 GLU A CA 1
ATOM 4561 C C . GLU A 1 578 ? 25.456 -20.362 -7.565 1.00 83.06 578 GLU A C 1
ATOM 4563 O O . GLU A 1 578 ? 25.867 -20.404 -8.727 1.00 83.06 578 GLU A O 1
ATOM 4568 N N . GLY A 1 579 ? 25.112 -21.482 -6.920 1.00 78.12 579 GLY A N 1
ATOM 4569 C CA . GLY A 1 579 ? 25.362 -22.841 -7.424 1.00 78.12 579 GLY A CA 1
ATOM 4570 C C . GLY A 1 579 ? 24.566 -23.265 -8.669 1.00 78.12 579 GLY A C 1
ATOM 4571 O O . GLY A 1 579 ? 24.733 -24.397 -9.130 1.00 78.12 579 GLY A O 1
ATOM 4572 N N . GLY A 1 580 ? 23.719 -22.392 -9.219 1.00 76.56 580 GLY A N 1
ATOM 4573 C CA . GLY A 1 580 ? 22.966 -22.608 -10.453 1.00 76.56 580 GLY A CA 1
ATOM 4574 C C . GLY A 1 580 ? 21.448 -22.661 -10.271 1.00 76.56 580 GLY A C 1
ATOM 4575 O O . GLY A 1 580 ? 20.904 -22.501 -9.184 1.00 76.56 580 GLY A O 1
ATOM 4576 N N . TYR A 1 581 ? 20.748 -22.878 -11.384 1.00 74.69 581 TYR A N 1
ATOM 4577 C CA . TYR A 1 581 ? 19.292 -22.785 -11.456 1.00 74.69 581 TYR A CA 1
ATOM 4578 C C . TYR A 1 581 ? 18.578 -24.002 -10.851 1.00 74.69 581 TYR A C 1
ATOM 4580 O O . TYR A 1 581 ? 18.802 -25.141 -11.268 1.00 74.69 581 TYR A O 1
ATOM 4588 N N . ALA A 1 582 ? 17.635 -23.742 -9.944 1.00 72.25 582 ALA A N 1
ATOM 4589 C CA . ALA A 1 582 ? 16.668 -24.713 -9.450 1.00 72.25 582 ALA A CA 1
ATOM 4590 C C . ALA A 1 582 ? 15.239 -24.198 -9.669 1.00 72.25 582 ALA A C 1
ATOM 4592 O O . ALA A 1 582 ? 14.955 -23.013 -9.525 1.00 72.25 582 ALA A O 1
ATOM 4593 N N . LYS A 1 583 ? 14.320 -25.102 -10.021 1.00 70.56 583 LYS A N 1
ATOM 4594 C CA . LYS A 1 583 ? 12.900 -24.771 -10.183 1.00 70.56 583 LYS A CA 1
ATOM 4595 C C . LYS A 1 583 ? 12.112 -25.140 -8.942 1.00 70.56 583 LYS A C 1
ATOM 4597 O O . LYS A 1 583 ? 11.935 -26.329 -8.691 1.00 70.56 583 LYS A O 1
ATOM 4602 N N . TYR A 1 584 ? 11.559 -24.133 -8.271 1.00 65.31 584 TYR A N 1
ATOM 4603 C CA . TYR A 1 584 ? 10.699 -24.276 -7.092 1.00 65.31 584 TYR A CA 1
ATOM 4604 C C . TYR A 1 584 ? 9.622 -25.366 -7.256 1.00 65.31 584 TYR A C 1
ATOM 4606 O O . TYR A 1 584 ? 9.477 -26.239 -6.410 1.00 65.31 584 TYR A O 1
ATOM 4614 N N . TYR A 1 585 ? 8.914 -25.369 -8.391 1.00 61.91 585 TYR A N 1
ATOM 4615 C CA . TYR A 1 585 ? 7.767 -26.258 -8.630 1.00 61.91 585 TYR A CA 1
ATOM 4616 C C . TYR A 1 585 ? 8.113 -27.614 -9.269 1.00 61.91 585 TYR A C 1
ATOM 4618 O O . TYR A 1 585 ? 7.247 -28.480 -9.363 1.00 61.91 585 TYR A O 1
ATOM 4626 N N . GLU A 1 586 ? 9.352 -27.813 -9.733 1.00 65.12 586 GLU A N 1
ATOM 4627 C CA . GLU A 1 586 ? 9.765 -29.047 -10.431 1.00 65.12 586 GLU A CA 1
ATOM 4628 C C . GLU A 1 586 ? 10.853 -29.825 -9.671 1.00 65.12 586 GLU A C 1
ATOM 4630 O O . GLU A 1 586 ? 10.976 -31.041 -9.835 1.00 65.12 586 GLU A O 1
ATOM 4635 N N . ASN A 1 587 ? 11.657 -29.154 -8.840 1.00 66.00 587 ASN A N 1
ATOM 4636 C CA . ASN A 1 587 ? 12.772 -29.770 -8.135 1.00 66.00 587 ASN A CA 1
ATOM 4637 C C . ASN A 1 587 ? 12.352 -30.244 -6.736 1.00 66.00 587 ASN A C 1
ATOM 4639 O O . ASN A 1 587 ? 12.234 -29.452 -5.808 1.00 66.00 587 ASN A O 1
ATOM 4643 N N . LYS A 1 588 ? 12.223 -31.564 -6.565 1.00 63.62 588 LYS A N 1
ATOM 4644 C CA . LYS A 1 588 ? 11.864 -32.206 -5.284 1.00 63.62 588 LYS A CA 1
ATOM 4645 C C . LYS A 1 588 ? 12.891 -32.018 -4.158 1.00 63.62 588 LYS A C 1
ATOM 4647 O O . LYS A 1 588 ? 12.580 -32.320 -3.013 1.00 63.62 588 LYS A O 1
ATOM 4652 N N . TYR A 1 589 ? 14.105 -31.576 -4.483 1.00 61.62 589 TYR A N 1
ATOM 4653 C CA . TYR A 1 589 ? 15.170 -31.279 -3.519 1.00 61.62 589 TYR A CA 1
ATOM 4654 C C . TYR A 1 589 ? 15.315 -29.779 -3.250 1.00 61.62 589 TYR A C 1
ATOM 4656 O O . TYR A 1 589 ? 16.260 -29.368 -2.578 1.00 61.62 589 TYR A O 1
ATOM 4664 N N . TYR A 1 590 ? 14.428 -28.957 -3.818 1.00 60.19 590 TYR A N 1
ATOM 4665 C CA . TYR A 1 590 ? 14.387 -27.542 -3.511 1.00 60.19 590 TYR A CA 1
ATOM 4666 C C . TYR A 1 590 ? 13.855 -27.353 -2.088 1.00 60.19 590 TYR A C 1
ATOM 4668 O O . TYR A 1 590 ? 12.722 -27.719 -1.777 1.00 60.19 590 TYR A O 1
ATOM 4676 N N . HIS A 1 591 ? 14.699 -26.791 -1.233 1.00 52.84 591 HIS A N 1
ATOM 4677 C CA . HIS A 1 591 ? 14.359 -26.370 0.115 1.00 52.84 591 HIS A CA 1
ATOM 4678 C C . HIS A 1 591 ? 14.799 -24.905 0.220 1.00 52.84 591 HIS A C 1
ATOM 4680 O O . HIS A 1 591 ? 15.995 -24.655 0.374 1.00 52.84 591 HIS A O 1
ATOM 4686 N N . SER A 1 592 ? 13.859 -23.970 0.027 1.00 46.97 592 SER A N 1
ATOM 4687 C CA . SER A 1 592 ? 14.035 -22.559 0.409 1.00 46.97 592 SER A CA 1
ATOM 4688 C C . SER A 1 592 ? 13.980 -22.448 1.916 1.00 46.97 592 SER A C 1
ATOM 4690 O O . SER A 1 592 ? 12.936 -22.890 2.463 1.00 46.97 592 SER A O 1
#

Foldseek 3Di:
DPDDDPPHDDDPPDDDPDDDDDDDDDDDDLPDDDDDDDDPDDDDDDDAKAKAWPVQGWDQQVLLRAIEGLDADEAQDFDKTKIAIPDDDPVWAWDWKKKFKAAQVRDGPFIDTFDDRGITIDGGGDHHHLPTAWFKMWTWMWIATPVGDIYIHTHIHTYWNNVQQVAFPQQQDGLVLLVVLLVVCVDVVLVVLVVLQLVVLCVLQVPDALVLQDFQDDADPVQLVDDPFDGPVVSVCVLLVSLLSLVNLLSLLCCCQRVVPVVSLVSSLNSLLSQLPHPESDDVSCVSVVQLDWLSLLNNLLSSLNSCRSSVVVDDLVSNVSSLNSSVPHQQVSLCVRCRVVVVVSLLEFLRLLSRLLSNLSNQSSQQCSDPVSNNSPPRNVRSVSSNVSNQANQQDPLLAGQAWLLSVQSRLLSNLSSQSRCCSTGVDHCVVVGNSLRRCLVLLLQAALQQAQGFDAFPDHRNRSLGNLLNLLSSCQVVVAQQSVQSNCSNCDPSHPDHDRSHVSCSSSPDPPRHHDHVQVDDNWDASVQSQKIWHWPGRHLQIKIKIAHQHDDDDRHDPQHGDMWIDHGNDTPRDDPDDDDPRPDSPDDD

Sequence (592 aa):
ADFSSGKHTLPIGTEIEAAVVLSQFGVVSADRSYSLNLDGFSLTGSRPNRFVGVEPESTWLDPFQKSILHRHYRPGETISLTVELATVVESDPLGDVSVSIVDGNGNTVAKTSLEGEESWSNDSIYRLKESDPPGRWRARVNAVTESGNRIQNDLEFLVPIASVIDSHPRLLFTKQEVADRAEERSNSELQEIFDKARTVAKECITGATPGDYPEFNEVNDEYLGGGDFSPHWPDFMTWRNGLLSSVPARDGAFLYSLADDKEAGDAAKDLLLHVCNFSEWNHPWMKARGTYMYYPMGYTAYRAALSFDLLYPLLSEVEREQVAEGLFELGIEPCYLGEVVDNHIPSNISNHLGVSCTGGLLAAISLLGENPDNRYMEPHLSGILAKLEAHIHAAYLPDKSYAETFGYYHMDADMVSKAAAALEKNFGIDLTTTTHFKDAWIYPHYVSTPDGQNCLDMGDGSGNWGKNGKTSLLWIAQRLRDPMAWDRYLWSTGPEMYTEFPIEFYDYLWRPIDLQPESANSLPPSRLFEERGMAVFRSGWESEDLRLLYKAGPHTNHHHLDQGNFVLQYGGETLVDEGGYAKYYENKYYHS

Secondary structure (DSSP, 8-state):
---EETTEEPPTT------------SS--TT--------S-----PPPP-EEEEETBEEEEGGGTEEEES----TTPEEEEEEEESS--TTS-B---EEEEE-TTS-EEEEEEPB-SSEEEEEEEEE--TTSPPEEEEEEEEEEBTT--EEEEEEEEEE--TTTTTSSS-SS--HHHHHHHHHGGGSHHHHHHHHHHHHHHHHHHTT--GGGS-------HHHHT--SSSS-HHHHHHHHHHHHT-HHHHHHHHHHHHH--HHHHHHHHHHHHHHHT-S-SS-HHHHTTT----HHHHHHHHHHHHHHHHHTTTS-HHHHHHHHHHHIIIIIHHHIIIIIIS-S-TT---HHHHHHHHHHHHHHHHTTTT-STTTT-TTHHHHHHHHHHHHHHHHB-TTS-BSS-HHHHHHHHHHHHHHHHHHHHHH---HHHHSSGGGTTHHHHHH--TTS------SSS-GGGTT--HHHHHHHHHHH--HHHHHHHHHTTSTT-SSPPPP-HHHHHT--SSPPP--GGGS-SEEEETTTTEEEEES-SSTTS-EEEEE-S---TT--S-TTEEEEEETTEEEE--S----TTT-TT---

Radius of gyration: 26.1 Å; chains: 1; bounding box: 62×65×73 Å